Protein AF-A0A7W1M040-F1 (afdb_monomer_lite)

Foldseek 3Di:
DDFPDVPVVGRHHDPPDPQQLVDPVSHGPDDPVVVVVVPPDDDDDDDDDDDDDDDDDDDDDDDDDDDDPDPDPDDDDQPLLVLLVVLLVLLLVLLPDQWDALVSLVVSLVSLVVSLVSLVVCLVVLPPCSVLLNLLSVLLNLLSLQLNQVNVVPTHVLSSLSSLLSSQSSLLSSCSVPVPDDSPDDSPDVLSVLADPDAFAWAKQKAFQAARHLEAEALAKIKIFTDLVRFFLAPDKDAFDADPQLDADQADNQKHKQKQSHTWGWGIGGRTMTITTHHLPDDAPPNDQKHKIKIWMAGSNSTIYIDMGIYGNAAKAFHAPVSNNEEATPKAFPQVRDADADEQADPSDPDPVRGTKMKTKMFRAPSRADQPDQVLWDQDPVGTWGFRQVQKWKWKAFPVGDIDIWRWSGWGDDDSNGRIIITITTRDPVCAVSAKIWMWMAGPNHIYRTYIHGYD

Sequence (456 aa):
MQFVNSVGGDYRLAPSSAYKLAATDGKDLGCDFGALYAALPAGEPNPAPSASPTPTPSPSPSPSPSPSPSPSPSPSPLVSPQLLSNALNRATTLAAATSASVAQISPLLTEIEQCYSAFLNEADRFGPSSGEIERGLRASLYFARAAMALAEKQSNAGVQNRLQTVAYRLEQSKNLMTPNTTATASIQTAHASGLNPTLIIGNVDTRSGASFAPVLAPASIGVILGDPAQSPLAVQTSRAEPSANGTLPYMLAGVSVTFGGQAAPLLSVSASRITFLVPSAYVTAGQTDSGQAEVIVTLQEGYVSRGTASVMKVAPALFTVDGTGAGAALALNATSLTPGTFNVTTEQNLSTDKRTRLIVYTTGLSSGAANSQTTNDVSTKGGVIANFRESVAVEARTRDGRVYQLPVEFAGAMGSVAGLEQLNIILIPELSGAGTVDLTVIAGGQRSNSATISVR

Radius of gyration: 34.28 Å; chains: 1; bounding box: 55×81×120 Å

Structure (mmCIF, N/CA/C/O backbone):
data_AF-A0A7W1M040-F1
#
_entry.id   AF-A0A7W1M040-F1
#
loop_
_atom_site.group_PDB
_atom_site.id
_atom_site.type_symbol
_atom_site.label_atom_id
_atom_site.label_alt_id
_atom_site.label_comp_id
_atom_site.label_asym_id
_atom_site.label_entity_id
_atom_site.label_seq_id
_atom_site.pdbx_PDB_ins_code
_atom_site.Cartn_x
_atom_site.Cartn_y
_atom_site.Cartn_z
_atom_site.occupancy
_atom_site.B_iso_or_equiv
_atom_site.auth_seq_id
_atom_site.auth_comp_id
_atom_site.auth_asym_id
_atom_site.auth_atom_id
_atom_site.pdbx_PDB_model_num
ATOM 1 N N . MET A 1 1 ? 20.968 -47.593 -24.960 1.00 72.19 1 MET A N 1
ATOM 2 C CA . MET A 1 1 ? 19.805 -47.357 -25.843 1.00 72.19 1 MET A CA 1
ATOM 3 C C . MET A 1 1 ? 20.203 -47.834 -27.230 1.00 72.19 1 MET A C 1
ATOM 5 O O . MET A 1 1 ? 21.227 -47.377 -27.717 1.00 72.19 1 MET A O 1
ATOM 9 N N . GLN A 1 2 ? 19.508 -48.826 -27.793 1.00 82.69 2 GLN A N 1
ATOM 10 C CA . GLN A 1 2 ? 19.821 -49.365 -29.124 1.00 82.69 2 GLN A CA 1
ATOM 11 C C . GLN A 1 2 ? 18.750 -48.917 -30.116 1.00 82.69 2 GLN A C 1
ATOM 13 O O . GLN A 1 2 ? 17.556 -49.046 -29.837 1.00 82.69 2 GLN A O 1
ATOM 18 N N . PHE A 1 3 ? 19.187 -48.399 -31.258 1.00 86.69 3 PHE A N 1
ATOM 19 C CA . PHE A 1 3 ? 18.319 -47.962 -32.345 1.00 86.69 3 PHE A CA 1
ATOM 20 C C . PHE A 1 3 ? 18.392 -48.939 -33.514 1.00 86.69 3 PHE A C 1
ATOM 22 O O . PHE A 1 3 ? 19.379 -49.660 -33.652 1.00 86.69 3 PHE A O 1
ATOM 29 N N . VAL A 1 4 ? 17.358 -48.953 -34.352 1.00 84.38 4 VAL A N 1
ATOM 30 C CA . VAL A 1 4 ? 17.279 -49.819 -35.535 1.00 84.38 4 VAL A CA 1
ATOM 31 C C . VAL A 1 4 ? 18.420 -49.517 -36.513 1.00 84.38 4 VAL A C 1
ATOM 33 O O . VAL A 1 4 ? 19.073 -50.448 -36.975 1.00 84.38 4 VAL A O 1
ATOM 36 N N . ASN A 1 5 ? 18.709 -48.239 -36.791 1.00 80.75 5 ASN A N 1
ATOM 37 C CA . ASN A 1 5 ? 19.883 -47.829 -37.562 1.00 80.75 5 ASN A CA 1
ATOM 38 C C . ASN A 1 5 ? 20.224 -46.350 -37.303 1.00 80.75 5 ASN A C 1
ATOM 40 O O . ASN A 1 5 ? 19.871 -45.468 -38.085 1.00 80.75 5 ASN A O 1
ATOM 44 N N . SER A 1 6 ? 20.953 -46.064 -36.222 1.00 78.19 6 SER A N 1
ATOM 45 C CA . SER A 1 6 ? 21.311 -44.685 -35.854 1.00 78.19 6 SER A CA 1
ATOM 46 C C . SER A 1 6 ? 22.252 -43.989 -36.842 1.00 78.19 6 SER A C 1
ATOM 48 O O . SER A 1 6 ? 22.326 -42.764 -36.839 1.00 78.19 6 SER A O 1
ATOM 50 N N . VAL A 1 7 ? 22.983 -44.747 -37.667 1.00 75.69 7 VAL A N 1
ATOM 51 C CA . VAL A 1 7 ? 23.907 -44.202 -38.679 1.00 75.69 7 VAL A CA 1
ATOM 52 C C . VAL A 1 7 ? 23.153 -43.814 -39.954 1.00 75.69 7 VAL A C 1
ATOM 54 O O . VAL A 1 7 ? 23.488 -42.821 -40.588 1.00 75.69 7 VAL A O 1
ATOM 57 N N . GLY A 1 8 ? 22.097 -44.554 -40.299 1.00 74.25 8 GLY A N 1
ATOM 58 C CA . GLY A 1 8 ? 21.184 -44.245 -41.403 1.00 74.25 8 GLY A CA 1
ATOM 59 C C . GLY A 1 8 ? 20.018 -43.323 -41.031 1.00 74.25 8 GLY A C 1
ATOM 60 O O . GLY A 1 8 ? 19.107 -43.172 -41.837 1.00 74.25 8 GLY A O 1
ATOM 61 N N . GLY A 1 9 ? 20.016 -42.743 -39.823 1.00 74.06 9 GLY A N 1
ATOM 62 C CA . GLY A 1 9 ? 18.970 -41.829 -39.348 1.00 74.06 9 GLY A CA 1
ATOM 63 C C . GLY A 1 9 ? 17.680 -42.495 -38.842 1.00 74.06 9 GLY A C 1
ATOM 64 O O . GLY A 1 9 ? 16.724 -41.793 -38.518 1.00 74.06 9 GLY A O 1
ATOM 65 N N . ASP A 1 10 ? 17.628 -43.827 -38.733 1.00 80.81 10 ASP A N 1
ATOM 66 C CA . ASP A 1 10 ? 16.490 -44.544 -38.145 1.00 80.81 10 ASP A CA 1
ATOM 67 C C . ASP A 1 10 ? 16.680 -44.713 -36.632 1.00 80.81 10 ASP A C 1
ATOM 69 O O . ASP A 1 10 ? 17.272 -45.682 -36.138 1.00 80.81 10 ASP A O 1
ATOM 73 N N . TYR A 1 11 ? 16.155 -43.737 -35.896 1.00 84.00 11 TYR A N 1
ATOM 74 C CA . TYR A 1 11 ? 16.219 -43.663 -34.437 1.00 84.00 11 TYR A CA 1
ATOM 75 C C . TYR A 1 11 ? 15.069 -44.393 -33.724 1.00 84.00 11 TYR A C 1
ATOM 77 O O . TYR A 1 11 ? 14.851 -44.185 -32.530 1.00 84.00 11 TYR A O 1
ATOM 85 N N . ARG A 1 12 ? 14.337 -45.285 -34.406 1.00 85.06 12 ARG A N 1
ATOM 86 C CA . ARG A 1 12 ? 13.394 -46.188 -33.726 1.00 85.06 12 ARG A CA 1
ATOM 87 C C . ARG A 1 12 ? 14.142 -47.095 -32.759 1.00 85.06 12 ARG A C 1
ATOM 89 O O . ARG A 1 12 ? 15.221 -47.587 -33.083 1.00 85.06 12 ARG A O 1
ATOM 96 N N . LEU A 1 13 ? 13.570 -47.359 -31.584 1.00 85.81 13 LEU A N 1
ATOM 97 C CA . LEU A 1 13 ? 14.170 -48.296 -30.635 1.00 85.81 13 LEU A CA 1
ATOM 98 C C . LEU A 1 13 ? 14.119 -49.718 -31.202 1.00 85.81 13 LEU A C 1
ATOM 100 O O . LEU A 1 13 ? 13.053 -50.215 -31.586 1.00 85.81 13 LEU A O 1
ATOM 104 N N . ALA A 1 14 ? 15.284 -50.364 -31.246 1.00 85.06 14 ALA A N 1
ATOM 105 C CA . ALA A 1 14 ? 15.403 -51.756 -31.658 1.00 85.06 14 ALA A CA 1
ATOM 106 C C . ALA A 1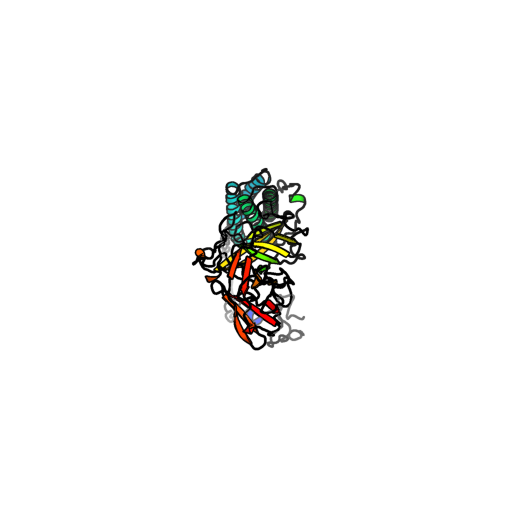 14 ? 14.655 -52.673 -30.666 1.00 85.06 14 ALA A C 1
ATOM 108 O O . ALA A 1 14 ? 14.577 -52.336 -29.482 1.00 85.06 14 ALA A O 1
ATOM 109 N N . PRO A 1 15 ? 14.147 -53.846 -31.094 1.00 83.62 15 PRO A N 1
ATOM 110 C CA . PRO A 1 15 ? 13.469 -54.792 -30.199 1.00 83.62 15 PRO A CA 1
ATOM 111 C C . PRO A 1 15 ? 14.323 -55.257 -29.010 1.00 83.62 15 PRO A C 1
ATOM 113 O O . PRO A 1 15 ? 13.790 -55.603 -27.965 1.00 83.62 15 PRO A O 1
ATOM 116 N N . SER A 1 16 ? 15.649 -55.234 -29.158 1.00 84.25 16 SER A N 1
ATOM 117 C CA . SER A 1 16 ? 16.623 -55.548 -28.108 1.00 84.25 16 SER A CA 1
ATOM 118 C C . SER A 1 16 ? 16.891 -54.391 -27.135 1.00 84.25 16 SER A C 1
ATOM 120 O O . SER A 1 16 ? 17.660 -54.545 -26.187 1.00 84.25 16 SER A O 1
ATOM 122 N N . SER A 1 17 ? 16.310 -53.2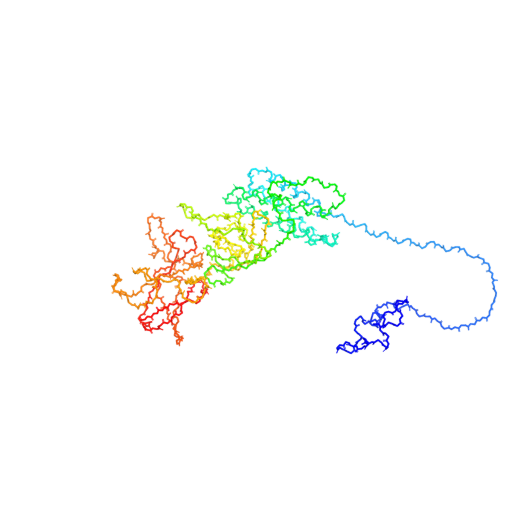10 -27.361 1.00 86.88 17 SER A N 1
ATOM 123 C CA . SER A 1 17 ? 16.517 -52.045 -26.506 1.00 86.88 17 SER A CA 1
ATOM 124 C C . SER A 1 17 ? 15.726 -52.180 -25.208 1.00 86.88 17 SER A C 1
ATOM 126 O O . SER A 1 17 ? 14.515 -52.365 -25.235 1.00 86.88 17 SER A O 1
ATOM 128 N N . ALA A 1 18 ? 16.386 -51.960 -24.067 1.00 85.81 18 ALA A N 1
ATOM 129 C CA . ALA A 1 18 ? 15.746 -51.948 -22.745 1.00 85.81 18 ALA A CA 1
ATOM 130 C C . ALA A 1 18 ? 14.634 -50.886 -22.584 1.00 85.81 18 ALA A C 1
ATOM 132 O O . ALA A 1 18 ? 13.900 -50.910 -21.604 1.00 85.81 18 ALA A O 1
ATOM 133 N N . TYR A 1 19 ? 14.521 -49.950 -23.532 1.00 84.50 19 TYR A N 1
ATOM 134 C CA . TYR A 1 19 ? 13.524 -48.874 -23.535 1.00 84.50 19 TYR A CA 1
ATOM 135 C C . TYR A 1 19 ? 12.342 -49.135 -24.486 1.00 84.50 19 TYR A C 1
ATOM 137 O O . TYR A 1 19 ? 11.463 -48.281 -24.627 1.00 84.50 19 TYR A O 1
ATOM 145 N N . LYS A 1 20 ? 12.330 -50.290 -25.164 1.00 84.81 20 LYS A N 1
ATOM 146 C CA . LYS A 1 20 ? 11.234 -50.719 -26.036 1.00 84.81 20 LYS A CA 1
ATOM 147 C C . LYS A 1 20 ? 9.997 -51.022 -25.182 1.00 84.81 20 LYS A C 1
ATOM 149 O O . LYS A 1 20 ? 10.103 -51.786 -24.229 1.00 84.81 20 LYS A O 1
ATOM 154 N N . LEU A 1 21 ? 8.851 -50.419 -25.510 1.00 85.75 21 LEU A N 1
ATOM 155 C CA . LEU A 1 21 ? 7.573 -50.545 -24.781 1.00 85.75 21 LEU A CA 1
ATOM 156 C C . LEU A 1 21 ? 7.653 -50.255 -23.267 1.00 85.75 21 LEU A C 1
ATOM 158 O O . LEU A 1 21 ? 6.843 -50.747 -22.486 1.00 85.75 21 LEU A O 1
ATOM 162 N N . ALA A 1 22 ? 8.655 -49.485 -22.840 1.00 84.19 22 ALA A N 1
ATOM 163 C CA . ALA A 1 22 ? 8.950 -49.261 -21.428 1.00 84.19 22 ALA A CA 1
ATOM 164 C C . ALA A 1 22 ? 8.235 -48.030 -20.834 1.00 84.19 22 ALA A C 1
ATOM 166 O O . ALA A 1 22 ? 8.442 -47.713 -19.662 1.00 84.19 22 ALA A O 1
ATOM 167 N N . ALA A 1 23 ? 7.416 -47.316 -21.616 1.00 80.00 23 ALA A N 1
ATOM 168 C CA . ALA A 1 23 ? 6.573 -46.244 -21.098 1.00 80.00 23 ALA A CA 1
ATOM 169 C C . ALA A 1 23 ? 5.346 -46.814 -20.364 1.00 80.00 23 ALA A C 1
ATOM 171 O O . ALA A 1 23 ? 4.908 -47.939 -20.608 1.00 80.00 23 ALA A O 1
ATOM 172 N N . THR A 1 24 ? 4.763 -46.026 -19.460 1.00 82.50 24 THR A N 1
ATOM 173 C CA . THR A 1 24 ? 3.603 -46.439 -18.649 1.00 82.50 24 THR A CA 1
ATOM 174 C C . THR A 1 24 ? 2.344 -46.721 -19.471 1.00 82.50 24 THR A C 1
ATOM 176 O O . THR A 1 24 ? 1.454 -47.418 -18.993 1.00 82.50 24 THR A O 1
ATOM 179 N N . ASP A 1 25 ? 2.269 -46.221 -20.703 1.00 78.19 25 ASP A N 1
ATOM 180 C CA . ASP A 1 25 ? 1.195 -46.483 -21.663 1.00 78.19 25 ASP A CA 1
ATOM 181 C C . ASP A 1 25 ? 1.496 -47.671 -22.601 1.00 78.19 25 ASP A C 1
ATOM 183 O O . ASP A 1 25 ? 0.774 -47.892 -23.575 1.00 78.19 25 ASP A O 1
ATOM 187 N N . GLY A 1 26 ? 2.566 -48.426 -22.321 1.00 79.31 26 GLY A N 1
ATOM 188 C CA . GLY A 1 26 ? 3.004 -49.576 -23.106 1.00 79.31 26 GLY A CA 1
ATOM 189 C C . GLY A 1 26 ? 3.664 -49.213 -24.436 1.00 79.31 26 GLY A C 1
ATOM 190 O O . GLY A 1 26 ? 3.884 -50.111 -25.245 1.00 79.31 26 GLY A O 1
ATOM 191 N N . LYS A 1 27 ? 3.973 -47.933 -24.692 1.00 83.12 27 LYS A N 1
ATOM 192 C CA . LYS A 1 27 ? 4.721 -47.496 -25.879 1.00 83.12 27 LYS A CA 1
ATOM 193 C C . LYS A 1 27 ? 6.215 -47.350 -25.602 1.00 83.12 27 LYS A C 1
ATOM 195 O O . LYS A 1 27 ? 6.701 -47.477 -24.478 1.00 83.12 27 LYS A O 1
ATOM 200 N N . ASP A 1 28 ? 6.967 -47.132 -26.671 1.00 83.94 28 ASP A N 1
ATOM 201 C CA . ASP A 1 28 ? 8.391 -46.827 -26.599 1.00 83.94 28 ASP A CA 1
ATOM 202 C C . ASP A 1 28 ? 8.625 -45.510 -25.842 1.00 83.94 28 ASP A C 1
ATOM 204 O O . ASP A 1 28 ? 7.933 -44.519 -26.070 1.00 83.94 28 ASP A O 1
ATOM 208 N N . LEU A 1 29 ? 9.621 -45.482 -24.951 1.00 79.50 29 LEU A N 1
ATOM 209 C CA . LEU A 1 29 ? 10.026 -44.247 -24.275 1.00 79.50 29 LEU A CA 1
ATOM 210 C C . LEU A 1 29 ? 10.626 -43.266 -25.295 1.00 79.50 29 LEU A C 1
ATOM 212 O O . LEU A 1 29 ? 11.688 -43.532 -25.861 1.00 79.50 29 LEU A O 1
ATOM 216 N N . GLY A 1 30 ? 9.971 -42.120 -25.492 1.00 79.88 30 GLY A N 1
ATOM 217 C CA . GLY A 1 30 ? 10.410 -41.061 -26.404 1.00 79.88 30 GLY A CA 1
ATOM 218 C C . GLY A 1 30 ? 9.365 -40.720 -27.469 1.00 79.88 30 GLY A C 1
ATOM 219 O O . GLY A 1 30 ? 8.166 -40.773 -27.216 1.00 79.88 30 GLY A O 1
ATOM 220 N N . CYS A 1 31 ? 9.825 -40.313 -28.655 1.00 76.75 31 CYS A N 1
ATOM 221 C CA . CYS A 1 31 ? 8.952 -39.998 -29.787 1.00 76.75 31 CYS A CA 1
ATOM 222 C C . CYS A 1 31 ? 8.377 -41.284 -30.409 1.00 76.75 31 CYS A C 1
ATOM 224 O O . CYS A 1 31 ? 9.127 -42.219 -30.699 1.00 76.75 31 CYS A O 1
ATOM 226 N N . ASP A 1 32 ? 7.065 -41.313 -30.671 1.00 76.81 32 ASP A N 1
ATOM 227 C CA . ASP A 1 32 ? 6.438 -42.351 -31.493 1.00 76.81 32 ASP A CA 1
ATOM 228 C C . ASP A 1 32 ? 6.783 -42.103 -32.966 1.00 76.81 32 ASP A C 1
ATOM 230 O O . ASP A 1 32 ? 6.083 -41.416 -33.713 1.00 76.81 32 ASP A O 1
ATOM 234 N N . PHE A 1 33 ? 7.915 -42.662 -33.382 1.00 72.00 33 PHE A N 1
ATOM 235 C CA . PHE A 1 33 ? 8.377 -42.573 -34.761 1.00 72.00 33 PHE A CA 1
ATOM 236 C C . PHE A 1 33 ? 7.397 -43.217 -35.754 1.00 72.00 33 PHE A C 1
ATOM 238 O O . PHE A 1 33 ? 7.411 -42.841 -36.920 1.00 72.00 33 PHE A O 1
ATOM 245 N N . GLY A 1 34 ? 6.537 -44.153 -35.329 1.00 70.31 34 GLY A N 1
ATOM 246 C CA . GLY A 1 34 ? 5.485 -44.706 -36.185 1.00 70.31 34 GLY A CA 1
ATOM 247 C C . GLY A 1 34 ? 4.439 -43.649 -36.536 1.00 70.31 34 GLY A C 1
ATOM 248 O O . GLY A 1 34 ? 4.117 -43.467 -37.710 1.00 70.31 34 GLY A O 1
ATOM 249 N N . ALA A 1 35 ? 3.985 -42.892 -35.536 1.00 71.06 35 ALA A N 1
ATOM 250 C CA . ALA A 1 35 ? 3.090 -41.754 -35.733 1.00 71.06 35 ALA A CA 1
ATOM 251 C C . ALA A 1 35 ? 3.758 -40.617 -36.529 1.00 71.06 35 ALA A C 1
ATOM 253 O O . ALA A 1 35 ? 3.124 -40.018 -37.396 1.00 71.06 35 ALA A O 1
ATOM 254 N N . LEU A 1 36 ? 5.047 -40.354 -36.289 1.00 72.69 36 LEU A N 1
ATOM 255 C CA . LEU A 1 36 ? 5.810 -39.348 -37.033 1.00 72.69 36 LEU A CA 1
ATOM 256 C C . LEU A 1 36 ? 5.945 -39.709 -38.521 1.00 72.69 36 LEU A C 1
ATOM 258 O O . LEU A 1 36 ? 5.708 -38.860 -39.374 1.00 72.69 36 LEU A O 1
ATOM 262 N N . TYR A 1 37 ? 6.279 -40.964 -38.846 1.00 68.69 37 TYR A N 1
ATOM 263 C CA . TYR A 1 37 ? 6.361 -41.421 -40.237 1.00 68.69 37 TYR A CA 1
ATOM 264 C C . TYR A 1 37 ? 4.995 -41.439 -40.930 1.00 68.69 37 TYR A C 1
ATOM 266 O O . TYR A 1 37 ? 4.927 -41.140 -42.117 1.00 68.69 37 TYR A O 1
ATOM 274 N N . ALA A 1 38 ? 3.912 -41.734 -40.205 1.00 68.31 38 ALA A N 1
ATOM 275 C CA . ALA A 1 38 ? 2.555 -41.649 -40.743 1.00 68.31 38 ALA A CA 1
ATOM 276 C C . ALA A 1 38 ? 2.108 -40.201 -41.031 1.00 68.31 38 ALA A C 1
ATOM 278 O O . ALA A 1 38 ? 1.248 -39.987 -41.882 1.00 68.31 38 ALA A O 1
ATOM 279 N N . ALA A 1 39 ? 2.684 -39.214 -40.338 1.00 66.69 39 ALA A N 1
ATOM 280 C CA . ALA A 1 39 ? 2.391 -37.794 -40.531 1.00 66.69 39 ALA A CA 1
ATOM 281 C C . ALA A 1 39 ? 3.221 -37.135 -41.651 1.00 66.69 39 ALA A C 1
ATOM 283 O O . ALA A 1 39 ? 2.915 -36.013 -42.058 1.00 66.69 39 ALA A O 1
ATOM 284 N N . LEU A 1 40 ? 4.261 -37.806 -42.160 1.00 69.94 40 LEU A N 1
ATOM 285 C CA . LEU A 1 40 ? 5.028 -37.333 -43.312 1.00 69.94 40 LEU A CA 1
ATOM 286 C C . LEU A 1 40 ? 4.280 -37.705 -44.609 1.00 69.94 40 LEU A C 1
ATOM 288 O O . LEU A 1 40 ? 3.883 -38.860 -44.761 1.00 69.94 40 LEU A O 1
ATOM 292 N N . PRO A 1 41 ? 4.066 -36.768 -45.555 1.00 52.22 41 PRO A N 1
ATOM 293 C CA . PRO A 1 41 ? 3.338 -37.056 -46.788 1.00 52.22 41 PRO A CA 1
ATOM 294 C C . PRO A 1 41 ? 4.063 -38.142 -47.597 1.00 52.22 41 PRO A C 1
ATOM 296 O O . PRO A 1 41 ? 5.201 -37.960 -48.031 1.00 52.22 41 PRO A O 1
ATOM 299 N N . ALA A 1 42 ? 3.404 -39.290 -47.765 1.00 50.53 42 ALA A N 1
ATOM 300 C CA . ALA A 1 42 ? 3.916 -40.432 -48.509 1.00 50.53 42 ALA A CA 1
ATOM 301 C C . ALA A 1 42 ? 4.016 -40.095 -50.005 1.00 50.53 42 ALA A C 1
ATOM 303 O O . ALA A 1 42 ? 3.041 -39.658 -50.615 1.00 50.53 42 ALA A O 1
ATOM 304 N N . GLY A 1 43 ? 5.197 -40.310 -50.590 1.00 47.97 43 GLY A N 1
ATOM 305 C CA . GLY A 1 43 ? 5.396 -40.244 -52.037 1.00 47.97 43 GLY A CA 1
ATOM 306 C C . GLY A 1 43 ? 4.457 -41.203 -52.776 1.00 47.97 43 GLY A C 1
ATOM 307 O O . GLY A 1 43 ? 4.197 -42.314 -52.312 1.00 47.97 43 GLY A O 1
ATOM 308 N N . GLU A 1 44 ? 3.935 -40.733 -53.906 1.00 44.12 44 GLU A N 1
ATOM 309 C CA . GLU A 1 44 ? 2.984 -41.421 -54.785 1.00 44.12 44 GLU A CA 1
ATOM 310 C C . GLU A 1 44 ? 3.446 -42.826 -55.240 1.00 44.12 44 GLU A C 1
ATOM 312 O O . GLU A 1 44 ? 4.647 -43.115 -55.276 1.00 44.12 44 GLU A O 1
ATOM 317 N N . PRO A 1 45 ? 2.505 -43.728 -55.590 1.00 42.25 45 PRO A N 1
ATOM 318 C CA . PRO A 1 45 ? 2.794 -45.144 -55.785 1.00 42.25 45 PRO A CA 1
ATOM 319 C C . PRO A 1 45 ? 3.513 -45.455 -57.106 1.00 42.25 45 PRO A C 1
ATOM 321 O O . PRO A 1 45 ? 3.185 -44.955 -58.179 1.00 42.25 45 PRO A O 1
ATOM 324 N N . ASN A 1 46 ? 4.460 -46.383 -57.000 1.00 40.00 46 ASN A N 1
ATOM 325 C CA . ASN A 1 46 ? 5.217 -47.016 -58.077 1.00 40.00 46 ASN A CA 1
ATOM 326 C C . ASN A 1 46 ? 4.353 -48.036 -58.872 1.00 40.00 46 ASN A C 1
ATOM 328 O O . ASN A 1 46 ? 3.741 -48.899 -58.234 1.00 40.00 46 ASN A O 1
ATOM 332 N N . PRO A 1 47 ? 4.318 -48.028 -60.223 1.00 39.28 47 PRO A N 1
ATOM 333 C CA . PRO A 1 47 ? 3.691 -49.092 -61.015 1.00 39.28 47 PRO A CA 1
ATOM 334 C C . PRO A 1 47 ? 4.595 -50.333 -61.201 1.00 39.28 47 PRO A C 1
ATOM 336 O O . PRO A 1 47 ? 5.822 -50.249 -61.214 1.00 39.28 47 PRO A O 1
ATOM 339 N N . ALA A 1 48 ? 3.955 -51.498 -61.357 1.00 34.94 48 ALA A N 1
ATOM 340 C CA . ALA A 1 48 ? 4.534 -52.845 -61.495 1.00 34.94 48 ALA A CA 1
ATOM 341 C C . ALA A 1 48 ? 5.127 -53.152 -62.909 1.00 34.94 48 ALA A C 1
ATOM 343 O O . ALA A 1 48 ? 4.880 -52.388 -63.842 1.00 34.94 48 ALA A O 1
ATOM 344 N N . PRO A 1 49 ? 5.916 -54.243 -63.102 1.00 44.75 49 PRO A N 1
ATOM 345 C CA . PRO A 1 49 ? 7.026 -54.262 -64.066 1.00 44.75 49 PRO A CA 1
ATOM 346 C C . PRO A 1 49 ? 6.830 -55.023 -65.403 1.00 44.75 49 PRO A C 1
ATOM 348 O O . PRO A 1 49 ? 6.168 -56.052 -65.471 1.00 44.75 49 PRO A O 1
ATOM 351 N N . SER A 1 50 ? 7.619 -54.551 -66.384 1.00 44.72 50 SER A N 1
ATOM 352 C CA . SER A 1 50 ? 8.419 -55.237 -67.430 1.00 44.72 50 SER A CA 1
ATOM 353 C C . SER A 1 50 ? 7.793 -55.873 -68.688 1.00 44.72 50 SER A C 1
ATOM 355 O O . SER A 1 50 ? 7.142 -56.911 -68.635 1.00 44.72 50 SER A O 1
ATOM 357 N N . ALA A 1 51 ? 8.233 -55.356 -69.846 1.00 30.73 51 ALA A N 1
ATOM 358 C CA . ALA A 1 51 ? 8.779 -56.151 -70.954 1.00 30.73 51 ALA A CA 1
ATOM 359 C C . ALA A 1 51 ? 9.918 -55.366 -71.662 1.00 30.73 51 ALA A C 1
ATOM 361 O O . ALA A 1 51 ? 9.884 -54.142 -71.744 1.00 30.73 51 ALA A O 1
ATOM 362 N N . SER A 1 52 ? 10.930 -56.086 -72.148 1.00 37.69 52 SER A N 1
ATOM 363 C CA . SER A 1 52 ? 12.168 -55.654 -72.845 1.00 37.69 52 SER A CA 1
ATOM 364 C C . SER A 1 52 ? 12.191 -56.302 -74.254 1.00 37.69 52 SER A C 1
ATOM 366 O O . SER A 1 52 ? 11.443 -57.277 -74.388 1.00 37.69 52 SER A O 1
ATOM 368 N N . PRO A 1 53 ? 13.013 -55.941 -75.286 1.00 56.31 53 PRO A N 1
ATOM 369 C CA . PRO A 1 53 ? 14.014 -54.857 -75.469 1.00 56.31 53 PRO A CA 1
ATOM 370 C C . PRO A 1 53 ? 13.953 -54.070 -76.829 1.00 56.31 53 PRO A C 1
ATOM 372 O O . PRO A 1 53 ? 13.260 -54.459 -77.766 1.00 56.31 53 PRO A O 1
ATOM 375 N N . THR A 1 54 ? 14.882 -53.092 -76.979 1.00 34.34 54 THR A N 1
ATOM 376 C CA . THR A 1 54 ? 15.568 -52.557 -78.214 1.00 34.34 54 THR A CA 1
ATOM 377 C C . THR A 1 54 ? 14.832 -51.626 -79.210 1.00 34.34 54 THR A C 1
ATOM 379 O O . THR A 1 54 ? 13.635 -51.798 -79.401 1.00 34.34 54 THR A O 1
ATOM 382 N N . PRO A 1 55 ? 15.529 -50.749 -79.995 1.00 42.34 55 PRO A N 1
ATOM 383 C CA . PRO A 1 55 ? 16.831 -50.063 -79.841 1.00 42.34 55 PRO A CA 1
ATOM 384 C C . PRO A 1 55 ? 16.755 -48.505 -79.933 1.00 42.34 55 PRO A C 1
ATOM 386 O O . PRO A 1 55 ? 15.736 -47.915 -80.277 1.00 42.34 55 PRO A O 1
ATOM 389 N N . THR A 1 56 ? 17.880 -47.848 -79.631 1.00 52.28 56 THR A N 1
ATOM 390 C CA . THR A 1 56 ? 18.177 -46.395 -79.649 1.00 52.28 56 THR A CA 1
ATOM 391 C C . THR A 1 56 ? 17.911 -45.700 -80.999 1.00 52.28 56 THR A C 1
ATOM 393 O O . THR A 1 56 ? 18.233 -46.276 -82.040 1.00 52.28 56 THR A O 1
ATOM 396 N N . PRO A 1 57 ? 17.449 -44.426 -81.004 1.00 39.88 57 PRO A N 1
ATOM 397 C CA . PRO A 1 57 ? 18.315 -43.359 -81.538 1.00 39.88 57 PRO A CA 1
ATOM 398 C C . PRO A 1 57 ? 18.182 -41.951 -80.893 1.00 39.88 57 PRO A C 1
ATOM 400 O O . PRO A 1 57 ? 17.111 -41.522 -80.485 1.00 39.88 57 PRO A O 1
ATOM 403 N N . SER A 1 58 ? 19.305 -41.222 -80.981 1.00 40.97 58 SER A N 1
ATOM 404 C CA . SER A 1 58 ? 19.501 -39.760 -81.121 1.00 40.97 58 SER A CA 1
ATOM 405 C C . SER A 1 58 ? 19.247 -38.795 -79.936 1.00 40.97 58 SER A C 1
ATOM 407 O O . SER A 1 58 ? 18.211 -38.872 -79.281 1.00 40.97 58 SER A O 1
ATOM 409 N N . PRO A 1 59 ? 20.171 -37.840 -79.665 1.00 49.66 59 PRO A N 1
ATOM 410 C CA . PRO A 1 59 ? 20.094 -36.931 -78.522 1.00 49.66 59 PRO A CA 1
ATOM 411 C C . PRO A 1 59 ? 19.041 -35.831 -78.727 1.00 49.66 59 PRO A C 1
ATOM 413 O O . PRO A 1 59 ? 18.975 -35.206 -79.784 1.00 49.66 59 PRO A O 1
ATOM 416 N N . SER A 1 60 ? 18.253 -35.566 -77.683 1.00 40.81 60 SER A N 1
ATOM 417 C CA . SER A 1 60 ? 17.284 -34.463 -77.592 1.00 40.81 60 SER A CA 1
ATOM 418 C C . SER A 1 60 ? 17.664 -33.553 -76.407 1.00 40.81 60 SER A C 1
ATOM 420 O O . SER A 1 60 ? 18.299 -34.036 -75.466 1.00 40.81 60 SER A O 1
ATOM 422 N N . PRO A 1 61 ? 17.397 -32.235 -76.475 1.00 48.09 61 PRO A N 1
ATOM 423 C CA . PRO A 1 61 ? 18.226 -31.204 -75.861 1.00 48.09 61 PRO A CA 1
ATOM 424 C C . PRO A 1 61 ? 18.026 -31.042 -74.349 1.00 48.09 61 PRO A C 1
ATOM 426 O O . PRO A 1 61 ? 17.021 -31.442 -73.769 1.00 48.09 61 PRO A O 1
ATOM 429 N N . SER A 1 62 ? 19.041 -30.416 -73.750 1.00 46.34 62 SER A N 1
ATOM 430 C CA . SER A 1 62 ? 19.198 -30.026 -72.344 1.00 46.34 62 SER A CA 1
ATOM 431 C C . SER A 1 62 ? 17.896 -29.604 -71.639 1.00 46.34 62 SER A C 1
ATOM 433 O O . SER A 1 62 ? 17.162 -28.777 -72.187 1.00 46.34 62 SER A O 1
ATOM 435 N N . PRO A 1 63 ? 17.636 -30.067 -70.397 1.00 45.72 63 PRO A N 1
ATOM 436 C CA . PRO A 1 63 ? 16.521 -29.570 -69.603 1.00 45.72 63 PRO A CA 1
ATOM 437 C C . PRO A 1 63 ? 16.679 -28.068 -69.336 1.00 45.72 63 PRO A C 1
ATOM 439 O O . PRO A 1 63 ? 17.755 -27.580 -68.980 1.00 45.72 63 PRO A O 1
ATOM 442 N N . SER A 1 64 ? 15.575 -27.352 -69.537 1.00 51.72 64 SER A N 1
ATOM 443 C CA . SER A 1 64 ? 15.390 -25.951 -69.166 1.00 51.72 64 SER A CA 1
ATOM 444 C C . SER A 1 64 ? 15.614 -25.772 -67.656 1.00 51.72 64 SER A C 1
ATOM 446 O O . SER A 1 64 ? 15.156 -26.619 -66.884 1.00 51.72 64 SER A O 1
ATOM 448 N N . PRO A 1 65 ? 16.282 -24.695 -67.203 1.00 51.78 65 PRO A N 1
ATOM 449 C CA . PRO A 1 65 ? 16.480 -24.439 -65.782 1.00 51.78 65 PRO A CA 1
ATOM 450 C C . PRO A 1 65 ? 15.130 -24.315 -65.066 1.00 51.78 65 PRO A C 1
ATOM 452 O O . PRO A 1 65 ? 14.241 -23.584 -65.505 1.00 51.78 65 PRO A O 1
ATOM 455 N N . SER A 1 66 ? 14.994 -25.047 -63.958 1.00 47.16 66 SER A N 1
ATOM 456 C CA . SER A 1 66 ? 13.897 -24.893 -63.001 1.00 47.16 66 SER A CA 1
ATOM 457 C C . SER A 1 66 ? 13.851 -23.438 -62.518 1.00 47.16 66 SER A C 1
ATOM 459 O O . SER A 1 66 ? 14.915 -22.884 -62.222 1.00 47.16 66 SER A O 1
ATOM 461 N N . PRO A 1 67 ? 12.668 -22.798 -62.423 1.00 50.41 67 PRO A N 1
ATOM 462 C CA . PRO A 1 67 ? 12.568 -21.443 -61.904 1.00 50.41 67 PRO A CA 1
ATOM 463 C C . PRO A 1 67 ? 13.173 -21.393 -60.499 1.00 50.41 67 PRO A C 1
ATOM 465 O O . PRO A 1 67 ? 12.863 -22.219 -59.638 1.00 50.41 67 PRO A O 1
ATOM 468 N N . SER A 1 68 ? 14.080 -20.434 -60.307 1.00 52.56 68 SER A N 1
ATOM 469 C CA . SER A 1 68 ? 14.668 -20.107 -59.011 1.00 52.56 68 SER A CA 1
ATOM 470 C C . SER A 1 68 ? 13.550 -19.904 -57.981 1.00 52.56 68 SER A C 1
ATOM 472 O O . SER A 1 68 ? 12.546 -19.272 -58.326 1.00 52.56 68 SER A O 1
ATOM 474 N N . PRO A 1 69 ? 13.693 -20.390 -56.732 1.00 52.78 69 PRO A N 1
ATOM 475 C CA . PRO A 1 69 ? 12.734 -20.088 -55.679 1.00 52.78 69 PRO A CA 1
ATOM 476 C C . PRO A 1 69 ? 12.548 -18.573 -55.599 1.00 52.78 69 PRO A C 1
ATOM 478 O O . PRO A 1 69 ? 13.523 -17.814 -55.598 1.00 52.78 69 PRO A O 1
ATOM 481 N N . SER A 1 70 ? 11.283 -18.148 -55.595 1.00 51.38 70 SER A N 1
ATOM 482 C CA . SER A 1 70 ? 10.904 -16.754 -55.382 1.00 51.38 70 SER A CA 1
ATOM 483 C C . SER A 1 70 ? 11.632 -16.240 -54.136 1.00 51.38 70 SER A C 1
ATOM 485 O O . SER A 1 70 ? 11.635 -16.953 -53.126 1.00 51.38 70 SER A O 1
ATOM 487 N N . PRO A 1 71 ? 12.267 -15.053 -54.177 1.00 48.91 71 PRO A N 1
ATOM 488 C CA . PRO A 1 71 ? 12.956 -14.517 -53.016 1.00 48.91 71 PRO A CA 1
ATOM 489 C C . PRO A 1 71 ? 11.976 -14.476 -51.845 1.00 48.91 71 PRO A C 1
ATOM 491 O O . PRO A 1 71 ? 10.881 -13.919 -51.956 1.00 48.91 71 PRO A O 1
ATOM 494 N N . SER A 1 72 ? 12.367 -15.117 -50.742 1.00 51.22 72 SER A N 1
ATOM 495 C CA . SER A 1 72 ? 11.673 -14.993 -49.464 1.00 51.22 72 SER A CA 1
ATOM 496 C C . SER A 1 72 ? 11.470 -13.501 -49.176 1.00 51.22 72 SER A C 1
ATOM 498 O O . SER A 1 72 ? 12.417 -12.734 -49.389 1.00 51.22 72 SER A O 1
ATOM 500 N N . PRO A 1 73 ? 10.275 -13.058 -48.736 1.00 50.72 73 PRO A N 1
ATOM 501 C CA . PRO A 1 73 ? 10.037 -11.654 -48.433 1.00 50.72 73 PRO A CA 1
ATOM 502 C C . PRO A 1 73 ? 11.129 -11.149 -47.489 1.00 50.72 73 PRO A C 1
ATOM 504 O O . PRO A 1 73 ? 11.440 -11.792 -46.483 1.00 50.72 73 PRO A O 1
ATOM 507 N N . SER A 1 74 ? 11.747 -10.026 -47.859 1.00 54.81 74 SER A N 1
ATOM 508 C CA . SER A 1 74 ? 12.764 -9.378 -47.035 1.00 54.81 74 SER A CA 1
ATOM 509 C C . SER A 1 74 ? 12.166 -9.099 -45.652 1.00 54.81 74 SER A C 1
ATOM 511 O O . SER A 1 74 ? 11.052 -8.567 -45.586 1.00 54.81 74 SER A O 1
ATOM 513 N N . PRO A 1 75 ? 12.843 -9.467 -44.550 1.00 65.56 75 PRO A N 1
ATOM 514 C CA . PRO A 1 75 ? 12.308 -9.247 -43.216 1.00 65.56 75 PRO A CA 1
ATOM 515 C C . PRO A 1 75 ? 12.054 -7.752 -42.998 1.00 65.56 75 PRO A C 1
ATOM 517 O O . PRO A 1 75 ? 12.933 -6.924 -43.242 1.00 65.56 75 PRO A O 1
ATOM 520 N N . SER A 1 76 ? 10.856 -7.402 -42.523 1.00 75.81 76 SER A N 1
ATOM 521 C CA . SER A 1 76 ? 10.505 -6.020 -42.183 1.00 75.81 76 SER A CA 1
ATOM 522 C C . SER A 1 76 ? 11.542 -5.405 -41.225 1.00 75.81 76 SER A C 1
ATOM 524 O O . SER A 1 76 ? 12.083 -6.114 -40.364 1.00 75.81 76 SER A O 1
ATOM 526 N N . PRO A 1 77 ? 11.849 -4.100 -41.347 1.00 83.94 77 PRO A N 1
ATOM 527 C CA . PRO A 1 77 ? 12.802 -3.436 -40.458 1.00 83.94 77 PRO A CA 1
ATOM 528 C C . PRO A 1 77 ? 12.314 -3.485 -39.002 1.00 83.94 77 PRO A C 1
ATOM 530 O O . PRO A 1 77 ? 11.112 -3.410 -38.759 1.00 83.94 77 PRO A O 1
ATOM 533 N N . LEU A 1 78 ? 13.234 -3.640 -38.040 1.00 87.56 78 LEU A N 1
ATOM 534 C CA . LEU A 1 78 ? 12.896 -3.523 -36.615 1.00 87.56 78 LEU A CA 1
ATOM 535 C C . LEU A 1 78 ? 12.636 -2.055 -36.270 1.00 87.56 78 LEU A C 1
ATOM 537 O O . LEU A 1 78 ? 13.440 -1.186 -36.611 1.00 87.56 78 LEU A O 1
ATOM 541 N N . VAL A 1 79 ? 11.551 -1.791 -35.553 1.00 93.06 79 VAL A N 1
ATOM 542 C CA . VAL A 1 79 ? 11.147 -0.456 -35.105 1.00 93.06 79 VAL A CA 1
ATOM 543 C C . VAL A 1 79 ? 11.576 -0.216 -33.655 1.00 93.06 79 VAL A C 1
ATOM 545 O O . VAL A 1 79 ? 11.913 0.917 -33.293 1.00 93.06 79 VAL A O 1
ATOM 548 N N . SER A 1 80 ? 11.636 -1.262 -32.818 1.00 92.88 80 SER A N 1
ATOM 549 C CA . SER A 1 80 ? 11.979 -1.115 -31.396 1.00 92.88 80 SER A CA 1
ATOM 550 C C . SER A 1 80 ? 13.353 -0.472 -31.123 1.00 92.88 80 SER A C 1
ATOM 552 O O . SER A 1 80 ? 13.406 0.386 -30.239 1.00 92.88 80 SER A O 1
ATOM 554 N N . PRO A 1 81 ? 14.442 -0.717 -31.891 1.00 92.62 81 PRO A N 1
ATOM 555 C CA . PRO A 1 81 ? 15.736 -0.068 -31.636 1.00 92.62 81 PRO A CA 1
ATOM 556 C C . PRO A 1 81 ? 15.724 1.448 -31.896 1.00 92.62 81 PRO A C 1
ATOM 558 O O . PRO A 1 81 ? 16.427 2.215 -31.225 1.00 92.62 81 PRO A O 1
ATOM 561 N N . GLN A 1 82 ? 14.912 1.901 -32.858 1.00 92.38 82 GLN A N 1
ATOM 562 C CA . GLN A 1 82 ? 14.741 3.323 -33.149 1.00 92.38 82 GLN A CA 1
ATOM 563 C C . GLN A 1 82 ? 13.941 4.015 -32.039 1.00 92.38 82 GLN A C 1
ATOM 565 O O . GLN A 1 82 ? 14.366 5.056 -31.537 1.00 92.38 82 GLN A O 1
ATOM 570 N N . LEU A 1 83 ? 12.820 3.422 -31.615 1.00 95.75 83 LEU A N 1
ATOM 571 C CA . LEU A 1 83 ? 12.016 3.941 -30.502 1.00 95.75 83 LEU A CA 1
ATOM 572 C C . LEU A 1 83 ? 12.821 3.985 -29.199 1.00 95.75 83 LEU A C 1
ATOM 574 O O . LEU A 1 83 ? 12.778 4.985 -28.483 1.00 95.75 83 LEU A O 1
ATOM 578 N N . LEU A 1 84 ? 13.629 2.954 -28.941 1.00 95.06 84 LEU A N 1
ATOM 579 C CA . LEU A 1 84 ? 14.528 2.913 -27.794 1.00 95.06 84 LEU A CA 1
ATOM 580 C C . LEU A 1 84 ? 15.560 4.042 -27.831 1.00 95.06 84 LEU A C 1
ATOM 582 O O . LEU A 1 84 ? 15.837 4.656 -26.805 1.00 95.06 84 LEU A O 1
ATOM 586 N N . SER A 1 85 ? 16.113 4.351 -29.006 1.00 93.75 85 SER A N 1
ATOM 587 C CA . SER A 1 85 ? 17.072 5.452 -29.156 1.00 93.75 85 SER A CA 1
ATOM 588 C C . SER A 1 85 ? 16.441 6.816 -28.857 1.00 93.75 85 SER A C 1
ATOM 590 O O . SER A 1 85 ? 17.084 7.648 -28.219 1.00 93.75 85 SER A O 1
ATOM 592 N N . ASN A 1 86 ? 15.181 7.032 -29.247 1.00 94.25 86 ASN A N 1
ATOM 593 C CA . ASN A 1 86 ? 14.443 8.253 -28.909 1.00 94.25 86 ASN A CA 1
ATOM 594 C C . ASN A 1 86 ? 14.228 8.375 -27.391 1.00 94.25 86 ASN A C 1
ATOM 596 O O . ASN A 1 86 ? 14.595 9.395 -26.804 1.00 94.25 86 ASN A O 1
ATOM 600 N N . ALA A 1 87 ? 13.724 7.307 -26.760 1.00 96.38 87 ALA A N 1
ATOM 601 C CA . ALA A 1 87 ? 13.503 7.256 -25.316 1.00 96.38 87 ALA A CA 1
ATOM 602 C C . ALA A 1 87 ? 14.810 7.451 -24.527 1.00 96.38 87 ALA A C 1
ATOM 604 O O . ALA A 1 87 ? 14.849 8.208 -23.557 1.00 96.38 87 ALA A O 1
ATOM 605 N N . LEU A 1 88 ? 15.903 6.814 -24.965 1.00 94.69 88 LEU A N 1
ATOM 606 C CA . LEU A 1 88 ? 17.224 6.951 -24.351 1.00 94.69 88 LEU A CA 1
ATOM 607 C C . LEU A 1 88 ? 17.735 8.392 -24.438 1.00 94.69 88 LEU A C 1
ATOM 609 O O . LEU A 1 88 ? 18.177 8.929 -23.429 1.00 94.69 88 LEU A O 1
ATOM 613 N N . ASN A 1 89 ? 17.635 9.048 -25.598 1.00 93.69 89 ASN A N 1
ATOM 614 C CA . ASN A 1 89 ? 18.064 10.443 -25.744 1.00 93.69 89 ASN A CA 1
ATOM 615 C C . ASN A 1 89 ? 17.338 11.365 -24.754 1.00 93.69 89 ASN A C 1
ATOM 617 O O . ASN A 1 89 ? 17.979 12.172 -24.072 1.00 93.69 89 ASN A O 1
ATOM 621 N N . ARG A 1 90 ? 16.013 11.209 -24.617 1.00 95.19 90 ARG A N 1
ATOM 622 C CA . ARG A 1 90 ? 15.225 11.971 -23.643 1.00 95.19 90 ARG A CA 1
ATOM 623 C C . ARG A 1 90 ? 15.611 11.632 -22.206 1.00 95.19 90 ARG A C 1
ATOM 625 O O . ARG A 1 90 ? 15.798 12.547 -21.406 1.00 95.19 90 ARG A O 1
ATOM 632 N N . ALA A 1 91 ? 15.758 10.348 -21.881 1.00 94.94 91 ALA A N 1
ATOM 633 C CA . ALA A 1 91 ? 16.176 9.904 -20.555 1.00 94.94 91 ALA A CA 1
ATOM 634 C C . ALA A 1 91 ? 17.535 10.500 -20.168 1.00 94.94 91 ALA A C 1
ATOM 636 O O . ALA A 1 91 ? 17.669 11.014 -19.063 1.00 94.94 91 ALA A O 1
ATOM 637 N N . THR A 1 92 ? 18.505 10.523 -21.084 1.00 92.50 92 THR A N 1
ATOM 638 C CA . THR A 1 92 ? 19.833 11.114 -20.868 1.00 92.50 92 THR A CA 1
ATOM 639 C C . THR A 1 92 ? 19.762 12.621 -20.628 1.00 92.50 92 THR A C 1
ATOM 641 O O . THR A 1 92 ? 20.409 13.123 -19.712 1.00 92.50 92 THR A O 1
ATOM 644 N N . THR A 1 93 ? 18.946 13.355 -21.397 1.00 92.88 93 THR A N 1
ATOM 645 C CA . THR A 1 93 ? 18.733 14.795 -21.154 1.00 92.88 93 THR A CA 1
ATOM 646 C C . THR A 1 93 ? 18.127 15.045 -19.773 1.00 92.88 93 THR A C 1
ATOM 648 O O . THR A 1 93 ? 18.582 15.931 -19.054 1.00 92.88 93 THR A O 1
ATOM 651 N N . LEU A 1 94 ? 17.124 14.255 -19.383 1.00 92.94 94 LEU A N 1
ATOM 652 C CA . LEU A 1 94 ? 16.474 14.391 -18.081 1.00 92.94 94 LEU A CA 1
ATOM 653 C C . LEU A 1 94 ? 17.402 13.994 -16.928 1.00 92.94 94 LEU A C 1
ATOM 655 O O . LEU A 1 94 ? 17.429 14.690 -15.924 1.00 92.94 94 LEU A O 1
ATOM 659 N N . ALA A 1 95 ? 18.192 12.933 -17.090 1.00 90.50 95 ALA A N 1
ATOM 660 C CA . ALA A 1 95 ? 19.148 12.435 -16.102 1.00 90.50 95 ALA A CA 1
ATOM 661 C C . ALA A 1 95 ? 20.305 13.409 -15.809 1.00 90.50 95 ALA A C 1
ATOM 663 O O . ALA A 1 95 ? 20.913 13.340 -14.737 1.00 90.50 95 ALA A O 1
ATOM 664 N N . ALA A 1 96 ? 20.624 14.288 -16.764 1.00 88.81 96 ALA A N 1
ATOM 665 C CA . ALA A 1 96 ? 21.621 15.346 -16.619 1.00 88.81 96 ALA A CA 1
ATOM 666 C C . ALA A 1 96 ? 21.047 16.645 -16.020 1.00 88.81 96 ALA A C 1
ATOM 668 O O . ALA A 1 96 ? 21.808 17.556 -15.691 1.00 88.81 96 ALA A O 1
ATOM 669 N N . ALA A 1 97 ? 19.722 16.759 -15.889 1.00 88.50 97 ALA A N 1
ATOM 670 C CA . ALA A 1 97 ? 19.079 17.945 -15.343 1.00 88.50 97 ALA A CA 1
ATOM 671 C C . ALA A 1 97 ? 19.145 17.971 -13.806 1.00 88.50 97 ALA A C 1
ATOM 673 O O . ALA A 1 97 ? 19.093 16.944 -13.135 1.00 88.50 97 ALA A O 1
ATOM 674 N N . THR A 1 98 ? 19.189 19.166 -13.214 1.00 86.38 98 THR A N 1
ATOM 675 C CA . THR A 1 98 ? 19.138 19.331 -11.747 1.00 86.38 98 THR A CA 1
ATOM 676 C C . THR A 1 98 ? 17.757 18.985 -11.175 1.00 86.38 98 THR A C 1
ATOM 678 O O . THR A 1 98 ? 17.626 18.539 -10.035 1.00 86.38 98 THR A O 1
ATOM 681 N N . SER A 1 99 ? 16.705 19.201 -11.962 1.00 87.62 99 SER A N 1
ATOM 682 C CA . SER A 1 99 ? 15.310 18.940 -11.612 1.00 87.62 99 SER A CA 1
ATOM 683 C C . SER A 1 99 ? 14.519 18.556 -12.863 1.00 87.62 99 SER A C 1
ATOM 685 O O . SER A 1 99 ? 14.888 18.913 -13.981 1.00 87.62 99 SER A O 1
ATOM 687 N N . ALA A 1 100 ? 13.443 17.793 -12.678 1.00 93.00 100 ALA A N 1
ATOM 688 C CA . ALA A 1 100 ? 12.574 17.355 -13.762 1.00 93.00 100 ALA A CA 1
ATOM 689 C C . ALA A 1 100 ? 11.123 17.398 -13.284 1.00 93.00 100 ALA A C 1
ATOM 691 O O . ALA A 1 100 ? 10.777 16.843 -12.241 1.00 93.00 100 ALA A O 1
ATOM 692 N N . SER A 1 101 ? 10.281 18.090 -14.044 1.00 93.50 101 SER A N 1
ATOM 693 C CA . SER A 1 101 ? 8.848 18.210 -13.777 1.00 93.50 101 SER A CA 1
ATOM 694 C C . SER A 1 101 ? 8.053 17.070 -14.416 1.00 93.50 101 SER A C 1
ATOM 696 O O . SER A 1 101 ? 8.498 16.435 -15.372 1.00 93.50 101 SER A O 1
ATOM 698 N N . VAL A 1 102 ? 6.823 16.861 -13.945 1.00 95.00 102 VAL A N 1
ATOM 699 C CA . VAL A 1 102 ? 5.883 15.875 -14.509 1.00 95.00 102 VAL A CA 1
ATOM 700 C C . VAL A 1 102 ? 5.685 16.077 -16.017 1.00 95.00 102 VAL A C 1
ATOM 702 O O . VAL A 1 102 ? 5.730 15.112 -16.775 1.00 95.00 102 VAL A O 1
ATOM 705 N N . ALA A 1 103 ? 5.563 17.329 -16.475 1.00 95.00 103 ALA A N 1
ATOM 706 C CA . ALA A 1 103 ? 5.407 17.659 -17.895 1.00 95.00 103 ALA A CA 1
ATOM 707 C C . ALA A 1 103 ? 6.624 17.257 -18.750 1.00 95.00 103 ALA A C 1
ATOM 709 O O . ALA A 1 103 ? 6.479 16.956 -19.932 1.00 95.00 103 ALA A O 1
ATOM 710 N N . GLN A 1 104 ? 7.822 17.228 -18.160 1.00 95.00 104 GLN A N 1
ATOM 711 C CA . GLN A 1 104 ? 9.044 16.787 -18.835 1.00 95.00 104 GLN A CA 1
ATOM 712 C C . GLN A 1 104 ? 9.203 15.258 -18.814 1.00 95.00 104 GLN A C 1
ATOM 714 O O . GLN A 1 104 ? 9.739 14.695 -19.768 1.00 95.00 104 GLN A O 1
ATOM 719 N N . ILE A 1 105 ? 8.728 14.589 -17.754 1.00 96.56 105 ILE A N 1
ATOM 720 C CA . ILE A 1 105 ? 8.830 13.129 -17.573 1.00 96.56 105 ILE A CA 1
ATOM 721 C C . ILE A 1 105 ? 7.727 12.377 -18.343 1.00 96.56 105 ILE A C 1
ATOM 723 O O . ILE A 1 105 ? 7.975 11.293 -18.862 1.00 96.56 105 ILE A O 1
ATOM 727 N N . SER A 1 106 ? 6.524 12.939 -18.475 1.00 97.06 106 SER A N 1
ATOM 728 C CA . SER A 1 106 ? 5.384 12.280 -19.136 1.00 97.06 106 SER A CA 1
ATOM 729 C C . SER A 1 106 ? 5.664 11.821 -20.588 1.00 97.06 106 SER A C 1
ATOM 731 O O . SER A 1 106 ? 5.347 10.671 -20.911 1.00 97.06 106 SER A O 1
ATOM 733 N N . PRO A 1 107 ? 6.332 12.616 -21.453 1.00 97.88 107 PRO A N 1
ATOM 734 C CA . PRO A 1 107 ? 6.727 12.154 -22.785 1.00 97.88 107 PRO A CA 1
ATOM 735 C C . PRO A 1 107 ? 7.696 10.966 -22.759 1.00 97.88 107 PRO A C 1
ATOM 737 O O . PRO A 1 107 ? 7.566 10.065 -23.581 1.00 97.88 107 PRO A O 1
ATOM 740 N N . LEU A 1 108 ? 8.625 10.922 -21.792 1.00 97.75 108 LEU A N 1
ATOM 741 C CA . LEU A 1 108 ? 9.546 9.790 -21.635 1.00 97.75 108 LEU A CA 1
ATOM 742 C C . LEU A 1 108 ? 8.780 8.499 -21.335 1.00 97.75 108 LEU A C 1
ATOM 744 O O . LEU A 1 108 ? 9.096 7.457 -21.901 1.00 97.75 108 LEU A O 1
ATOM 748 N N . LEU A 1 109 ? 7.761 8.564 -20.473 1.00 97.06 109 LEU A N 1
ATOM 749 C CA . LEU A 1 109 ? 6.932 7.402 -20.161 1.00 97.06 109 LEU A CA 1
ATOM 750 C C . LEU A 1 109 ? 6.253 6.852 -21.423 1.00 97.06 109 LEU A C 1
ATOM 752 O O . LEU A 1 109 ? 6.336 5.659 -21.694 1.00 97.06 109 LEU A O 1
ATOM 756 N N . THR A 1 110 ? 5.666 7.743 -22.224 1.00 97.44 110 THR A N 1
ATOM 757 C CA . THR A 1 110 ? 4.997 7.381 -23.483 1.00 97.44 110 THR A CA 1
ATOM 758 C C . THR A 1 110 ? 5.976 6.750 -24.477 1.00 97.44 110 THR A C 1
ATOM 760 O O . THR A 1 110 ? 5.669 5.728 -25.087 1.00 97.44 110 THR A O 1
ATOM 763 N N . GLU A 1 111 ? 7.175 7.321 -24.624 1.00 97.94 111 GLU A N 1
ATOM 764 C CA . GLU A 1 111 ? 8.222 6.798 -25.512 1.00 97.94 111 GLU A CA 1
ATOM 765 C C . GLU A 1 111 ? 8.693 5.394 -25.073 1.00 97.94 111 GLU A C 1
ATOM 767 O O . GLU A 1 111 ? 8.849 4.505 -25.915 1.00 97.94 111 GLU A O 1
ATOM 772 N N . ILE A 1 112 ? 8.857 5.152 -23.764 1.00 98.00 112 ILE A N 1
ATOM 773 C CA . ILE A 1 112 ? 9.200 3.824 -23.223 1.00 98.00 112 ILE A CA 1
ATOM 774 C C . ILE A 1 112 ? 8.058 2.824 -23.458 1.00 98.00 112 ILE A C 1
ATOM 776 O O . ILE A 1 112 ? 8.322 1.689 -23.850 1.00 98.00 112 ILE A O 1
ATOM 780 N N . GLU A 1 113 ? 6.797 3.216 -23.257 1.00 97.12 113 GLU A N 1
ATOM 781 C CA . GLU A 1 113 ? 5.628 2.345 -23.470 1.00 97.12 113 GLU A CA 1
ATOM 782 C C . GLU A 1 113 ? 5.459 1.951 -24.944 1.00 97.12 113 GLU A C 1
ATOM 784 O O . GLU A 1 113 ? 5.207 0.781 -25.251 1.00 97.12 113 GLU A O 1
ATOM 789 N N . GLN A 1 114 ? 5.664 2.894 -25.866 1.00 97.06 114 GLN A N 1
ATOM 790 C CA . GLN A 1 114 ? 5.680 2.624 -27.305 1.00 97.06 114 GLN A CA 1
ATOM 791 C C . GLN A 1 114 ? 6.825 1.679 -27.682 1.00 97.06 114 GLN A C 1
ATOM 793 O O . GLN A 1 114 ? 6.606 0.705 -28.404 1.00 97.06 114 GLN A O 1
ATOM 798 N N . CYS A 1 115 ? 8.031 1.924 -27.159 1.00 97.38 115 CYS A N 1
ATOM 799 C CA . CYS A 1 115 ? 9.183 1.052 -27.371 1.00 97.38 115 CYS A CA 1
ATOM 800 C C . CYS A 1 115 ? 8.929 -0.366 -26.846 1.00 97.38 115 CYS A C 1
ATOM 802 O O . CYS A 1 115 ? 9.225 -1.334 -27.544 1.00 97.38 115 CYS A O 1
ATOM 804 N N . TYR A 1 116 ? 8.383 -0.496 -25.635 1.00 97.50 116 TYR A N 1
ATOM 805 C CA . TYR A 1 116 ? 8.084 -1.788 -25.023 1.00 97.50 116 TYR A CA 1
ATOM 806 C C . TYR A 1 116 ? 7.032 -2.550 -25.832 1.00 97.50 116 TYR A C 1
ATOM 808 O O . TYR A 1 116 ? 7.227 -3.720 -26.143 1.00 97.50 116 TYR A O 1
ATOM 816 N N . SER A 1 117 ? 5.971 -1.868 -26.266 1.00 96.62 117 SER A N 1
ATOM 817 C CA . SER A 1 117 ? 4.924 -2.468 -27.102 1.00 96.62 117 SER A CA 1
ATOM 818 C C . SER A 1 117 ? 5.463 -2.936 -28.458 1.00 96.62 117 SER A C 1
ATOM 820 O O . SER A 1 117 ? 5.130 -4.028 -28.909 1.00 96.62 117 SER A O 1
ATOM 822 N N . ALA A 1 118 ? 6.327 -2.147 -29.106 1.00 95.88 118 ALA A N 1
ATOM 823 C CA . ALA A 1 118 ? 6.989 -2.556 -30.345 1.00 95.88 118 ALA A CA 1
ATOM 824 C C . ALA A 1 118 ? 7.925 -3.754 -30.119 1.00 95.88 118 ALA A C 1
ATOM 826 O O . ALA A 1 118 ? 7.883 -4.715 -30.882 1.00 95.88 118 ALA A O 1
ATOM 827 N N . PHE A 1 119 ? 8.713 -3.730 -29.040 1.00 96.88 119 PHE A N 1
ATOM 828 C CA . PHE A 1 119 ? 9.611 -4.823 -28.675 1.00 96.88 119 PHE A CA 1
ATOM 829 C C . PHE A 1 119 ? 8.861 -6.141 -28.458 1.00 96.88 119 PHE A C 1
ATOM 831 O O . PHE A 1 119 ? 9.317 -7.165 -28.950 1.00 96.88 119 PHE A O 1
ATOM 838 N N . LEU A 1 120 ? 7.699 -6.135 -27.795 1.00 95.25 120 LEU A N 1
ATOM 839 C CA . LEU A 1 120 ? 6.912 -7.358 -27.586 1.00 95.25 120 LEU A CA 1
ATOM 840 C C . LEU A 1 120 ? 6.504 -8.037 -28.907 1.00 95.25 120 LEU A C 1
ATOM 842 O O . LEU A 1 120 ? 6.429 -9.259 -28.956 1.00 95.25 120 LEU A O 1
ATOM 846 N N . ASN A 1 121 ? 6.303 -7.269 -29.983 1.00 94.88 121 ASN A N 1
ATOM 847 C CA . ASN A 1 121 ? 6.019 -7.809 -31.320 1.00 94.88 121 ASN A CA 1
ATOM 848 C C . ASN A 1 121 ? 7.279 -8.276 -32.072 1.00 94.88 121 ASN A C 1
ATOM 850 O O . ASN A 1 121 ? 7.183 -8.960 -33.087 1.00 94.88 121 ASN A O 1
ATOM 854 N N . GLU A 1 122 ? 8.463 -7.876 -31.608 1.00 94.69 122 GLU A N 1
ATOM 855 C CA . GLU A 1 122 ? 9.758 -8.145 -32.240 1.00 94.69 122 GLU A CA 1
ATOM 856 C C . GLU A 1 122 ? 10.642 -9.089 -31.406 1.00 94.69 122 GLU A C 1
ATOM 858 O O . GLU A 1 122 ? 11.735 -9.435 -31.851 1.00 94.69 122 GLU A O 1
ATOM 863 N N . ALA A 1 123 ? 10.188 -9.516 -30.222 1.00 93.94 123 ALA A N 1
ATOM 864 C CA . ALA A 1 123 ? 10.986 -10.196 -29.201 1.00 93.94 123 ALA A CA 1
ATOM 865 C C . ALA A 1 123 ? 11.721 -11.436 -29.735 1.00 93.94 123 ALA A C 1
ATOM 867 O O . ALA A 1 123 ? 12.915 -11.606 -29.474 1.00 93.94 123 ALA A O 1
ATOM 868 N N . ASP A 1 124 ? 11.050 -12.239 -30.564 1.00 92.81 124 ASP A N 1
ATOM 869 C CA . ASP A 1 124 ? 11.604 -13.458 -31.169 1.00 92.81 124 ASP A CA 1
ATOM 870 C C . ASP A 1 124 ? 12.836 -13.189 -32.048 1.00 92.81 124 ASP A C 1
ATOM 872 O O . ASP A 1 124 ? 13.692 -14.055 -32.231 1.00 92.81 124 ASP A O 1
ATOM 876 N N . ARG A 1 125 ? 12.976 -11.963 -32.567 1.00 91.12 125 ARG A N 1
ATOM 877 C CA . ARG A 1 125 ? 14.096 -11.555 -33.427 1.00 91.12 125 ARG A CA 1
ATOM 878 C C . ARG A 1 125 ? 15.375 -11.252 -32.648 1.00 91.12 125 ARG A C 1
ATOM 880 O O . ARG A 1 125 ? 16.428 -11.120 -33.265 1.00 91.12 125 ARG A O 1
ATOM 887 N N . PHE A 1 126 ? 15.295 -11.144 -31.321 1.00 90.56 126 PHE A N 1
ATOM 888 C CA . PHE A 1 126 ? 16.433 -10.844 -30.445 1.00 90.56 126 PHE A CA 1
ATOM 889 C C . PHE A 1 126 ? 17.034 -12.090 -29.776 1.00 90.56 126 PHE A C 1
ATOM 891 O O . PHE A 1 126 ? 17.985 -11.979 -29.000 1.00 90.56 126 PHE A O 1
ATOM 898 N N . GLY A 1 127 ? 16.505 -13.284 -30.072 1.00 90.06 127 GLY A N 1
ATOM 899 C CA . GLY A 1 127 ? 17.043 -14.558 -29.596 1.00 90.06 127 GLY A CA 1
ATOM 900 C C . GLY A 1 127 ? 17.221 -14.600 -28.066 1.00 90.06 127 GLY A C 1
ATOM 901 O O . GLY A 1 127 ? 16.289 -14.244 -27.338 1.00 90.06 127 GLY A O 1
ATOM 902 N N . PRO A 1 128 ? 18.392 -15.018 -27.545 1.00 90.00 128 PRO A N 1
ATOM 903 C CA . PRO A 1 128 ? 18.605 -15.208 -26.107 1.00 90.00 128 PRO A CA 1
ATOM 904 C C . PRO A 1 128 ? 18.584 -13.904 -25.292 1.00 90.00 128 PRO A C 1
ATOM 906 O O . PRO A 1 128 ? 18.316 -13.942 -24.094 1.00 90.00 128 PRO A O 1
ATOM 909 N N . SER A 1 129 ? 18.829 -12.748 -25.918 1.00 90.88 129 SER A N 1
ATOM 910 C CA . SER A 1 129 ? 18.845 -11.446 -25.235 1.00 90.88 129 SER A CA 1
ATOM 911 C C . SER A 1 129 ? 17.446 -10.869 -24.994 1.00 90.88 129 SER A C 1
ATOM 913 O O . SER A 1 129 ? 17.304 -9.919 -24.225 1.00 90.88 129 SER A O 1
ATOM 915 N N . SER A 1 130 ? 16.405 -11.443 -25.608 1.00 93.69 130 SER A N 1
ATOM 916 C CA . SER A 1 130 ? 15.012 -10.982 -25.495 1.00 93.69 130 SER A CA 1
ATOM 917 C C . SER A 1 130 ? 14.554 -10.814 -24.039 1.00 93.69 130 SER A C 1
ATOM 919 O O . SER A 1 130 ? 14.068 -9.748 -23.666 1.00 93.69 130 SER A O 1
ATOM 921 N N . GLY A 1 131 ? 14.790 -11.806 -23.176 1.00 93.81 131 GLY A N 1
ATOM 922 C CA . GLY A 1 131 ? 14.386 -11.743 -21.766 1.00 93.81 131 GLY A CA 1
ATOM 923 C C . GLY A 1 131 ? 15.151 -10.709 -20.927 1.00 93.81 131 GLY A C 1
ATOM 924 O O . GLY A 1 131 ? 14.653 -10.246 -19.899 1.00 93.81 131 GLY A O 1
ATOM 925 N N . GLU A 1 132 ? 16.367 -10.329 -21.321 1.00 92.12 132 GLU A N 1
ATOM 926 C CA . GLU A 1 132 ? 17.120 -9.243 -20.674 1.00 92.12 132 GLU A CA 1
ATOM 927 C C . GLU A 1 132 ? 16.633 -7.871 -21.134 1.00 92.12 132 GLU A C 1
ATOM 929 O O . GLU A 1 132 ? 16.419 -6.990 -20.299 1.00 92.12 132 GLU A O 1
ATOM 934 N N . ILE A 1 133 ? 16.377 -7.722 -22.435 1.00 94.38 133 ILE A N 1
ATOM 935 C CA . ILE A 1 133 ? 15.798 -6.511 -23.019 1.00 94.38 133 ILE A CA 1
ATOM 936 C C . ILE A 1 133 ? 14.424 -6.235 -22.405 1.00 94.38 133 ILE A C 1
ATOM 938 O O . ILE A 1 133 ? 14.169 -5.123 -21.945 1.00 94.38 133 ILE A O 1
ATOM 942 N N . GLU A 1 134 ? 13.554 -7.247 -22.330 1.00 96.06 134 GLU A N 1
ATOM 943 C CA . GLU A 1 134 ? 12.218 -7.098 -21.753 1.00 96.06 134 GLU A CA 1
ATOM 944 C C . GLU A 1 134 ? 12.289 -6.595 -20.307 1.00 96.06 134 GLU A C 1
ATOM 946 O O . GLU A 1 134 ? 11.627 -5.618 -19.943 1.00 96.06 134 GLU A O 1
ATOM 951 N N . ARG A 1 135 ? 13.129 -7.235 -19.481 1.00 94.94 135 ARG A N 1
ATOM 952 C CA . ARG A 1 135 ? 13.338 -6.830 -18.086 1.00 94.94 135 ARG A CA 1
ATOM 953 C C . ARG A 1 135 ? 13.865 -5.403 -18.001 1.00 94.94 135 ARG A C 1
ATOM 955 O O . ARG A 1 135 ? 13.346 -4.631 -17.198 1.00 94.94 135 ARG A O 1
ATOM 962 N N . GLY A 1 136 ? 14.847 -5.045 -18.830 1.00 95.06 136 GLY A N 1
ATOM 963 C CA . GLY A 1 136 ? 15.423 -3.703 -18.899 1.00 95.06 136 GLY A CA 1
ATOM 964 C C . GLY A 1 136 ? 14.377 -2.633 -19.210 1.00 95.06 136 GLY A C 1
ATOM 965 O O . GLY A 1 136 ? 14.221 -1.691 -18.433 1.00 95.06 136 GLY A O 1
ATOM 966 N N . LEU A 1 137 ? 13.598 -2.815 -20.281 1.00 97.06 137 LEU A N 1
ATOM 967 C CA . LEU A 1 137 ? 12.519 -1.900 -20.674 1.00 97.06 137 LEU A CA 1
ATOM 968 C C . LEU A 1 137 ? 11.441 -1.783 -19.589 1.00 97.06 137 LEU A C 1
ATOM 970 O O . LEU A 1 137 ? 10.991 -0.683 -19.262 1.00 97.06 137 LEU A O 1
ATOM 974 N N . ARG A 1 138 ? 11.060 -2.908 -18.980 1.00 96.88 138 ARG A N 1
ATOM 975 C CA . ARG A 1 138 ? 10.042 -2.945 -17.928 1.00 96.88 138 ARG A CA 1
ATOM 976 C C . ARG A 1 138 ? 10.503 -2.254 -16.643 1.00 96.88 138 ARG A C 1
ATOM 978 O O . ARG A 1 138 ? 9.736 -1.501 -16.048 1.00 96.88 138 ARG A O 1
ATOM 985 N N . ALA A 1 139 ? 11.752 -2.449 -16.222 1.00 96.38 139 ALA A N 1
ATOM 986 C CA . ALA A 1 139 ? 12.300 -1.715 -15.085 1.00 96.38 139 ALA A CA 1
ATOM 987 C C . ALA A 1 139 ? 12.440 -0.220 -15.385 1.00 96.38 139 ALA A C 1
ATOM 989 O O . ALA A 1 139 ? 12.083 0.590 -14.533 1.00 96.38 139 ALA A O 1
ATOM 990 N N . SER A 1 140 ? 12.883 0.158 -16.590 1.00 97.19 140 SER A N 1
ATOM 991 C CA . SER A 1 140 ? 12.899 1.559 -17.032 1.00 97.19 140 SER A CA 1
ATOM 992 C C . SER A 1 140 ? 11.520 2.201 -16.905 1.00 97.19 140 SER A C 1
ATOM 994 O O . SER A 1 140 ? 11.402 3.306 -16.379 1.00 97.19 140 SER A O 1
ATOM 996 N N . LEU A 1 141 ? 10.462 1.487 -17.296 1.00 97.69 141 LEU A N 1
ATOM 997 C CA . LEU A 1 141 ? 9.091 1.956 -17.125 1.00 97.69 141 LEU A CA 1
ATOM 998 C C . LEU A 1 141 ? 8.745 2.190 -15.645 1.00 97.69 141 LEU A C 1
ATOM 1000 O O . LEU A 1 141 ? 8.207 3.237 -15.292 1.00 97.69 141 LEU A O 1
ATOM 1004 N N . TYR A 1 142 ? 9.092 1.256 -14.758 1.00 98.06 142 TYR A N 1
ATOM 1005 C CA . TYR A 1 142 ? 8.823 1.378 -13.320 1.00 98.06 142 TYR A CA 1
ATOM 1006 C C . TYR A 1 142 ? 9.599 2.515 -12.651 1.00 98.06 142 TYR A C 1
ATOM 1008 O O . TYR A 1 142 ? 9.022 3.269 -11.866 1.00 98.06 142 TYR A O 1
ATOM 1016 N N . PHE A 1 143 ? 10.876 2.695 -12.991 1.00 97.56 143 PHE A N 1
ATOM 1017 C CA . PHE A 1 143 ? 11.669 3.823 -12.503 1.00 97.56 143 PHE A CA 1
ATOM 1018 C C . PHE A 1 143 ? 11.157 5.164 -13.042 1.00 97.56 143 PHE A C 1
ATOM 1020 O O . PHE A 1 143 ? 11.101 6.129 -12.280 1.00 97.56 143 PHE A O 1
ATOM 1027 N N . ALA A 1 144 ? 10.712 5.227 -14.303 1.00 97.94 144 ALA A N 1
ATOM 1028 C CA . ALA A 1 144 ? 10.102 6.426 -14.878 1.00 97.94 144 ALA A CA 1
ATOM 1029 C C . ALA A 1 144 ? 8.768 6.777 -14.195 1.00 97.94 144 ALA A C 1
ATOM 1031 O O . ALA A 1 144 ? 8.549 7.936 -13.840 1.00 97.94 144 ALA A O 1
ATOM 1032 N N . ARG A 1 145 ? 7.907 5.782 -13.928 1.00 97.69 145 ARG A N 1
ATOM 1033 C CA . ARG A 1 145 ? 6.659 5.968 -13.163 1.00 97.69 145 ARG A CA 1
ATOM 1034 C C . ARG A 1 145 ? 6.933 6.458 -11.745 1.00 97.69 145 ARG A C 1
ATOM 1036 O O . ARG A 1 145 ? 6.292 7.404 -11.299 1.00 97.69 145 ARG A O 1
ATOM 1043 N N . ALA A 1 146 ? 7.917 5.874 -11.063 1.00 97.50 146 ALA A N 1
ATOM 1044 C CA . ALA A 1 146 ? 8.316 6.320 -9.733 1.00 97.50 146 ALA A CA 1
ATOM 1045 C C . ALA A 1 146 ? 8.884 7.749 -9.741 1.00 97.50 146 ALA A C 1
ATOM 1047 O O . ALA A 1 146 ? 8.540 8.547 -8.871 1.00 97.50 146 ALA A O 1
ATOM 1048 N N . ALA A 1 147 ? 9.701 8.104 -10.739 1.00 97.25 147 ALA A N 1
ATOM 1049 C CA . ALA A 1 147 ? 10.212 9.463 -10.913 1.00 97.25 147 ALA A CA 1
ATOM 1050 C C . ALA A 1 147 ? 9.075 10.475 -11.127 1.00 97.25 147 ALA A C 1
ATOM 1052 O O . ALA A 1 147 ? 9.061 11.520 -10.482 1.00 97.25 147 ALA A O 1
ATOM 1053 N N . MET A 1 148 ? 8.100 10.146 -11.980 1.00 96.88 148 MET A N 1
ATOM 1054 C CA . MET A 1 148 ? 6.929 10.986 -12.241 1.00 96.88 148 MET A CA 1
ATOM 1055 C C . MET A 1 148 ? 6.069 11.172 -10.984 1.00 96.88 148 MET A C 1
ATOM 1057 O O . MET A 1 148 ? 5.775 12.304 -10.609 1.00 96.88 148 MET A O 1
ATOM 1061 N N . ALA A 1 149 ? 5.744 10.077 -10.290 1.00 96.12 149 ALA A N 1
ATOM 1062 C CA . ALA A 1 149 ? 4.949 10.093 -9.065 1.00 96.12 149 ALA A CA 1
ATOM 1063 C C . ALA A 1 149 ? 5.615 10.910 -7.943 1.00 96.12 149 ALA A C 1
ATOM 1065 O O . ALA A 1 149 ? 4.945 11.622 -7.196 1.00 96.12 149 ALA A O 1
ATOM 1066 N N . LEU A 1 150 ? 6.945 10.838 -7.820 1.00 95.50 150 LEU A N 1
ATOM 1067 C CA . LEU A 1 150 ? 7.700 11.671 -6.884 1.00 95.50 150 LEU A CA 1
ATOM 1068 C C . LEU A 1 150 ? 7.721 13.142 -7.317 1.00 95.50 150 LEU A C 1
ATOM 1070 O O . LEU A 1 150 ? 7.540 14.015 -6.471 1.00 95.50 150 LEU A O 1
ATOM 1074 N N . ALA A 1 151 ? 7.889 13.425 -8.612 1.00 95.69 151 ALA A N 1
ATOM 1075 C CA . ALA A 1 151 ? 7.899 14.786 -9.146 1.00 95.69 151 ALA A CA 1
ATOM 1076 C C . ALA A 1 151 ? 6.563 15.524 -8.937 1.00 95.69 151 ALA A C 1
ATOM 1078 O O . ALA A 1 151 ? 6.577 16.744 -8.784 1.00 95.69 151 ALA A O 1
ATOM 1079 N N . GLU A 1 152 ? 5.433 14.808 -8.864 1.00 93.88 152 GLU A N 1
ATOM 1080 C CA . GLU A 1 152 ? 4.129 15.373 -8.469 1.00 93.88 152 GLU A CA 1
ATOM 1081 C C . GLU A 1 152 ? 4.113 15.911 -7.034 1.00 93.88 152 GLU A C 1
ATOM 1083 O O . GLU A 1 152 ? 3.351 16.826 -6.724 1.00 93.88 152 GLU A O 1
ATOM 1088 N N . LYS A 1 153 ? 4.916 15.328 -6.136 1.00 91.75 153 LYS A N 1
ATOM 1089 C CA . LYS A 1 153 ? 4.993 15.749 -4.731 1.00 91.75 153 LYS A CA 1
ATOM 1090 C C . LYS A 1 153 ? 6.091 16.777 -4.530 1.00 91.75 153 LYS A C 1
ATOM 1092 O O . LYS A 1 153 ? 5.853 17.834 -3.955 1.00 91.75 153 LYS A O 1
ATOM 1097 N N . GLN A 1 154 ? 7.294 16.453 -4.992 1.00 85.44 154 GLN A N 1
ATOM 1098 C CA . GLN A 1 154 ? 8.452 17.328 -4.946 1.00 85.44 154 GLN A CA 1
ATOM 1099 C C . GLN A 1 154 ? 9.537 16.807 -5.893 1.00 85.44 154 GLN A C 1
ATOM 1101 O O . GLN A 1 154 ? 10.036 15.694 -5.732 1.00 85.44 154 GLN A O 1
ATOM 1106 N N . SER A 1 155 ? 9.984 17.640 -6.834 1.00 83.06 155 SER A N 1
ATOM 1107 C CA . SER A 1 155 ? 11.192 17.340 -7.607 1.00 83.06 155 SER A CA 1
ATOM 1108 C C . SER A 1 155 ? 12.433 17.483 -6.719 1.00 83.06 155 SER A C 1
ATOM 1110 O O . SER A 1 155 ? 12.740 18.578 -6.252 1.00 83.06 155 SER A O 1
ATOM 1112 N N . ASN A 1 156 ? 13.166 16.389 -6.508 1.00 86.12 156 ASN A N 1
ATOM 1113 C CA . ASN A 1 156 ? 14.388 16.342 -5.700 1.00 86.12 156 ASN A CA 1
ATOM 1114 C C . ASN A 1 156 ? 15.412 15.344 -6.283 1.00 86.12 156 ASN A C 1
ATOM 1116 O O . ASN A 1 156 ? 15.180 14.746 -7.336 1.00 86.12 156 ASN A O 1
ATOM 1120 N N . ALA A 1 157 ? 16.537 15.134 -5.591 1.00 89.19 157 ALA A N 1
ATOM 1121 C CA . ALA A 1 157 ? 17.578 14.187 -6.008 1.00 89.19 157 ALA A CA 1
ATOM 1122 C C . ALA A 1 157 ? 17.053 12.751 -6.215 1.00 89.19 157 ALA A C 1
ATOM 1124 O O . ALA A 1 157 ? 17.537 12.036 -7.084 1.00 89.19 157 ALA A O 1
ATOM 1125 N N . GLY A 1 158 ? 16.009 12.341 -5.487 1.00 90.56 158 GLY A N 1
ATOM 1126 C CA . GLY A 1 158 ? 15.366 11.037 -5.654 1.00 90.56 158 GLY A CA 1
ATOM 1127 C C . GLY A 1 158 ? 14.677 10.851 -7.007 1.00 90.56 158 GLY A C 1
ATOM 1128 O O . GLY A 1 158 ? 14.642 9.728 -7.515 1.00 90.56 158 GLY A O 1
ATOM 1129 N N . VAL A 1 159 ? 14.163 11.930 -7.608 1.00 94.69 159 VAL A N 1
ATOM 1130 C CA . VAL A 1 159 ? 13.648 11.926 -8.990 1.00 94.69 159 VAL A CA 1
ATOM 1131 C C . VAL A 1 159 ? 14.808 11.741 -9.968 1.00 94.69 159 VAL A C 1
ATOM 1133 O O . VAL A 1 159 ? 14.738 10.882 -10.844 1.00 94.69 159 VAL A O 1
ATOM 1136 N N . GLN A 1 160 ? 15.906 12.477 -9.772 1.00 92.38 160 GLN A N 1
ATOM 1137 C CA . GLN A 1 160 ? 17.074 12.411 -10.656 1.00 92.38 160 GLN A CA 1
ATOM 1138 C C . GLN A 1 160 ? 17.776 11.055 -10.628 1.00 92.38 160 GLN A C 1
ATOM 1140 O O . GLN A 1 160 ? 18.030 10.484 -11.685 1.00 92.38 160 GLN A O 1
ATOM 1145 N N . ASN A 1 161 ? 17.982 10.471 -9.447 1.00 92.06 161 ASN A N 1
ATOM 1146 C CA . ASN A 1 161 ? 18.569 9.135 -9.303 1.00 92.06 161 ASN A CA 1
ATOM 1147 C C . ASN A 1 161 ? 17.762 8.068 -10.072 1.00 92.06 161 ASN A C 1
ATOM 1149 O O . ASN A 1 161 ? 18.320 7.152 -10.682 1.00 92.06 161 ASN A O 1
ATOM 1153 N N . ARG A 1 162 ? 16.427 8.198 -10.102 1.00 94.31 162 ARG A N 1
ATOM 1154 C CA . ARG A 1 162 ? 15.548 7.296 -10.864 1.00 94.31 162 ARG A CA 1
ATOM 1155 C C . ARG A 1 162 ? 15.663 7.532 -12.365 1.00 94.31 162 ARG A C 1
ATOM 1157 O O . ARG A 1 162 ? 15.770 6.561 -13.101 1.00 94.31 162 ARG A O 1
ATOM 1164 N N . LEU A 1 163 ? 15.716 8.782 -12.824 1.00 95.12 163 LEU A N 1
ATOM 1165 C CA . LEU A 1 163 ? 15.916 9.105 -14.245 1.00 95.12 163 LEU A CA 1
ATOM 1166 C C . LEU A 1 163 ? 17.289 8.641 -14.757 1.00 95.12 163 LEU A C 1
ATOM 1168 O O . LEU A 1 163 ? 17.381 8.096 -15.854 1.00 95.12 163 LEU A O 1
ATOM 1172 N N . GLN A 1 164 ? 18.335 8.759 -13.938 1.00 93.12 164 GLN A N 1
ATOM 1173 C CA . GLN A 1 164 ? 19.659 8.193 -14.219 1.00 93.12 164 GLN A CA 1
ATOM 1174 C C . GLN A 1 164 ? 19.609 6.665 -14.325 1.00 93.12 164 GLN A C 1
ATOM 1176 O O . GLN A 1 164 ? 20.195 6.089 -15.240 1.00 93.12 164 GLN A O 1
ATOM 1181 N N . THR A 1 165 ? 18.845 6.011 -13.444 1.00 93.25 165 THR A N 1
ATOM 1182 C CA . THR A 1 165 ? 18.596 4.563 -13.522 1.00 93.25 165 THR A CA 1
ATOM 1183 C C . THR A 1 165 ? 17.854 4.189 -14.810 1.00 93.25 165 THR A C 1
ATOM 1185 O O . THR A 1 165 ? 18.241 3.226 -15.467 1.00 93.25 165 THR A O 1
ATOM 1188 N N . VAL A 1 166 ? 16.836 4.958 -15.221 1.00 95.38 166 VAL A N 1
ATOM 1189 C CA . VAL A 1 166 ? 16.127 4.751 -16.499 1.00 95.38 166 VAL A CA 1
ATOM 1190 C C . VAL A 1 166 ? 17.097 4.827 -17.671 1.00 95.38 166 VAL A C 1
ATOM 1192 O O . VAL A 1 166 ? 17.149 3.905 -18.479 1.00 95.38 166 VAL A O 1
ATOM 1195 N N . ALA A 1 167 ? 17.890 5.895 -17.750 1.00 93.88 167 ALA A N 1
ATOM 1196 C CA . ALA A 1 167 ? 18.816 6.097 -18.856 1.00 93.88 167 ALA A CA 1
ATOM 1197 C C . ALA A 1 167 ? 19.844 4.951 -18.942 1.00 93.88 167 ALA A C 1
ATOM 1199 O O . ALA A 1 167 ? 20.028 4.372 -20.011 1.00 93.88 167 ALA A O 1
ATOM 1200 N N . TYR A 1 168 ? 20.407 4.532 -17.801 1.00 91.44 168 TYR A N 1
ATOM 1201 C CA . TYR A 1 168 ? 21.306 3.376 -17.717 1.00 91.44 168 TYR A CA 1
ATOM 1202 C C . TYR A 1 168 ? 20.652 2.074 -18.217 1.00 91.44 168 TYR A C 1
ATOM 1204 O O . TYR A 1 168 ? 21.236 1.345 -19.016 1.00 91.44 168 TYR A O 1
ATOM 1212 N N . ARG A 1 169 ? 19.419 1.765 -17.791 1.00 92.06 169 ARG A N 1
ATOM 1213 C CA . ARG A 1 169 ? 18.728 0.522 -18.188 1.00 92.06 169 ARG A CA 1
ATOM 1214 C C . ARG A 1 169 ? 18.299 0.520 -19.659 1.00 92.06 169 ARG A C 1
ATOM 1216 O O . ARG A 1 169 ? 18.370 -0.527 -20.309 1.00 92.06 169 ARG A O 1
ATOM 1223 N N . LEU A 1 170 ? 17.890 1.669 -20.202 1.00 93.75 170 LEU A N 1
ATOM 1224 C CA . LEU A 1 170 ? 17.612 1.816 -21.635 1.00 93.75 170 LEU A CA 1
ATOM 1225 C C . LEU A 1 170 ? 18.887 1.649 -22.472 1.00 93.75 170 LEU A C 1
ATOM 1227 O O . LEU A 1 170 ? 18.842 1.005 -23.516 1.00 93.75 170 LEU A O 1
ATOM 1231 N N . GLU A 1 171 ? 20.025 2.155 -21.995 1.00 90.81 171 GLU A N 1
ATOM 1232 C CA . GLU A 1 171 ? 21.320 1.965 -22.652 1.00 90.81 171 GLU A CA 1
ATOM 1233 C C . GLU A 1 171 ? 21.725 0.483 -22.701 1.00 90.81 171 GLU A C 1
ATOM 1235 O O . GLU A 1 171 ? 22.062 -0.026 -23.770 1.00 90.81 171 GLU A O 1
ATOM 1240 N N . GLN A 1 172 ? 21.614 -0.243 -21.581 1.00 88.81 172 GLN A N 1
ATOM 1241 C CA . GLN A 1 172 ? 21.868 -1.691 -21.555 1.00 88.81 172 GLN A CA 1
ATOM 1242 C C . GLN A 1 172 ? 20.962 -2.438 -22.543 1.00 88.81 172 GLN A C 1
ATOM 1244 O O . GLN A 1 172 ? 21.435 -3.258 -23.329 1.00 88.81 172 GLN A O 1
ATOM 1249 N N . SER A 1 173 ? 19.670 -2.098 -22.563 1.00 92.25 173 SER A N 1
ATOM 1250 C CA . SER A 1 173 ? 18.704 -2.691 -23.496 1.00 92.25 173 SER A CA 1
ATOM 1251 C C . SER A 1 173 ? 19.075 -2.399 -24.955 1.00 92.25 173 SER A C 1
ATOM 1253 O O . SER A 1 173 ? 18.949 -3.270 -25.811 1.00 92.25 173 SER A O 1
ATOM 1255 N N . LYS A 1 174 ? 19.589 -1.198 -25.248 1.00 91.31 174 LYS A N 1
ATOM 1256 C CA . LYS A 1 174 ? 20.008 -0.802 -26.597 1.00 91.31 174 LYS A CA 1
ATOM 1257 C C . LYS A 1 174 ? 21.224 -1.594 -27.057 1.00 91.31 174 LYS A C 1
ATOM 1259 O O . LYS A 1 174 ? 21.221 -2.098 -28.174 1.00 91.31 174 LYS A O 1
ATOM 1264 N N . ASN A 1 175 ? 22.223 -1.754 -26.193 1.00 88.44 175 ASN A N 1
ATOM 1265 C CA . ASN A 1 175 ? 23.422 -2.531 -26.508 1.00 88.44 175 ASN A CA 1
ATOM 1266 C C . ASN A 1 175 ? 23.082 -3.995 -26.838 1.00 88.44 175 ASN A C 1
ATOM 1268 O O . ASN A 1 175 ? 23.672 -4.570 -27.750 1.00 88.44 175 ASN A O 1
ATOM 1272 N N . LEU A 1 176 ? 22.082 -4.567 -26.160 1.00 89.69 176 LEU A N 1
ATOM 1273 C CA . LEU A 1 176 ? 21.556 -5.901 -26.465 1.00 89.69 176 LEU A CA 1
ATOM 1274 C C . LEU A 1 176 ? 20.776 -5.9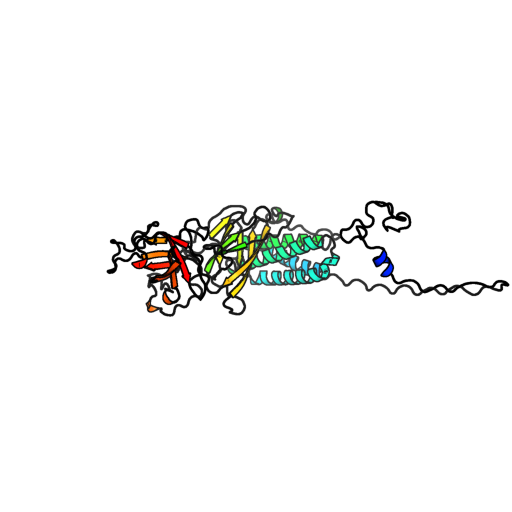50 -27.793 1.00 89.69 176 LEU A C 1
ATOM 1276 O O . LEU A 1 176 ? 20.840 -6.953 -28.499 1.00 89.69 176 LEU A O 1
ATOM 1280 N N . MET A 1 177 ? 20.061 -4.879 -28.159 1.00 89.62 177 MET A N 1
ATOM 1281 C CA . MET A 1 177 ? 19.347 -4.782 -29.441 1.00 89.62 177 MET A CA 1
ATOM 1282 C C . MET A 1 177 ? 20.277 -4.548 -30.644 1.00 89.62 177 MET A C 1
ATOM 1284 O O . MET A 1 177 ? 19.940 -4.952 -31.757 1.00 89.62 177 MET A O 1
ATOM 1288 N N . THR A 1 178 ? 21.430 -3.894 -30.453 1.00 83.88 178 THR A N 1
ATOM 1289 C CA . THR A 1 178 ? 22.384 -3.561 -31.529 1.00 83.88 178 THR A CA 1
ATOM 1290 C C . THR A 1 178 ? 23.833 -3.941 -31.172 1.00 83.88 178 THR A C 1
ATOM 1292 O O . THR A 1 178 ? 24.667 -3.056 -30.967 1.00 83.88 178 THR A O 1
ATOM 1295 N N . PRO A 1 179 ? 24.187 -5.242 -31.153 1.00 65.56 179 PRO A N 1
ATOM 1296 C CA . PRO A 1 179 ? 25.492 -5.706 -30.659 1.00 65.56 179 PRO A CA 1
ATOM 1297 C C . PRO A 1 179 ? 26.709 -5.234 -31.478 1.00 65.56 179 PRO A C 1
ATOM 1299 O O . PRO A 1 179 ? 27.825 -5.219 -30.968 1.00 65.56 179 PRO A O 1
ATOM 1302 N N . ASN A 1 180 ? 26.509 -4.848 -32.746 1.00 55.91 180 ASN A N 1
ATOM 1303 C CA . ASN A 1 180 ? 27.586 -4.563 -33.709 1.00 55.91 180 ASN A CA 1
ATOM 1304 C C . ASN A 1 180 ? 27.860 -3.068 -33.945 1.00 55.91 180 ASN A C 1
ATOM 1306 O O . ASN A 1 180 ? 28.695 -2.720 -34.778 1.00 55.91 180 ASN A O 1
ATOM 1310 N N . THR A 1 181 ? 27.159 -2.170 -33.254 1.00 55.72 181 THR A N 1
ATOM 1311 C CA . THR A 1 181 ? 27.442 -0.729 -33.309 1.00 55.72 181 THR A CA 1
ATOM 1312 C C . THR A 1 181 ? 28.353 -0.351 -32.154 1.00 55.72 181 THR A C 1
ATOM 1314 O O . THR A 1 181 ? 28.057 -0.703 -31.016 1.00 55.72 181 THR A O 1
ATOM 1317 N N . THR A 1 182 ? 29.445 0.368 -32.433 1.00 45.69 182 THR A N 1
ATOM 1318 C CA . THR A 1 182 ? 30.394 0.872 -31.431 1.00 45.69 182 THR A CA 1
ATOM 1319 C C . THR A 1 182 ? 29.635 1.506 -30.264 1.00 45.69 182 THR A C 1
ATOM 1321 O O . THR A 1 182 ? 28.989 2.543 -30.441 1.00 45.69 182 THR A O 1
ATOM 1324 N N . ALA A 1 183 ? 29.676 0.852 -29.097 1.00 51.53 183 ALA A N 1
ATOM 1325 C CA . ALA A 1 183 ? 29.011 1.298 -27.877 1.00 51.53 183 ALA A CA 1
ATOM 1326 C C . ALA A 1 183 ? 29.347 2.775 -27.635 1.00 51.53 183 ALA A C 1
ATOM 1328 O O . ALA A 1 183 ? 30.504 3.134 -27.410 1.00 51.53 183 ALA A O 1
ATOM 1329 N N . THR A 1 184 ? 28.357 3.651 -27.785 1.00 44.03 184 THR A N 1
ATOM 1330 C CA . THR A 1 184 ? 28.560 5.096 -27.689 1.00 44.03 184 THR A CA 1
ATOM 1331 C C . THR A 1 184 ? 28.112 5.557 -26.309 1.00 44.03 184 THR A C 1
ATOM 1333 O O . THR A 1 184 ? 26.926 5.516 -26.013 1.00 44.03 184 THR A O 1
ATOM 1336 N N . ALA A 1 185 ? 29.098 5.982 -25.512 1.00 45.91 185 ALA A N 1
ATOM 1337 C CA . ALA A 1 185 ? 29.016 6.636 -24.205 1.00 45.91 185 ALA A CA 1
ATOM 1338 C C . ALA A 1 185 ? 28.095 5.979 -23.161 1.00 45.91 185 ALA A C 1
ATOM 1340 O O . ALA A 1 185 ? 26.949 6.386 -22.989 1.00 45.91 185 ALA A O 1
ATOM 1341 N N . SER A 1 186 ? 28.710 5.092 -22.367 1.00 59.09 186 SER A N 1
ATOM 1342 C CA . SER A 1 186 ? 28.260 4.720 -21.025 1.00 59.09 186 SER A CA 1
ATOM 1343 C C . SER A 1 186 ? 27.758 5.951 -20.283 1.00 59.09 186 SER A C 1
ATOM 1345 O O . SER A 1 186 ? 28.538 6.886 -20.067 1.00 59.09 186 SER A O 1
ATOM 1347 N N . ILE A 1 187 ? 26.505 5.953 -19.839 1.00 53.97 187 ILE A N 1
ATOM 1348 C CA . ILE A 1 187 ? 26.043 6.917 -18.842 1.00 53.97 187 ILE A CA 1
ATOM 1349 C C . ILE A 1 187 ? 26.753 6.568 -17.529 1.00 53.97 187 ILE A C 1
ATOM 1351 O O . ILE A 1 187 ? 26.206 5.920 -16.643 1.00 53.97 187 ILE A O 1
ATOM 1355 N N . GLN A 1 188 ? 28.012 6.984 -17.403 1.00 55.56 188 GLN A N 1
ATOM 1356 C CA . GLN A 1 188 ? 28.793 6.937 -16.173 1.00 55.56 188 GLN A CA 1
ATOM 1357 C C . GLN A 1 188 ? 28.440 8.166 -15.341 1.00 55.56 188 GLN A C 1
ATOM 1359 O O . GLN A 1 188 ? 29.247 9.064 -15.116 1.00 55.56 188 GLN A O 1
ATOM 1364 N N . THR A 1 189 ? 27.191 8.224 -14.886 1.00 60.41 189 THR A N 1
ATOM 1365 C CA . THR A 1 189 ? 26.909 9.023 -13.693 1.00 60.41 189 THR A CA 1
ATOM 1366 C C . THR A 1 189 ? 27.453 8.259 -12.489 1.00 60.41 189 THR A C 1
ATOM 1368 O O . THR A 1 189 ? 27.436 7.028 -12.479 1.00 60.41 189 THR A O 1
ATOM 1371 N N . ALA A 1 190 ? 27.927 8.963 -11.456 1.00 57.97 190 ALA A N 1
ATOM 1372 C CA . ALA A 1 190 ? 28.379 8.313 -10.220 1.00 57.97 190 ALA A CA 1
ATOM 1373 C C . ALA A 1 190 ? 27.307 7.364 -9.645 1.00 57.97 190 ALA A C 1
ATOM 1375 O O . ALA A 1 190 ? 27.637 6.315 -9.100 1.00 57.97 190 ALA A O 1
ATOM 1376 N N . HIS A 1 191 ? 26.029 7.713 -9.842 1.00 70.19 191 HIS A N 1
ATOM 1377 C CA . HIS A 1 191 ? 24.874 6.897 -9.482 1.00 70.19 191 HIS A CA 1
ATOM 1378 C C . HIS A 1 191 ? 24.773 5.604 -10.301 1.00 70.19 191 HIS A C 1
ATOM 1380 O O . HIS A 1 191 ? 24.662 4.522 -9.731 1.00 70.19 191 HIS A O 1
ATOM 1386 N N . ALA A 1 192 ? 24.865 5.692 -11.633 1.00 65.69 192 ALA A N 1
ATOM 1387 C CA . ALA A 1 192 ? 24.774 4.534 -12.525 1.00 65.69 192 ALA A CA 1
ATOM 1388 C C . ALA A 1 192 ? 25.896 3.504 -12.294 1.00 65.69 192 ALA A C 1
ATOM 1390 O O . ALA A 1 192 ? 25.657 2.304 -12.409 1.00 65.69 192 ALA A O 1
ATOM 1391 N N . SER A 1 193 ? 27.092 3.954 -11.900 1.00 63.34 193 SER A N 1
ATOM 1392 C CA . SER A 1 193 ? 28.230 3.080 -11.578 1.00 63.34 193 SER A CA 1
ATOM 1393 C C . SER A 1 193 ? 28.026 2.223 -10.320 1.00 63.34 193 SER A C 1
ATOM 1395 O O . SER A 1 193 ? 28.753 1.252 -10.127 1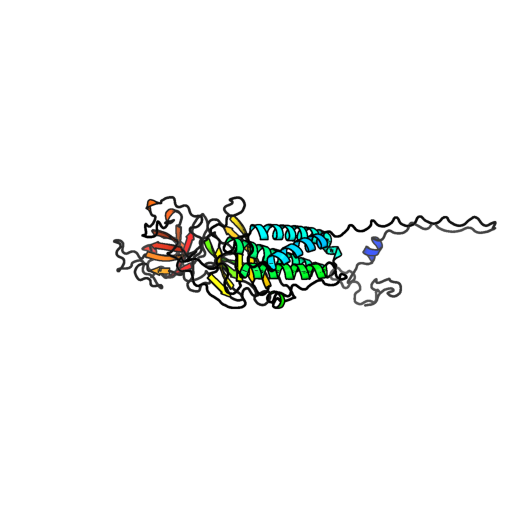.00 63.34 193 SER A O 1
ATOM 1397 N N . GLY A 1 194 ? 27.062 2.574 -9.460 1.00 71.31 194 GLY A N 1
ATOM 1398 C CA . GLY A 1 194 ? 26.712 1.813 -8.256 1.00 71.31 194 GLY A CA 1
ATOM 1399 C C . GLY A 1 194 ? 25.584 0.795 -8.453 1.00 71.31 194 GLY A C 1
ATOM 1400 O O . GLY A 1 194 ? 25.259 0.066 -7.516 1.00 71.31 194 GLY A O 1
ATOM 1401 N N . LEU A 1 195 ? 24.967 0.744 -9.638 1.00 80.44 195 LEU A N 1
ATOM 1402 C CA . LEU A 1 195 ? 23.828 -0.134 -9.912 1.00 80.44 195 LEU A CA 1
ATOM 1403 C C . LEU A 1 195 ? 24.290 -1.556 -10.249 1.00 80.44 195 LEU A C 1
ATOM 1405 O O . LEU A 1 195 ? 25.279 -1.758 -10.951 1.00 80.44 195 LEU A O 1
ATOM 1409 N N . ASN A 1 196 ? 23.527 -2.561 -9.813 1.00 72.31 196 ASN A N 1
ATOM 1410 C CA . ASN A 1 196 ? 23.787 -3.948 -10.201 1.00 72.31 196 ASN A CA 1
ATOM 1411 C C . ASN A 1 196 ? 23.495 -4.142 -11.706 1.00 72.31 196 ASN A C 1
ATOM 1413 O O . ASN A 1 196 ? 22.367 -3.853 -12.137 1.00 72.31 196 ASN A O 1
ATOM 1417 N N . PRO A 1 197 ? 24.452 -4.635 -12.517 1.00 67.56 197 PRO A N 1
ATOM 1418 C CA . PRO A 1 197 ? 24.220 -4.877 -13.939 1.00 67.56 197 PRO A CA 1
ATOM 1419 C C . PRO A 1 197 ? 23.126 -5.928 -14.167 1.00 67.56 197 PRO A C 1
ATOM 1421 O O . PRO A 1 197 ? 22.293 -5.757 -15.057 1.00 67.56 197 PRO A O 1
ATOM 1424 N N . THR A 1 198 ? 23.042 -6.948 -13.308 1.00 76.94 198 THR A N 1
ATOM 1425 C CA . THR A 1 198 ? 21.994 -7.970 -13.371 1.00 76.94 198 THR A CA 1
ATOM 1426 C C . THR A 1 198 ? 20.707 -7.443 -12.748 1.00 76.94 198 THR A C 1
ATOM 1428 O O . THR A 1 198 ? 20.639 -7.153 -11.554 1.00 76.94 198 THR A O 1
ATOM 1431 N N . LEU A 1 199 ? 19.661 -7.333 -13.564 1.00 87.56 199 LEU A N 1
ATOM 1432 C CA . LEU A 1 199 ? 18.365 -6.810 -13.153 1.00 87.56 199 LEU A CA 1
ATOM 1433 C C . LEU A 1 199 ? 17.382 -7.935 -12.804 1.00 87.56 199 LEU A C 1
ATOM 1435 O O . LEU A 1 199 ? 17.034 -8.766 -13.650 1.00 87.56 199 LEU A O 1
ATOM 1439 N N . ILE A 1 200 ? 16.874 -7.896 -11.575 1.00 92.06 200 ILE A N 1
ATOM 1440 C CA . ILE A 1 200 ? 15.754 -8.713 -11.104 1.00 92.06 200 ILE A CA 1
ATOM 1441 C C . ILE A 1 200 ? 14.615 -7.763 -10.738 1.00 92.06 200 ILE A C 1
ATOM 1443 O O . ILE A 1 200 ? 14.825 -6.768 -10.046 1.00 92.06 200 ILE A O 1
ATOM 1447 N N . ILE A 1 201 ? 13.410 -8.064 -11.220 1.00 95.25 201 ILE A N 1
ATOM 1448 C CA . ILE A 1 201 ? 12.189 -7.387 -10.784 1.00 95.25 201 ILE A CA 1
ATOM 1449 C C . ILE A 1 201 ? 11.563 -8.285 -9.723 1.00 95.25 201 ILE A C 1
ATOM 1451 O O . ILE A 1 201 ? 11.053 -9.355 -10.049 1.00 95.25 201 ILE A O 1
ATOM 1455 N N . GLY A 1 202 ? 11.654 -7.872 -8.461 1.00 95.88 202 GLY A N 1
ATOM 1456 C CA . GLY A 1 202 ? 11.101 -8.629 -7.343 1.00 95.88 202 GLY A CA 1
ATOM 1457 C C . GLY A 1 202 ? 9.576 -8.634 -7.344 1.00 95.88 202 GLY A C 1
ATOM 1458 O O . GLY A 1 202 ? 8.937 -7.716 -7.862 1.00 95.88 202 GLY A O 1
ATOM 1459 N N . ASN A 1 203 ? 8.993 -9.646 -6.711 1.00 96.38 203 ASN A N 1
ATOM 1460 C CA . ASN A 1 203 ? 7.565 -9.671 -6.417 1.00 96.38 203 ASN A CA 1
ATOM 1461 C C . ASN A 1 203 ? 7.326 -9.142 -5.003 1.00 96.38 203 ASN A C 1
ATOM 1463 O O . ASN A 1 203 ? 8.087 -9.458 -4.087 1.00 96.38 203 ASN A O 1
ATOM 1467 N N . VAL A 1 204 ? 6.256 -8.371 -4.823 1.00 97.50 204 VAL A N 1
ATOM 1468 C CA . VAL A 1 204 ? 5.807 -7.933 -3.498 1.00 97.50 204 VAL A CA 1
ATOM 1469 C C . VAL A 1 204 ? 4.355 -8.285 -3.232 1.00 97.50 204 VAL A C 1
ATOM 1471 O O . VAL A 1 204 ? 3.508 -8.233 -4.123 1.00 97.50 204 VAL A O 1
ATOM 1474 N N . ASP A 1 205 ? 4.078 -8.588 -1.970 1.00 97.56 205 ASP A N 1
ATOM 1475 C CA . ASP A 1 205 ? 2.745 -8.822 -1.432 1.00 97.56 205 ASP A CA 1
ATOM 1476 C C . ASP A 1 205 ? 2.314 -7.600 -0.614 1.00 97.56 205 ASP A C 1
ATOM 1478 O O . ASP A 1 205 ? 3.019 -7.171 0.301 1.00 97.56 205 ASP A O 1
ATOM 1482 N N . THR A 1 206 ? 1.182 -6.999 -0.978 1.00 97.94 206 THR A N 1
ATOM 1483 C CA . THR A 1 206 ? 0.687 -5.766 -0.358 1.00 97.94 206 THR A CA 1
ATOM 1484 C C . THR A 1 206 ? -0.589 -6.047 0.417 1.00 97.94 206 THR A C 1
ATOM 1486 O O . THR A 1 206 ? -1.570 -6.541 -0.138 1.00 97.94 206 THR A O 1
ATOM 1489 N N . ARG A 1 207 ? -0.587 -5.706 1.707 1.00 97.06 207 ARG A N 1
ATOM 1490 C CA . ARG A 1 207 ? -1.650 -6.060 2.652 1.00 97.06 207 ARG A CA 1
ATOM 1491 C C . ARG A 1 207 ? -1.998 -4.905 3.584 1.00 97.06 207 ARG A C 1
ATOM 1493 O O . ARG A 1 207 ? -1.251 -3.933 3.682 1.00 97.06 207 ARG A O 1
ATOM 1500 N N . SER A 1 208 ? -3.108 -5.029 4.306 1.00 97.25 208 SER A N 1
ATOM 1501 C CA . SER A 1 208 ? -3.436 -4.144 5.427 1.00 97.25 208 SER A CA 1
ATOM 1502 C C . SER A 1 208 ? -2.337 -4.178 6.487 1.00 97.25 208 SER A C 1
ATOM 1504 O O . SER A 1 208 ? -1.900 -5.252 6.902 1.00 97.25 208 SER A O 1
ATOM 1506 N N . GLY A 1 209 ? -1.911 -3.002 6.950 1.00 95.94 209 GLY A N 1
ATOM 1507 C CA . GLY A 1 209 ? -0.902 -2.875 8.001 1.00 95.94 209 GLY A CA 1
ATOM 1508 C C . GLY A 1 209 ? -1.398 -3.276 9.392 1.00 95.94 209 GLY A C 1
ATOM 1509 O O . GLY A 1 209 ? -0.574 -3.460 10.285 1.00 95.94 209 GLY A O 1
ATOM 1510 N N . ALA A 1 210 ? -2.715 -3.415 9.569 1.00 96.62 210 ALA A N 1
ATOM 1511 C CA . ALA A 1 210 ? -3.330 -3.862 10.813 1.00 96.62 210 ALA A CA 1
ATOM 1512 C C . ALA A 1 210 ? -3.685 -5.355 10.772 1.00 96.62 210 ALA A C 1
ATOM 1514 O O . ALA A 1 210 ? -3.270 -6.103 11.650 1.00 96.62 210 ALA A O 1
ATOM 1515 N N . SER A 1 211 ? -4.417 -5.799 9.744 1.00 96.25 211 SER A N 1
ATOM 1516 C CA . SER A 1 211 ? -4.982 -7.157 9.688 1.00 96.25 211 SER A CA 1
ATOM 1517 C C . SER A 1 211 ? -4.203 -8.155 8.835 1.00 96.25 211 SER A C 1
ATOM 1519 O O . SER A 1 211 ? -4.529 -9.338 8.856 1.00 96.25 211 SER A O 1
ATOM 1521 N N . PHE A 1 212 ? -3.246 -7.701 8.017 1.00 95.50 212 PHE A N 1
ATOM 1522 C CA . PHE A 1 212 ? -2.628 -8.500 6.947 1.00 95.50 212 PHE A CA 1
ATOM 1523 C C . PHE A 1 212 ? -3.645 -9.138 5.983 1.00 95.50 212 PHE A C 1
ATOM 1525 O O . PHE A 1 212 ? -3.337 -10.114 5.295 1.00 95.50 212 PHE A O 1
ATOM 1532 N N . ALA A 1 213 ? -4.855 -8.582 5.888 1.00 93.75 213 ALA A N 1
ATOM 1533 C CA . ALA A 1 213 ? -5.787 -8.933 4.829 1.00 93.75 213 ALA A CA 1
ATOM 1534 C C . ALA A 1 213 ? -5.296 -8.343 3.491 1.00 93.75 213 ALA A C 1
ATOM 1536 O O . ALA A 1 213 ? -4.734 -7.242 3.483 1.00 93.75 213 ALA A O 1
ATOM 1537 N N . PRO A 1 214 ? -5.518 -9.021 2.352 1.00 91.88 214 PRO A N 1
ATOM 1538 C CA . PRO A 1 214 ? -5.089 -8.560 1.029 1.00 91.88 214 PRO A CA 1
ATOM 1539 C C . PRO A 1 214 ? -6.037 -7.489 0.458 1.00 91.88 214 PRO A C 1
ATOM 1541 O O . PRO A 1 214 ? -6.401 -7.522 -0.717 1.00 91.88 214 PRO A O 1
ATOM 1544 N N . VAL A 1 215 ? -6.491 -6.563 1.305 1.00 93.25 215 VAL A N 1
ATOM 1545 C CA . VAL A 1 215 ? -7.375 -5.461 0.934 1.00 93.25 215 VAL A CA 1
ATOM 1546 C C . VAL A 1 215 ? -7.029 -4.205 1.724 1.00 93.25 215 VAL A C 1
ATOM 1548 O O . VAL A 1 215 ? -6.702 -4.266 2.909 1.00 93.25 215 VAL A O 1
ATOM 1551 N N . LEU A 1 216 ? -7.070 -3.071 1.036 1.00 94.94 216 LEU A N 1
ATOM 1552 C CA . LEU A 1 216 ? -6.721 -1.751 1.546 1.00 94.94 216 LEU A CA 1
ATOM 1553 C C . LEU A 1 216 ? -7.836 -0.747 1.252 1.00 94.94 216 LEU A C 1
ATOM 1555 O O . LEU A 1 216 ? -8.684 -0.992 0.396 1.00 94.94 216 LEU A O 1
ATOM 1559 N N . ALA A 1 217 ? -7.801 0.402 1.922 1.00 94.06 217 ALA A N 1
ATOM 1560 C CA . ALA A 1 217 ? -8.651 1.543 1.605 1.00 94.06 217 ALA A CA 1
ATOM 1561 C C . ALA A 1 217 ? -7.800 2.805 1.400 1.00 94.06 217 ALA A C 1
ATOM 1563 O O . ALA A 1 217 ? -6.676 2.880 1.905 1.00 94.06 217 ALA A O 1
ATOM 1564 N N . PRO A 1 218 ? -8.293 3.824 0.676 1.00 93.06 218 PRO A N 1
ATOM 1565 C CA . PRO A 1 218 ? -7.628 5.123 0.628 1.00 93.06 218 PRO A CA 1
ATOM 1566 C C . PRO A 1 218 ? -7.347 5.641 2.043 1.00 93.06 218 PRO A C 1
ATOM 1568 O O . PRO A 1 218 ? -8.141 5.414 2.954 1.00 93.06 218 PRO A O 1
ATOM 1571 N N . ALA A 1 219 ? -6.206 6.301 2.243 1.00 92.31 219 ALA A N 1
ATOM 1572 C CA . ALA A 1 219 ? -5.742 6.774 3.551 1.00 92.31 219 ALA A CA 1
ATOM 1573 C C . ALA A 1 219 ? -5.559 5.693 4.643 1.00 92.31 219 ALA A C 1
ATOM 1575 O O . ALA A 1 219 ? -5.274 6.052 5.782 1.00 92.31 219 ALA A O 1
ATOM 1576 N N . SER A 1 220 ? -5.667 4.392 4.340 1.00 95.38 220 SER A N 1
ATOM 1577 C CA . SER A 1 220 ? -5.359 3.333 5.309 1.00 95.38 220 SER A CA 1
ATOM 1578 C C . SER A 1 220 ? -3.856 3.062 5.396 1.00 95.38 220 SER A C 1
ATOM 1580 O O . SER A 1 220 ? -3.098 3.325 4.459 1.00 95.38 220 SER A O 1
ATOM 1582 N N . ILE A 1 221 ? -3.415 2.462 6.499 1.00 96.12 221 ILE A N 1
ATOM 1583 C CA . ILE A 1 221 ? -2.041 1.983 6.662 1.00 96.12 221 ILE A CA 1
ATOM 1584 C C . ILE A 1 221 ? -1.907 0.628 5.964 1.00 96.12 221 ILE A C 1
ATOM 1586 O O . ILE A 1 221 ? -2.648 -0.315 6.248 1.00 96.12 221 ILE A O 1
ATOM 1590 N N . GLY A 1 222 ? -0.941 0.530 5.055 1.00 97.31 222 GLY A N 1
ATOM 1591 C CA . GLY A 1 222 ? -0.588 -0.688 4.340 1.00 97.31 222 GLY A CA 1
ATOM 1592 C C . GLY A 1 222 ? 0.808 -1.190 4.691 1.00 97.31 222 GLY A C 1
ATOM 1593 O O . GLY A 1 222 ? 1.668 -0.450 5.176 1.00 97.31 222 GLY A O 1
ATOM 1594 N N . VAL A 1 223 ? 1.037 -2.469 4.412 1.00 97.75 223 VAL A N 1
ATOM 1595 C CA . VAL A 1 223 ? 2.343 -3.116 4.484 1.00 97.75 223 VAL A CA 1
ATOM 1596 C C . VAL A 1 223 ? 2.673 -3.769 3.146 1.00 97.75 223 VAL A C 1
ATOM 1598 O O . VAL A 1 223 ? 1.815 -4.389 2.523 1.00 97.75 223 VAL A O 1
ATOM 1601 N N . ILE A 1 224 ? 3.916 -3.621 2.704 1.00 98.50 224 ILE A N 1
ATOM 1602 C CA . ILE A 1 224 ? 4.484 -4.323 1.554 1.00 98.50 224 ILE A CA 1
ATOM 1603 C C . ILE A 1 224 ? 5.514 -5.305 2.092 1.00 98.50 224 ILE A C 1
ATOM 1605 O O . ILE A 1 224 ? 6.409 -4.909 2.840 1.00 98.50 224 ILE A O 1
ATOM 1609 N N . LEU A 1 225 ? 5.376 -6.569 1.714 1.00 97.94 225 LEU A N 1
ATOM 1610 C CA . LEU A 1 225 ? 6.268 -7.663 2.070 1.00 97.94 225 LEU A CA 1
ATOM 1611 C C . LEU A 1 225 ? 7.005 -8.127 0.814 1.00 97.94 225 LEU A C 1
ATOM 1613 O O . LEU A 1 225 ? 6.403 -8.249 -0.252 1.00 97.94 225 LEU A O 1
ATOM 1617 N N . GLY A 1 226 ? 8.304 -8.378 0.936 1.00 96.50 226 GLY A N 1
ATOM 1618 C CA . GLY A 1 226 ? 9.147 -8.825 -0.171 1.00 96.50 226 GLY A CA 1
ATOM 1619 C C . GLY A 1 226 ? 10.244 -9.768 0.302 1.00 96.50 226 GLY A C 1
ATOM 1620 O O . GLY A 1 226 ? 10.576 -9.802 1.489 1.00 96.50 226 GLY A O 1
ATOM 1621 N N . ASP A 1 227 ? 10.801 -10.529 -0.638 1.00 95.19 227 ASP A N 1
ATOM 1622 C CA . ASP A 1 227 ? 11.930 -11.419 -0.379 1.00 95.19 227 ASP A CA 1
ATOM 1623 C C . ASP A 1 227 ? 13.264 -10.671 -0.584 1.00 95.19 227 ASP A C 1
ATOM 1625 O O . ASP A 1 227 ? 13.637 -10.386 -1.732 1.00 95.19 227 ASP A O 1
ATOM 1629 N N . PRO A 1 228 ? 14.012 -10.370 0.497 1.00 93.69 228 PRO A N 1
ATOM 1630 C CA . PRO A 1 228 ? 15.279 -9.658 0.395 1.00 93.69 228 PRO A CA 1
ATOM 1631 C C . PRO A 1 228 ? 16.369 -10.446 -0.340 1.00 93.69 228 PRO A C 1
ATOM 1633 O O . PRO A 1 228 ? 17.341 -9.835 -0.776 1.00 93.69 228 PRO A O 1
ATOM 1636 N N . ALA A 1 229 ? 16.228 -11.767 -0.499 1.00 91.31 229 ALA A N 1
ATOM 1637 C CA . ALA A 1 229 ? 17.172 -12.575 -1.267 1.00 91.31 229 ALA A CA 1
ATOM 1638 C C . ALA A 1 229 ? 17.012 -12.393 -2.787 1.00 91.31 229 ALA A C 1
ATOM 1640 O O . ALA A 1 229 ? 17.960 -12.640 -3.529 1.00 91.31 229 ALA A O 1
ATOM 1641 N N . GLN A 1 230 ? 15.834 -11.962 -3.252 1.00 89.50 230 GLN A N 1
ATOM 1642 C CA . GLN A 1 230 ? 15.557 -11.708 -4.671 1.00 89.50 230 GLN A CA 1
ATOM 1643 C C . GLN A 1 230 ? 15.698 -10.226 -5.023 1.00 89.50 230 GLN A C 1
ATOM 1645 O O . GLN A 1 230 ? 16.410 -9.867 -5.958 1.00 89.50 230 GLN A O 1
ATOM 1650 N N . SER A 1 231 ? 15.003 -9.361 -4.282 1.00 93.06 231 SER A N 1
ATOM 1651 C CA . SER A 1 231 ? 15.028 -7.911 -4.479 1.00 93.06 231 SER A CA 1
ATOM 1652 C C . SER A 1 231 ? 14.744 -7.224 -3.139 1.00 93.06 231 SER A C 1
ATOM 1654 O O . SER A 1 231 ? 13.579 -7.132 -2.736 1.00 93.06 231 SER A O 1
ATOM 1656 N N . PRO A 1 232 ? 15.779 -6.776 -2.402 1.00 95.06 232 PRO A N 1
ATOM 1657 C CA . PRO A 1 232 ? 15.592 -6.092 -1.128 1.00 95.06 232 PRO A CA 1
ATOM 1658 C C . PRO A 1 232 ? 14.762 -4.818 -1.296 1.00 95.06 232 PRO A C 1
ATOM 1660 O O . PRO A 1 232 ? 15.001 -4.005 -2.187 1.00 95.06 232 PRO A O 1
ATOM 1663 N N . LEU A 1 233 ? 13.798 -4.626 -0.394 1.00 96.69 233 LEU A N 1
ATOM 1664 C CA . LEU A 1 233 ? 12.920 -3.453 -0.377 1.00 96.69 233 LEU A CA 1
ATOM 1665 C C . LEU A 1 233 ? 13.590 -2.202 0.209 1.00 96.69 233 LEU A C 1
ATOM 1667 O O . LEU A 1 233 ? 13.124 -1.090 -0.029 1.00 96.69 233 LEU A O 1
ATOM 1671 N N . ALA A 1 234 ? 14.679 -2.377 0.957 1.00 96.38 234 ALA A N 1
ATOM 1672 C CA . ALA A 1 234 ? 15.552 -1.314 1.442 1.00 96.38 234 ALA A CA 1
ATOM 1673 C C . ALA A 1 234 ? 16.944 -1.883 1.745 1.00 96.38 234 ALA A C 1
ATOM 1675 O O . ALA A 1 234 ? 17.065 -3.026 2.187 1.00 96.38 234 ALA A O 1
ATOM 1676 N N . VAL A 1 235 ? 17.991 -1.073 1.581 1.00 93.31 235 VAL A N 1
ATOM 1677 C CA . VAL A 1 235 ? 19.355 -1.423 2.030 1.00 93.31 235 VAL A CA 1
ATOM 1678 C C . VAL A 1 235 ? 19.596 -1.099 3.506 1.00 93.31 235 VAL A C 1
ATOM 1680 O O . VAL A 1 235 ? 20.507 -1.640 4.126 1.00 93.31 235 VAL A O 1
ATOM 1683 N N . GLN A 1 236 ? 18.772 -0.225 4.085 1.00 93.62 236 GLN A N 1
ATOM 1684 C CA . GLN 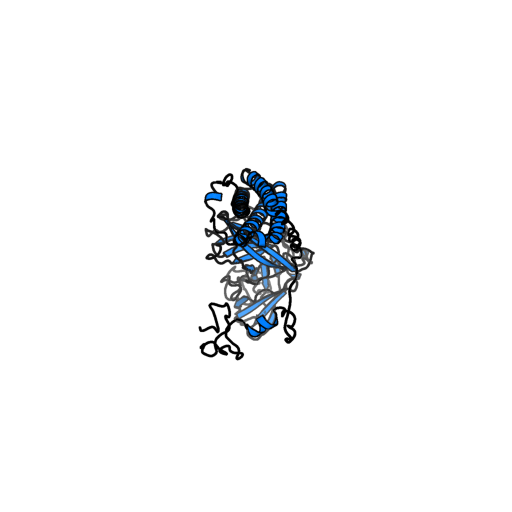A 1 236 ? 18.850 0.194 5.481 1.00 93.62 236 GLN A CA 1
ATOM 1685 C C . GLN A 1 236 ? 17.456 0.205 6.098 1.00 93.62 236 GLN A C 1
ATOM 1687 O O . GLN A 1 236 ? 16.476 0.570 5.446 1.00 93.62 236 GLN A O 1
ATOM 1692 N N . THR A 1 237 ? 17.373 -0.165 7.375 1.00 96.88 237 THR A N 1
ATOM 1693 C CA . THR A 1 237 ? 16.138 -0.008 8.141 1.00 96.88 237 THR A CA 1
ATOM 1694 C C . THR A 1 237 ? 16.022 1.435 8.606 1.00 96.88 237 THR A C 1
ATOM 1696 O O . THR A 1 237 ? 16.925 1.955 9.256 1.00 96.88 237 THR A O 1
ATOM 1699 N N . SER A 1 238 ? 14.901 2.078 8.298 1.00 96.94 238 SER A N 1
ATOM 1700 C CA . SER A 1 238 ? 14.638 3.459 8.692 1.00 96.94 238 SER A CA 1
ATOM 1701 C C . SER A 1 238 ? 13.162 3.654 9.027 1.00 96.94 238 SER A C 1
ATOM 1703 O O . SER A 1 238 ? 12.289 2.949 8.513 1.00 96.94 238 SER A O 1
ATOM 1705 N N . ARG A 1 239 ? 12.879 4.607 9.914 1.00 95.50 239 ARG A N 1
ATOM 1706 C CA . ARG A 1 239 ? 11.528 5.041 10.275 1.00 95.50 239 ARG A CA 1
ATOM 1707 C C . ARG A 1 239 ? 11.394 6.514 9.930 1.00 95.50 239 ARG A C 1
ATOM 1709 O O . ARG A 1 239 ? 12.353 7.268 10.062 1.00 95.50 239 ARG A O 1
ATOM 1716 N N . ALA A 1 240 ? 10.226 6.892 9.435 1.00 92.75 240 ALA A N 1
ATOM 1717 C CA . ALA A 1 240 ? 9.939 8.274 9.121 1.00 92.75 240 ALA A CA 1
ATOM 1718 C C . ALA A 1 240 ? 9.792 9.083 10.409 1.00 92.75 240 ALA A C 1
ATOM 1720 O O . ALA A 1 240 ? 9.067 8.679 11.316 1.00 92.75 240 ALA A O 1
ATOM 1721 N N . GLU A 1 241 ? 10.420 10.251 10.427 1.00 85.81 241 GLU A N 1
ATOM 1722 C CA . GLU A 1 241 ? 10.115 11.313 11.376 1.00 85.81 241 GLU A CA 1
ATOM 1723 C C . GLU A 1 241 ? 9.095 12.240 10.699 1.00 85.81 241 GLU A C 1
ATOM 1725 O O . GLU A 1 241 ? 9.423 12.849 9.672 1.00 85.81 241 GLU A O 1
ATOM 1730 N N . PRO A 1 242 ? 7.840 12.310 11.181 1.00 75.56 242 PRO A N 1
ATOM 1731 C CA . PRO A 1 242 ? 6.846 13.211 10.611 1.00 75.56 242 PRO A CA 1
ATOM 1732 C C . PRO A 1 242 ? 7.342 14.658 10.656 1.00 75.56 242 PRO A C 1
ATOM 1734 O O . PRO A 1 242 ? 7.973 15.082 11.625 1.00 75.56 242 PRO A O 1
ATOM 1737 N N . SER A 1 243 ? 7.028 15.446 9.625 1.00 75.69 243 SER A N 1
ATOM 1738 C CA . SER A 1 243 ? 7.288 16.888 9.678 1.00 75.69 243 SER A CA 1
ATOM 1739 C C . SER A 1 243 ? 6.503 17.543 10.824 1.00 75.69 243 SER A C 1
ATOM 1741 O O . SER A 1 243 ? 5.544 16.969 11.342 1.00 75.69 243 SER A O 1
ATOM 1743 N N . ALA A 1 244 ? 6.833 18.791 11.177 1.00 68.50 244 ALA A N 1
ATOM 1744 C CA . ALA A 1 244 ? 6.073 19.561 12.172 1.00 68.50 244 ALA A CA 1
ATOM 1745 C C . ALA A 1 244 ? 4.562 19.658 11.853 1.00 68.50 244 ALA A C 1
ATOM 1747 O O . ALA A 1 244 ? 3.752 19.846 12.756 1.00 68.50 244 ALA A O 1
ATOM 1748 N N . ASN A 1 245 ? 4.184 19.469 10.582 1.00 68.12 245 ASN A N 1
ATOM 1749 C CA . ASN A 1 245 ? 2.801 19.473 10.100 1.00 68.12 245 ASN A CA 1
ATOM 1750 C C . ASN A 1 245 ? 2.201 18.055 9.969 1.00 68.12 245 ASN A C 1
ATOM 1752 O O . ASN A 1 245 ? 1.166 17.885 9.329 1.00 68.12 245 ASN A O 1
ATOM 1756 N N . GLY A 1 246 ? 2.867 17.020 10.493 1.00 72.50 246 GLY A N 1
ATOM 1757 C CA . GLY A 1 246 ? 2.430 15.621 10.408 1.00 72.50 246 GLY A CA 1
ATOM 1758 C C . GLY A 1 246 ? 2.574 14.991 9.018 1.00 72.50 246 GLY A C 1
ATOM 1759 O O . GLY A 1 246 ? 2.024 13.922 8.764 1.00 72.50 246 GLY A O 1
ATOM 1760 N N . THR A 1 247 ? 3.294 15.633 8.092 1.00 83.69 247 THR A N 1
ATOM 1761 C CA . THR A 1 247 ? 3.480 15.100 6.735 1.00 83.69 247 THR A CA 1
ATOM 1762 C C . THR A 1 247 ? 4.550 14.016 6.735 1.00 83.69 247 THR A C 1
ATOM 1764 O O . THR A 1 247 ? 5.673 14.243 7.188 1.00 83.69 247 THR A O 1
ATOM 1767 N N . LEU A 1 248 ? 4.203 12.850 6.194 1.00 90.62 248 LEU A N 1
ATOM 1768 C CA . LEU A 1 248 ? 5.122 11.733 5.999 1.00 90.62 248 LEU A CA 1
ATOM 1769 C C . LEU A 1 248 ? 5.952 11.913 4.712 1.00 90.62 248 LEU A C 1
ATOM 1771 O O . LEU A 1 248 ? 5.448 12.462 3.727 1.00 90.62 248 LEU A O 1
ATOM 1775 N N . PRO A 1 249 ? 7.208 11.437 4.684 1.00 93.75 249 PRO A N 1
ATOM 1776 C CA . PRO A 1 249 ? 8.054 11.523 3.504 1.00 93.75 249 PRO A CA 1
ATOM 1777 C C . PRO A 1 249 ? 7.602 10.544 2.411 1.00 93.75 249 PRO A C 1
ATOM 1779 O O . PRO A 1 249 ? 7.232 9.406 2.687 1.00 93.75 249 PRO A O 1
ATOM 1782 N N . TYR A 1 250 ? 7.703 10.959 1.148 1.00 94.56 250 TYR A N 1
ATOM 1783 C CA . TYR A 1 250 ? 7.481 10.085 -0.021 1.00 94.56 250 TYR A CA 1
ATOM 1784 C C . TYR A 1 250 ? 8.732 9.290 -0.425 1.00 94.56 250 TYR A C 1
ATOM 1786 O O . TYR A 1 250 ? 8.680 8.433 -1.307 1.00 94.56 250 TYR A O 1
ATOM 1794 N N . MET A 1 251 ? 9.865 9.587 0.214 1.00 93.75 251 MET A N 1
ATOM 1795 C CA . MET A 1 251 ? 11.117 8.867 0.049 1.00 93.75 251 MET A CA 1
ATOM 1796 C C . MET A 1 251 ? 11.794 8.696 1.407 1.00 93.75 251 MET A C 1
ATOM 1798 O O . MET A 1 251 ? 11.979 9.673 2.129 1.00 93.75 251 MET A O 1
ATOM 1802 N N . LEU A 1 252 ? 12.182 7.468 1.743 1.00 94.69 252 LEU A N 1
ATOM 1803 C CA . LEU A 1 252 ? 12.818 7.133 3.018 1.00 94.69 252 LEU A CA 1
ATOM 1804 C C . LEU A 1 252 ? 13.978 6.172 2.758 1.00 94.69 252 LEU A C 1
ATOM 1806 O O . LEU A 1 252 ? 13.775 5.129 2.147 1.00 94.69 252 LEU A O 1
ATOM 1810 N N . ALA A 1 253 ? 15.193 6.542 3.175 1.00 93.69 253 ALA A N 1
ATOM 1811 C CA . ALA A 1 253 ? 16.418 5.772 2.913 1.00 93.69 253 ALA A CA 1
ATOM 1812 C C . ALA A 1 253 ? 16.575 5.333 1.433 1.00 93.69 253 ALA A C 1
ATOM 1814 O O . ALA A 1 253 ? 16.910 4.189 1.146 1.00 93.69 253 ALA A O 1
ATOM 1815 N N . GLY A 1 254 ? 16.263 6.230 0.484 1.00 93.06 254 GLY A N 1
ATOM 1816 C CA . GLY A 1 254 ? 16.343 5.968 -0.964 1.00 93.06 254 GLY A CA 1
ATOM 1817 C C . GLY A 1 254 ? 15.153 5.201 -1.567 1.00 93.06 254 GLY A C 1
ATOM 1818 O O . GLY A 1 254 ? 14.987 5.182 -2.791 1.00 93.06 254 GLY A O 1
ATOM 1819 N N . VAL A 1 255 ? 14.287 4.628 -0.730 1.00 96.81 255 VAL A N 1
ATOM 1820 C CA . VAL A 1 255 ? 13.093 3.871 -1.132 1.00 96.81 255 VAL A CA 1
ATOM 1821 C C . VAL A 1 255 ? 11.950 4.818 -1.482 1.00 96.81 255 VAL A C 1
ATOM 1823 O O . VAL A 1 255 ? 11.706 5.784 -0.761 1.00 96.81 255 VAL A O 1
ATOM 1826 N N . SER A 1 256 ? 11.200 4.511 -2.540 1.00 97.38 256 SER A N 1
ATOM 1827 C CA . SER A 1 256 ? 9.890 5.113 -2.814 1.00 97.38 256 SER A CA 1
ATOM 1828 C C . SER A 1 256 ? 8.875 4.050 -3.212 1.00 97.38 256 SER A C 1
ATOM 1830 O O . SER A 1 256 ? 9.221 3.098 -3.918 1.00 97.38 256 SER A O 1
ATOM 1832 N N . VAL A 1 257 ? 7.613 4.275 -2.853 1.00 98.25 257 VAL A N 1
ATOM 1833 C CA . VAL A 1 257 ? 6.481 3.440 -3.265 1.00 98.25 257 VAL A CA 1
ATOM 1834 C C . VAL A 1 257 ? 5.571 4.245 -4.186 1.00 98.25 257 VAL A C 1
ATOM 1836 O O . VAL A 1 257 ? 5.147 5.349 -3.846 1.00 98.25 257 VAL A O 1
ATOM 1839 N N . THR A 1 258 ? 5.245 3.676 -5.341 1.00 97.94 258 THR A N 1
ATOM 1840 C CA . THR A 1 258 ? 4.196 4.166 -6.236 1.00 97.94 258 THR A CA 1
ATOM 1841 C C . THR A 1 258 ? 3.002 3.229 -6.124 1.00 97.94 258 THR A C 1
ATOM 1843 O O . THR A 1 258 ? 3.120 2.038 -6.402 1.00 97.94 258 THR A O 1
ATOM 1846 N N . PHE A 1 259 ? 1.862 3.764 -5.700 1.00 97.12 259 PHE A N 1
ATOM 1847 C CA . PHE A 1 259 ? 0.616 3.041 -5.491 1.00 97.12 259 PHE A CA 1
ATOM 1848 C C . PHE A 1 259 ? -0.442 3.591 -6.445 1.00 97.12 259 PHE A C 1
ATOM 1850 O O . PHE A 1 259 ? -0.840 4.751 -6.343 1.00 97.12 259 PHE A O 1
ATOM 1857 N N . GLY A 1 260 ? -0.866 2.779 -7.413 1.00 94.25 260 GLY A N 1
ATOM 1858 C CA . GLY A 1 260 ? -1.871 3.179 -8.394 1.00 94.25 260 GLY A CA 1
ATOM 1859 C C . GLY A 1 260 ? -1.476 4.414 -9.210 1.00 94.25 260 GLY A C 1
ATOM 1860 O O . GLY A 1 260 ? -2.327 5.239 -9.520 1.00 94.25 260 GLY A O 1
ATOM 1861 N N . GLY A 1 261 ? -0.179 4.573 -9.495 1.00 93.50 261 GLY A N 1
ATOM 1862 C CA . GLY A 1 261 ? 0.380 5.733 -10.199 1.00 93.50 261 GLY A CA 1
ATOM 1863 C C . GLY A 1 261 ? 0.740 6.928 -9.308 1.00 93.50 261 GLY A C 1
ATOM 1864 O O . GLY A 1 261 ? 1.473 7.799 -9.760 1.00 93.50 261 GLY A O 1
ATOM 1865 N N . GLN A 1 262 ? 0.314 6.956 -8.042 1.00 95.12 262 GLN A N 1
ATOM 1866 C CA . GLN A 1 262 ? 0.596 8.054 -7.109 1.00 95.12 262 GLN A CA 1
ATOM 1867 C C . GLN A 1 262 ? 1.730 7.695 -6.140 1.00 95.12 262 GLN A C 1
ATOM 1869 O O . GLN A 1 262 ? 1.865 6.544 -5.729 1.00 95.12 262 GLN A O 1
ATOM 1874 N N . ALA A 1 263 ? 2.542 8.671 -5.723 1.00 96.50 263 ALA A N 1
ATOM 1875 C CA . ALA A 1 263 ? 3.549 8.436 -4.686 1.00 96.50 263 ALA A CA 1
ATOM 1876 C C . ALA A 1 263 ? 2.877 8.232 -3.321 1.00 96.50 263 ALA A C 1
ATOM 1878 O O . ALA A 1 263 ? 2.054 9.048 -2.898 1.00 96.50 263 ALA A O 1
ATOM 1879 N N . ALA A 1 264 ? 3.255 7.159 -2.629 1.00 96.88 264 ALA A N 1
ATOM 1880 C CA . ALA A 1 264 ? 2.731 6.815 -1.317 1.00 96.88 264 ALA A CA 1
ATOM 1881 C C . ALA A 1 264 ? 3.653 7.322 -0.192 1.00 96.88 264 ALA A C 1
ATOM 1883 O O . ALA A 1 264 ? 4.868 7.107 -0.263 1.00 96.88 264 ALA A O 1
ATOM 1884 N N . PRO A 1 265 ? 3.115 7.980 0.852 1.00 95.69 265 PRO A N 1
ATOM 1885 C CA . PRO A 1 265 ? 3.901 8.353 2.022 1.00 95.69 265 PRO A CA 1
ATOM 1886 C C . PRO A 1 265 ? 4.380 7.124 2.805 1.00 95.69 265 PRO A C 1
ATOM 1888 O O . PRO A 1 265 ? 3.647 6.147 2.958 1.00 95.69 265 PRO A O 1
ATOM 1891 N N . LEU A 1 266 ? 5.600 7.179 3.334 1.00 96.12 266 LEU A N 1
ATOM 1892 C CA . LEU A 1 266 ? 6.259 6.060 4.007 1.00 96.12 266 LEU A CA 1
ATOM 1893 C C . LEU A 1 266 ? 6.331 6.291 5.518 1.00 96.12 266 LEU A C 1
ATOM 1895 O O . LEU A 1 266 ? 6.685 7.378 5.965 1.00 96.12 266 LEU A O 1
ATOM 1899 N N . LEU A 1 267 ? 6.038 5.247 6.298 1.00 94.94 267 LEU A N 1
ATOM 1900 C CA . LEU A 1 267 ? 6.197 5.236 7.757 1.00 94.94 267 LEU A CA 1
ATOM 1901 C C . LEU A 1 267 ? 7.492 4.533 8.172 1.00 94.94 267 LEU A C 1
ATOM 1903 O O . LEU A 1 267 ? 8.168 4.955 9.107 1.00 94.94 267 LEU A O 1
ATOM 1907 N N . SER A 1 268 ? 7.843 3.438 7.499 1.00 96.50 268 SER A N 1
ATOM 1908 C CA . SER A 1 268 ? 9.062 2.683 7.790 1.00 96.50 268 SER A CA 1
ATOM 1909 C C . SER A 1 268 ? 9.483 1.829 6.608 1.00 96.50 268 SER A C 1
ATOM 1911 O O . SER A 1 268 ? 8.627 1.310 5.893 1.00 96.50 268 SER A O 1
ATOM 1913 N N . VAL A 1 269 ? 10.782 1.600 6.469 1.00 98.19 269 VAL A N 1
ATOM 1914 C CA . VAL A 1 269 ? 11.369 0.722 5.452 1.00 98.19 269 VAL A CA 1
ATOM 1915 C C . VAL A 1 269 ? 12.374 -0.232 6.097 1.00 98.19 269 VAL A C 1
ATOM 1917 O O . VAL A 1 269 ? 13.065 0.137 7.046 1.00 98.19 269 VAL A O 1
ATOM 1920 N N . SER A 1 270 ? 12.441 -1.460 5.596 1.00 98.06 270 SER A N 1
ATOM 1921 C CA . SER A 1 270 ? 13.467 -2.466 5.875 1.00 98.06 270 SER A CA 1
ATOM 1922 C C . SER A 1 270 ? 13.636 -3.362 4.644 1.00 98.06 270 SER A C 1
ATOM 1924 O O . SER A 1 270 ? 12.867 -3.260 3.687 1.00 98.06 270 SER A O 1
ATOM 1926 N N . ALA A 1 271 ? 14.621 -4.262 4.658 1.00 97.06 271 ALA A N 1
ATOM 1927 C CA . ALA A 1 271 ? 14.912 -5.127 3.514 1.00 97.06 271 ALA A CA 1
ATOM 1928 C C . ALA A 1 271 ? 13.736 -6.027 3.082 1.00 97.06 271 ALA A C 1
ATOM 1930 O O . ALA A 1 271 ? 13.628 -6.344 1.901 1.00 97.06 271 ALA A O 1
ATOM 1931 N N . SER A 1 272 ? 12.848 -6.413 4.005 1.00 97.06 272 SER A N 1
ATOM 1932 C CA . SER A 1 272 ? 11.723 -7.326 3.741 1.00 97.06 272 SER A CA 1
ATOM 1933 C C . SER A 1 272 ? 10.341 -6.713 3.970 1.00 97.06 272 SER A C 1
ATOM 1935 O O . SER A 1 272 ? 9.334 -7.349 3.654 1.00 97.06 272 SER A O 1
ATOM 1937 N N . ARG A 1 273 ? 10.260 -5.498 4.532 1.00 97.19 273 ARG A N 1
ATOM 1938 C CA . ARG A 1 273 ? 8.988 -4.877 4.914 1.00 97.19 273 ARG A CA 1
ATOM 1939 C C . ARG A 1 273 ? 9.005 -3.361 4.743 1.00 97.19 273 ARG A C 1
ATOM 1941 O O . ARG A 1 273 ? 9.870 -2.675 5.281 1.00 97.19 273 ARG A O 1
ATOM 1948 N N . ILE A 1 274 ? 7.973 -2.825 4.100 1.00 98.44 274 ILE A N 1
ATOM 1949 C CA . ILE A 1 274 ? 7.678 -1.387 4.067 1.00 98.44 274 ILE A CA 1
ATOM 1950 C C . ILE A 1 274 ? 6.307 -1.156 4.694 1.00 98.44 274 ILE A C 1
ATOM 1952 O O . ILE A 1 274 ? 5.353 -1.842 4.345 1.00 98.44 274 ILE A O 1
ATOM 1956 N N . THR A 1 275 ? 6.194 -0.178 5.589 1.00 97.31 275 THR A N 1
ATOM 1957 C CA . THR A 1 275 ? 4.905 0.320 6.091 1.00 97.31 275 THR A CA 1
ATOM 1958 C C . THR A 1 275 ? 4.652 1.677 5.452 1.00 97.31 275 THR A C 1
ATOM 1960 O O . THR A 1 275 ? 5.516 2.557 5.511 1.00 97.31 275 THR A O 1
ATOM 1963 N N . PHE A 1 276 ? 3.491 1.850 4.832 1.00 97.38 276 PHE A N 1
ATOM 1964 C CA . PHE A 1 276 ? 3.156 3.033 4.044 1.00 97.38 276 PHE A CA 1
ATOM 1965 C C . PHE A 1 276 ? 1.705 3.457 4.274 1.00 97.38 276 PHE A C 1
ATOM 1967 O O . PHE A 1 276 ? 0.896 2.698 4.808 1.00 97.38 276 PHE A O 1
ATOM 1974 N N . LEU A 1 277 ? 1.382 4.676 3.862 1.00 95.75 277 LEU A N 1
ATOM 1975 C CA . LEU A 1 277 ? 0.022 5.186 3.818 1.00 95.75 277 LEU A CA 1
ATOM 1976 C C . LEU A 1 277 ? -0.505 5.069 2.388 1.00 95.75 277 LEU A C 1
ATOM 1978 O O . LEU A 1 277 ? 0.129 5.559 1.452 1.00 95.75 277 LEU A O 1
ATOM 1982 N N . VAL A 1 278 ? -1.668 4.450 2.203 1.00 95.94 278 VAL A N 1
ATOM 1983 C CA . VAL A 1 278 ? -2.336 4.451 0.897 1.00 95.94 278 VAL A CA 1
ATOM 1984 C C . VAL A 1 278 ? -2.689 5.899 0.541 1.00 95.94 278 VAL A C 1
ATOM 1986 O O . VAL A 1 278 ? -3.309 6.576 1.367 1.00 95.94 278 VAL A O 1
ATOM 1989 N N . PRO A 1 279 ? -2.320 6.409 -0.652 1.00 94.19 279 PRO A N 1
ATOM 1990 C CA . PRO A 1 279 ? -2.636 7.780 -1.036 1.00 94.19 279 PRO A CA 1
ATOM 1991 C C . PRO A 1 279 ? -4.128 8.085 -0.856 1.00 94.19 279 PRO A C 1
ATOM 1993 O O . PRO A 1 279 ? -4.985 7.365 -1.362 1.00 94.19 279 PRO A O 1
ATOM 1996 N N . SER A 1 280 ? -4.453 9.160 -0.134 1.00 88.88 280 SER A N 1
ATOM 1997 C CA . SER A 1 280 ? -5.847 9.548 0.136 1.00 88.88 280 SER A CA 1
ATOM 1998 C C . SER A 1 280 ? -6.607 9.957 -1.127 1.00 88.88 280 SER A C 1
ATOM 2000 O O . SER A 1 280 ? -7.821 9.812 -1.189 1.00 88.88 280 SER A O 1
ATOM 2002 N N . ALA A 1 281 ? -5.885 10.446 -2.138 1.00 85.88 281 ALA A N 1
ATOM 2003 C CA . ALA A 1 281 ? -6.422 10.804 -3.446 1.00 85.88 281 ALA A CA 1
ATOM 2004 C C . ALA A 1 281 ? -6.541 9.606 -4.401 1.00 85.88 281 ALA A C 1
ATOM 2006 O O . ALA A 1 281 ? -6.936 9.793 -5.554 1.00 85.88 281 ALA A O 1
ATOM 2007 N N . TYR A 1 282 ? -6.160 8.396 -3.975 1.00 87.00 282 TYR A N 1
ATOM 2008 C CA . TYR A 1 282 ? -6.331 7.221 -4.812 1.00 87.00 282 TYR A CA 1
ATOM 2009 C C . TYR A 1 282 ? -7.820 6.900 -4.927 1.00 87.00 282 TYR A C 1
ATOM 2011 O O . TYR A 1 282 ? -8.496 6.621 -3.937 1.00 87.00 282 TYR A O 1
ATOM 2019 N N . VAL A 1 283 ? -8.313 6.930 -6.160 1.00 75.31 283 VAL A N 1
ATOM 2020 C CA . VAL A 1 283 ? -9.673 6.545 -6.525 1.00 75.31 283 VAL A CA 1
ATOM 2021 C C . VAL A 1 283 ? -9.599 5.390 -7.511 1.00 75.31 283 VAL A C 1
ATOM 2023 O O . VAL A 1 283 ? -8.741 5.358 -8.395 1.00 75.31 283 VAL A O 1
ATOM 2026 N N . THR A 1 284 ? -10.488 4.418 -7.356 1.00 66.69 284 THR A N 1
ATOM 2027 C CA . THR A 1 284 ? -10.594 3.282 -8.270 1.00 66.69 284 THR A CA 1
ATOM 2028 C C . THR A 1 284 ? -11.069 3.775 -9.638 1.00 66.69 284 THR A C 1
ATOM 2030 O O . THR A 1 284 ? -12.001 4.580 -9.752 1.00 66.69 284 THR A O 1
ATOM 2033 N N . ALA A 1 285 ? -10.402 3.324 -10.703 1.00 53.75 285 ALA A N 1
ATOM 2034 C CA . ALA A 1 285 ? -10.792 3.664 -12.066 1.00 53.75 285 ALA A CA 1
ATOM 2035 C C . ALA A 1 285 ? -12.223 3.158 -12.326 1.00 53.75 285 ALA A C 1
ATOM 2037 O O . ALA A 1 285 ? -12.471 1.958 -12.253 1.00 53.75 285 ALA A O 1
ATOM 2038 N N . GLY A 1 286 ? -13.160 4.072 -12.603 1.00 52.34 286 GLY A N 1
ATOM 2039 C CA . GLY A 1 286 ? -14.563 3.739 -12.883 1.00 52.34 286 GLY A CA 1
ATOM 2040 C C . GLY A 1 286 ? -15.558 3.929 -11.731 1.00 52.34 286 GLY A C 1
ATOM 2041 O O . GLY A 1 286 ? -16.700 3.514 -11.885 1.00 52.34 286 GLY A O 1
ATOM 2042 N N . GLN A 1 287 ? -15.173 4.562 -10.610 1.00 53.28 287 GLN A N 1
ATOM 2043 C CA . GLN A 1 287 ? -16.066 4.821 -9.458 1.00 53.28 287 GLN A CA 1
ATOM 2044 C C . GLN A 1 287 ? -16.775 3.567 -8.903 1.00 53.28 287 GLN A C 1
ATOM 2046 O O . GLN A 1 287 ? -17.864 3.652 -8.341 1.00 53.28 287 GLN A O 1
ATOM 2051 N N . THR A 1 288 ? -16.171 2.389 -9.041 1.00 59.75 288 THR A N 1
ATOM 2052 C CA . THR A 1 288 ? -16.647 1.166 -8.389 1.00 59.75 288 THR A CA 1
ATOM 2053 C C . THR A 1 288 ? -16.134 1.107 -6.950 1.00 59.75 288 THR A C 1
ATOM 2055 O O . THR A 1 288 ? -14.991 1.482 -6.688 1.00 59.75 288 THR A O 1
ATOM 2058 N N . ASP A 1 289 ? -16.935 0.583 -6.014 1.00 70.12 289 ASP A N 1
ATOM 2059 C CA . ASP A 1 289 ? -16.574 0.450 -4.585 1.00 70.12 289 ASP A CA 1
ATOM 2060 C C . ASP A 1 289 ? -15.334 -0.437 -4.326 1.00 70.12 289 ASP A C 1
ATOM 2062 O O . ASP A 1 289 ? -14.826 -0.490 -3.203 1.00 70.12 289 ASP A O 1
ATOM 2066 N N . SER A 1 290 ? -14.821 -1.103 -5.367 1.00 82.50 290 SER A N 1
ATOM 2067 C CA . SER A 1 290 ? -13.595 -1.900 -5.375 1.00 82.50 290 SER A CA 1
ATOM 2068 C C . SER A 1 290 ? -12.762 -1.677 -6.645 1.00 82.50 290 SER A C 1
ATOM 2070 O O . SER A 1 290 ? -13.317 -1.402 -7.710 1.00 82.50 290 SER A O 1
ATOM 2072 N N . GLY A 1 291 ? -11.447 -1.879 -6.562 1.00 86.62 291 GLY A N 1
ATOM 2073 C CA . GLY A 1 291 ? -10.520 -1.865 -7.695 1.00 86.62 291 GLY A CA 1
ATOM 2074 C C . GLY A 1 291 ? -9.166 -2.491 -7.358 1.00 86.62 291 GLY A C 1
ATOM 2075 O O . GLY A 1 291 ? -8.934 -2.933 -6.234 1.00 86.62 291 GLY A O 1
ATOM 2076 N N . GLN A 1 292 ? -8.265 -2.540 -8.340 1.00 91.31 292 GLN A N 1
ATOM 2077 C CA . GLN A 1 292 ? -6.905 -3.051 -8.169 1.00 91.31 292 GLN A CA 1
ATOM 2078 C C . GLN A 1 292 ? -5.888 -1.940 -8.446 1.00 91.31 292 GLN A C 1
ATOM 2080 O O . GLN A 1 292 ? -5.959 -1.261 -9.470 1.00 91.31 292 GLN A O 1
ATOM 2085 N N . ALA A 1 293 ? -4.929 -1.771 -7.539 1.00 93.19 293 ALA A N 1
ATOM 2086 C CA . ALA A 1 293 ? -3.826 -0.833 -7.679 1.00 93.19 293 ALA A CA 1
ATOM 2087 C C . ALA A 1 293 ? -2.533 -1.580 -8.014 1.00 93.19 293 ALA A C 1
ATOM 2089 O O . ALA A 1 293 ? -2.195 -2.568 -7.362 1.00 93.19 293 ALA A O 1
ATOM 2090 N N . GLU A 1 294 ? -1.781 -1.090 -8.998 1.00 95.50 294 GLU A N 1
ATOM 2091 C CA . GLU A 1 294 ? -0.390 -1.502 -9.188 1.00 95.50 294 GLU A CA 1
ATOM 2092 C C . GLU A 1 294 ? 0.476 -0.901 -8.075 1.00 95.50 294 GLU A C 1
ATOM 2094 O O . GLU A 1 294 ? 0.349 0.281 -7.751 1.00 95.50 294 GLU A O 1
ATOM 2099 N N . VAL A 1 295 ? 1.362 -1.712 -7.502 1.00 98.06 295 VAL A N 1
ATOM 2100 C CA . VAL A 1 295 ? 2.305 -1.291 -6.465 1.00 98.06 295 VAL A CA 1
ATOM 2101 C C . VAL A 1 295 ? 3.715 -1.492 -6.991 1.00 98.06 295 VAL A C 1
ATOM 2103 O O . VAL A 1 295 ? 4.100 -2.608 -7.337 1.00 98.06 295 VAL A O 1
ATOM 2106 N N . ILE A 1 296 ? 4.484 -0.410 -7.051 1.00 98.38 296 ILE A N 1
ATOM 2107 C CA . ILE A 1 296 ? 5.877 -0.413 -7.495 1.00 98.38 296 ILE A CA 1
ATOM 2108 C C . ILE A 1 296 ? 6.737 0.113 -6.352 1.00 98.38 296 ILE A C 1
ATOM 2110 O O . ILE A 1 296 ? 6.523 1.220 -5.862 1.00 98.38 296 ILE A O 1
ATOM 2114 N N . VAL A 1 297 ? 7.743 -0.659 -5.962 1.00 98.31 297 VAL A N 1
ATOM 2115 C CA . VAL A 1 297 ? 8.787 -0.238 -5.026 1.00 98.31 297 VAL A CA 1
ATOM 2116 C C . VAL A 1 297 ? 10.066 -0.022 -5.819 1.00 98.31 297 VAL A C 1
ATOM 2118 O O . VAL A 1 297 ? 10.491 -0.915 -6.549 1.00 98.31 297 VAL A O 1
ATOM 2121 N N . THR A 1 298 ? 10.683 1.149 -5.684 1.00 97.12 298 THR A N 1
ATOM 2122 C CA . THR A 1 298 ? 11.986 1.446 -6.300 1.00 97.12 298 THR A CA 1
ATOM 2123 C C . THR A 1 298 ? 12.964 1.966 -5.265 1.00 97.12 298 THR A C 1
ATOM 2125 O O . THR A 1 298 ? 12.604 2.784 -4.414 1.00 97.12 298 THR A O 1
ATOM 2128 N N . LEU A 1 299 ? 14.208 1.513 -5.371 1.00 93.81 299 LEU A N 1
ATOM 2129 C CA . LEU A 1 299 ? 15.335 1.964 -4.565 1.00 93.81 299 LEU A CA 1
ATOM 2130 C C . LEU A 1 299 ? 16.282 2.784 -5.432 1.00 93.81 299 LEU A C 1
ATOM 2132 O O . LEU A 1 299 ? 16.412 2.536 -6.631 1.00 93.81 299 LEU A O 1
ATOM 2136 N N . GLN A 1 300 ? 16.991 3.728 -4.822 1.00 90.81 300 GLN A N 1
ATOM 2137 C CA . GLN A 1 300 ? 18.032 4.471 -5.528 1.00 90.81 300 GLN A CA 1
ATOM 2138 C C . GLN A 1 300 ? 19.146 3.533 -6.028 1.00 90.81 300 GLN A C 1
ATOM 2140 O O . GLN A 1 300 ? 19.656 3.739 -7.117 1.00 90.81 300 GLN A O 1
ATOM 2145 N N . GLU A 1 301 ? 19.448 2.443 -5.320 1.00 89.38 301 GLU A N 1
ATOM 2146 C CA . GLU A 1 301 ? 20.462 1.446 -5.697 1.00 89.38 301 GLU A CA 1
ATOM 2147 C C . GLU A 1 301 ? 20.069 0.596 -6.928 1.00 89.38 301 GLU A C 1
ATOM 2149 O O . GLU A 1 301 ? 20.809 -0.295 -7.344 1.00 89.38 301 GLU A O 1
ATOM 2154 N N . GLY A 1 302 ? 18.904 0.855 -7.534 1.00 89.94 302 GLY A N 1
ATOM 2155 C CA . GLY A 1 302 ? 18.470 0.213 -8.775 1.00 89.94 302 GLY A CA 1
ATOM 2156 C C . GLY A 1 302 ? 17.655 -1.061 -8.592 1.00 89.94 302 GLY A C 1
ATOM 2157 O O . GLY A 1 302 ? 17.305 -1.686 -9.596 1.00 89.94 302 GLY A O 1
ATOM 2158 N N . TYR A 1 303 ? 17.318 -1.429 -7.352 1.00 93.88 303 TYR A N 1
ATOM 2159 C CA . TYR A 1 303 ? 16.347 -2.487 -7.079 1.00 93.88 303 TYR A CA 1
ATOM 2160 C C . TYR A 1 303 ? 14.931 -2.010 -7.379 1.00 93.88 303 TYR A C 1
ATOM 2162 O O . TYR A 1 303 ? 14.549 -0.871 -7.087 1.00 93.88 303 TYR A O 1
ATOM 2170 N N . VAL A 1 304 ? 14.143 -2.917 -7.942 1.00 96.25 304 VAL A N 1
ATOM 2171 C CA . VAL A 1 304 ? 12.734 -2.697 -8.226 1.00 96.25 304 VAL A CA 1
ATOM 2172 C C . VAL A 1 304 ? 11.944 -3.936 -7.843 1.00 96.25 304 VAL A C 1
ATOM 2174 O O . VAL A 1 304 ? 12.382 -5.068 -8.065 1.00 96.25 304 VAL A O 1
ATOM 2177 N N . SER A 1 305 ? 10.773 -3.712 -7.266 1.00 97.75 305 SER A N 1
ATOM 2178 C CA . SER A 1 305 ? 9.799 -4.759 -7.001 1.00 97.75 305 SER A CA 1
ATOM 2179 C C . SER A 1 305 ? 8.402 -4.309 -7.392 1.00 97.75 305 SER A C 1
ATOM 2181 O O . SER A 1 305 ? 8.084 -3.120 -7.343 1.00 97.75 305 SER A O 1
ATOM 2183 N N . ARG A 1 306 ? 7.565 -5.264 -7.787 1.00 97.38 306 ARG A N 1
ATOM 2184 C CA . ARG A 1 306 ? 6.204 -5.024 -8.253 1.00 97.38 306 ARG A CA 1
ATOM 2185 C C . ARG A 1 306 ? 5.213 -5.985 -7.615 1.00 97.38 306 ARG A C 1
ATOM 2187 O O . ARG A 1 306 ? 5.499 -7.162 -7.427 1.00 97.38 306 ARG A O 1
ATOM 2194 N N . GLY A 1 307 ? 4.019 -5.479 -7.356 1.00 96.69 307 GLY A N 1
ATOM 2195 C CA . GLY A 1 307 ? 2.860 -6.268 -6.978 1.00 96.69 307 GLY A CA 1
ATOM 2196 C C . GLY A 1 307 ? 1.570 -5.548 -7.336 1.00 96.69 307 GLY A C 1
ATOM 2197 O O . GLY A 1 307 ? 1.560 -4.537 -8.043 1.00 96.69 307 GLY A O 1
ATOM 2198 N N . THR A 1 308 ? 0.472 -6.079 -6.826 1.00 95.62 308 THR A N 1
ATOM 2199 C CA . THR A 1 308 ? -0.853 -5.472 -6.933 1.00 95.62 308 THR A CA 1
ATOM 2200 C C . THR A 1 308 ? -1.542 -5.527 -5.582 1.00 95.62 308 THR A C 1
ATOM 2202 O O . THR A 1 308 ? -1.313 -6.464 -4.821 1.00 95.62 308 THR A O 1
ATOM 2205 N N . ALA A 1 309 ? -2.418 -4.567 -5.310 1.00 94.62 309 ALA A N 1
ATOM 2206 C CA . ALA A 1 309 ? -3.240 -4.544 -4.108 1.00 94.62 309 ALA A CA 1
ATOM 2207 C C . ALA A 1 309 ? -4.716 -4.378 -4.468 1.00 94.62 309 ALA A C 1
ATOM 2209 O O . ALA A 1 309 ? -5.057 -3.555 -5.320 1.00 94.62 309 ALA A O 1
ATOM 2210 N N . SER A 1 310 ? -5.592 -5.126 -3.799 1.00 94.12 310 SER A N 1
ATOM 2211 C CA . SER A 1 310 ? -7.033 -4.873 -3.862 1.00 94.12 310 SER A CA 1
ATOM 2212 C C . SER A 1 310 ? -7.361 -3.660 -3.001 1.00 94.12 310 SER A C 1
ATOM 2214 O O . SER A 1 310 ? -6.913 -3.560 -1.858 1.00 94.12 310 SER A O 1
ATOM 2216 N N . VAL A 1 311 ? -8.157 -2.748 -3.540 1.00 93.31 311 VAL A N 1
ATOM 2217 C CA . VAL A 1 311 ? -8.584 -1.533 -2.852 1.00 93.31 311 VAL A CA 1
ATOM 2218 C C . VAL A 1 311 ? -10.096 -1.493 -2.821 1.00 93.31 311 VAL A C 1
ATOM 2220 O O . VAL A 1 311 ? -10.739 -1.686 -3.850 1.00 93.31 311 VAL A O 1
ATOM 2223 N N . MET A 1 312 ? -10.657 -1.227 -1.650 1.00 91.62 312 MET A N 1
ATOM 2224 C CA . MET A 1 312 ? -12.071 -0.927 -1.469 1.00 91.62 312 MET A CA 1
ATOM 2225 C C . MET A 1 312 ? -12.243 0.482 -0.923 1.00 91.62 312 MET A C 1
ATOM 2227 O O . MET A 1 312 ? -11.330 1.054 -0.330 1.00 91.62 312 MET A O 1
ATOM 2231 N N . LYS A 1 313 ? -13.442 1.035 -1.096 1.00 88.88 313 LYS A N 1
ATOM 2232 C CA . LYS A 1 313 ? -13.806 2.340 -0.542 1.00 88.88 313 LYS A CA 1
ATOM 2233 C C . LYS A 1 313 ? -13.721 2.376 0.994 1.00 88.88 313 LYS A C 1
ATOM 2235 O O . LYS A 1 313 ? -13.317 3.388 1.554 1.00 88.88 313 LYS A O 1
ATOM 2240 N N . VAL A 1 314 ? -14.072 1.274 1.659 1.00 92.12 314 VAL A N 1
ATOM 2241 C CA . VAL A 1 314 ? -13.933 1.072 3.111 1.00 92.12 314 VAL A CA 1
ATOM 2242 C C . VAL A 1 314 ? -13.349 -0.321 3.333 1.00 92.12 314 VAL A C 1
ATOM 2244 O O . VAL A 1 314 ? -13.797 -1.276 2.707 1.00 92.12 314 VAL A O 1
ATOM 2247 N N . ALA A 1 315 ? -12.342 -0.450 4.191 1.00 94.38 315 ALA A N 1
ATOM 2248 C CA . ALA A 1 315 ? -11.699 -1.721 4.521 1.00 94.38 315 ALA A CA 1
ATOM 2249 C C . ALA A 1 315 ? -11.217 -1.668 5.981 1.00 94.38 315 ALA A C 1
ATOM 2251 O O . ALA A 1 315 ? -10.027 -1.450 6.225 1.00 94.38 315 ALA A O 1
ATOM 2252 N N . PRO A 1 316 ? -12.132 -1.806 6.961 1.00 96.00 316 PRO A N 1
ATOM 2253 C CA . PRO A 1 316 ? -11.794 -1.603 8.359 1.00 96.00 316 PRO A CA 1
ATOM 2254 C C . PRO A 1 316 ? -10.866 -2.722 8.830 1.00 96.00 316 PRO A C 1
ATOM 2256 O O . PRO A 1 316 ? -11.079 -3.893 8.526 1.00 96.00 316 PRO A O 1
ATOM 2259 N N . ALA A 1 317 ? -9.848 -2.379 9.607 1.00 97.25 317 ALA A N 1
ATOM 2260 C CA . ALA A 1 317 ? -8.939 -3.349 10.201 1.00 97.25 317 ALA A CA 1
ATOM 2261 C C . ALA A 1 317 ? -8.564 -2.936 11.627 1.00 97.25 317 ALA A C 1
ATOM 2263 O O . ALA A 1 317 ? -8.306 -1.763 11.889 1.00 97.25 317 ALA A O 1
ATOM 2264 N N . LEU A 1 318 ? -8.540 -3.910 12.538 1.00 97.75 318 LEU A N 1
ATOM 2265 C CA . LEU A 1 318 ? -8.170 -3.752 13.942 1.00 97.75 318 LEU A CA 1
ATOM 2266 C C . LEU A 1 318 ? -6.674 -4.011 14.113 1.00 97.75 318 LEU A C 1
ATOM 2268 O O . LEU A 1 318 ? -6.175 -5.059 13.692 1.00 97.75 318 LEU A O 1
ATOM 2272 N N . PHE A 1 319 ? -5.969 -3.089 14.768 1.00 97.50 319 PHE A N 1
ATOM 2273 C CA . PHE A 1 319 ? -4.595 -3.341 15.194 1.00 97.50 319 PHE A CA 1
ATOM 2274 C C . PHE A 1 319 ? -4.572 -4.311 16.373 1.00 97.50 319 PHE A C 1
ATOM 2276 O O . PHE A 1 319 ? -5.408 -4.232 17.274 1.00 97.50 319 PHE A O 1
ATOM 2283 N N . THR A 1 320 ? -3.578 -5.195 16.389 1.00 97.31 320 THR A N 1
ATOM 2284 C CA . THR A 1 320 ? -3.312 -6.108 17.504 1.00 97.31 320 THR A CA 1
ATOM 2285 C C . THR A 1 320 ? -2.009 -5.736 18.199 1.00 97.31 320 THR A C 1
ATOM 2287 O O . THR A 1 320 ? -1.130 -5.112 17.604 1.00 97.31 320 THR A O 1
ATOM 2290 N N . VAL A 1 321 ? -1.886 -6.092 19.478 1.00 95.38 321 VAL A N 1
ATOM 2291 C CA . VAL A 1 321 ? -0.733 -5.736 20.325 1.00 95.38 321 VAL A CA 1
ATOM 2292 C C . VAL A 1 321 ? 0.579 -6.290 19.765 1.00 95.38 321 VAL A C 1
ATOM 2294 O O . VAL A 1 321 ? 1.608 -5.621 19.813 1.00 95.38 321 VAL A O 1
ATOM 2297 N N . ASP A 1 322 ? 0.540 -7.499 19.211 1.00 92.56 322 ASP A N 1
ATOM 2298 C CA . ASP A 1 322 ? 1.684 -8.165 18.584 1.00 92.56 322 ASP A CA 1
ATOM 2299 C C . ASP A 1 322 ? 1.923 -7.727 17.126 1.00 92.56 322 ASP A C 1
ATOM 2301 O O . ASP A 1 322 ? 2.928 -8.099 16.520 1.00 92.56 322 ASP A O 1
ATOM 2305 N N . GLY A 1 323 ? 1.004 -6.939 16.558 1.00 91.25 323 GLY A N 1
ATOM 2306 C CA . GLY A 1 323 ? 1.047 -6.491 15.175 1.00 91.25 323 GLY A CA 1
ATOM 2307 C C . GLY A 1 323 ? 0.960 -7.624 14.152 1.00 91.25 323 GLY A C 1
ATOM 2308 O O . GLY A 1 323 ? 1.536 -7.470 13.078 1.00 91.25 323 GLY A O 1
ATOM 2309 N N . THR A 1 324 ? 0.301 -8.745 14.471 1.00 90.88 324 THR A N 1
ATOM 2310 C CA . THR A 1 324 ? 0.069 -9.869 13.539 1.00 90.88 324 THR A CA 1
ATOM 2311 C C . THR A 1 324 ? -1.295 -9.815 12.849 1.00 90.88 324 THR A C 1
ATOM 2313 O O . THR A 1 324 ? -1.514 -10.523 11.867 1.00 90.88 324 THR A O 1
ATOM 2316 N N . GLY A 1 325 ? -2.217 -8.986 13.346 1.00 93.44 325 GLY A N 1
ATOM 2317 C CA . GLY A 1 325 ? -3.605 -8.940 12.887 1.00 93.44 325 GLY A CA 1
ATOM 2318 C C . GLY A 1 325 ? -4.506 -10.003 13.520 1.00 93.44 325 GLY A C 1
ATOM 2319 O O . GLY A 1 325 ? -5.694 -10.051 13.199 1.00 93.44 325 GLY A O 1
ATOM 2320 N N . ALA A 1 326 ? -3.978 -10.816 14.437 1.00 93.88 326 ALA A N 1
ATOM 2321 C CA . ALA A 1 326 ? -4.728 -11.773 15.242 1.00 93.88 326 ALA A CA 1
ATOM 2322 C C . ALA A 1 326 ? -4.402 -11.618 16.738 1.00 93.88 326 ALA A C 1
ATOM 2324 O O . ALA A 1 326 ? -3.413 -11.000 17.123 1.00 93.88 326 ALA A O 1
ATOM 2325 N N . GLY A 1 327 ? -5.245 -12.183 17.603 1.00 95.25 327 GLY A N 1
ATOM 2326 C CA . GLY A 1 327 ? -5.049 -12.103 19.050 1.00 95.25 327 GLY A CA 1
ATOM 2327 C C . GLY A 1 327 ? -5.472 -10.754 19.631 1.00 95.25 327 GLY A C 1
ATOM 2328 O O . GLY A 1 327 ? -6.426 -10.146 19.149 1.00 95.25 327 GLY A O 1
ATOM 2329 N N . ALA A 1 328 ? -4.804 -10.318 20.702 1.00 97.25 328 ALA A N 1
ATOM 2330 C CA . ALA A 1 328 ? -5.256 -9.191 21.516 1.00 97.25 328 ALA A CA 1
ATOM 2331 C C . ALA A 1 328 ? -5.312 -7.886 20.711 1.00 97.25 328 ALA A C 1
ATOM 2333 O O . ALA A 1 328 ? -4.299 -7.441 20.169 1.00 97.25 328 ALA A O 1
ATOM 2334 N N . ALA A 1 329 ? -6.481 -7.251 20.677 1.00 97.50 329 ALA A N 1
ATOM 2335 C CA . ALA A 1 329 ? -6.677 -5.934 20.098 1.00 97.50 329 ALA A CA 1
ATOM 2336 C C . ALA A 1 329 ? -5.808 -4.901 20.823 1.00 97.50 329 ALA A C 1
ATOM 2338 O O . ALA A 1 329 ? -5.666 -4.927 22.050 1.00 97.50 329 ALA A O 1
ATOM 2339 N N . LEU A 1 330 ? -5.266 -3.948 20.069 1.00 96.81 330 LEU A N 1
ATOM 2340 C CA . LEU A 1 330 ? -4.679 -2.751 20.644 1.00 96.81 330 LEU A CA 1
ATOM 2341 C C . LEU A 1 330 ? -5.829 -1.883 21.168 1.00 96.81 330 LEU A C 1
ATOM 2343 O O . LEU A 1 330 ? -6.437 -1.105 20.430 1.00 96.81 330 LEU A O 1
ATOM 2347 N N . ALA A 1 331 ? -6.159 -2.089 22.440 1.00 97.38 331 ALA A N 1
ATOM 2348 C CA . ALA A 1 331 ? -7.263 -1.439 23.122 1.00 97.38 331 ALA A CA 1
ATOM 2349 C C . ALA A 1 331 ? -6.817 -0.884 24.479 1.00 97.38 331 ALA A C 1
ATOM 2351 O O . ALA A 1 331 ? -6.028 -1.507 25.193 1.00 97.38 331 ALA A O 1
ATOM 2352 N N . LEU A 1 332 ? -7.350 0.279 24.845 1.00 97.81 332 LEU A N 1
ATOM 2353 C CA . LEU A 1 332 ? -7.084 0.964 26.107 1.00 97.81 332 LEU A CA 1
ATOM 2354 C C . LEU A 1 332 ? -8.400 1.302 26.801 1.00 97.81 332 LEU A C 1
ATOM 2356 O O . LEU A 1 332 ? -9.372 1.676 26.150 1.00 97.81 332 LEU A O 1
ATOM 2360 N N . ASN A 1 333 ? -8.424 1.254 28.129 1.00 97.69 333 ASN A N 1
ATOM 2361 C CA . ASN A 1 333 ? -9.505 1.872 28.889 1.00 97.69 333 ASN A CA 1
ATOM 2362 C C . ASN A 1 333 ? -9.434 3.393 28.692 1.00 97.69 333 ASN A C 1
ATOM 2364 O O . ASN A 1 333 ? -8.403 3.999 28.968 1.00 97.69 333 ASN A O 1
ATOM 2368 N N . ALA A 1 334 ? -10.514 4.016 28.224 1.00 95.88 334 ALA A N 1
ATOM 2369 C CA . ALA A 1 334 ? -10.516 5.432 27.860 1.00 95.88 334 ALA A CA 1
ATOM 2370 C C . ALA A 1 334 ? -10.277 6.374 29.054 1.00 95.88 334 ALA A C 1
ATOM 2372 O O . ALA A 1 334 ? -9.867 7.513 28.860 1.00 95.88 334 ALA A O 1
ATOM 2373 N N . THR A 1 335 ? -10.536 5.918 30.284 1.00 95.62 335 THR A N 1
ATOM 2374 C CA . THR A 1 335 ? -10.333 6.716 31.499 1.00 95.62 335 THR A CA 1
ATOM 2375 C C . THR A 1 335 ? -8.911 6.589 32.036 1.00 95.62 335 THR A C 1
ATOM 2377 O O . THR A 1 335 ? -8.292 7.599 32.352 1.00 95.62 335 THR A O 1
ATOM 2380 N N . SER A 1 336 ? -8.385 5.367 32.160 1.00 94.94 336 SER A N 1
ATOM 2381 C CA . SER A 1 336 ? -7.042 5.141 32.718 1.00 94.94 336 SER A CA 1
ATOM 2382 C C . SER A 1 336 ? -5.928 5.151 31.672 1.00 94.94 336 SER A C 1
ATOM 2384 O O . SER A 1 336 ? -4.760 5.208 32.042 1.00 94.94 336 SER A O 1
ATOM 2386 N N . LEU A 1 337 ? -6.272 5.080 30.383 1.00 95.56 337 LEU A N 1
ATOM 2387 C CA . LEU A 1 337 ? -5.348 4.938 29.251 1.00 95.56 337 LEU A CA 1
ATOM 2388 C C . LEU A 1 337 ? -4.432 3.710 29.363 1.00 95.56 337 LEU A C 1
ATOM 2390 O O . LEU A 1 337 ? -3.311 3.702 28.861 1.00 95.56 337 LEU A O 1
ATOM 2394 N N . THR A 1 338 ? -4.915 2.650 30.014 1.00 95.44 338 THR A N 1
ATOM 2395 C CA . THR A 1 338 ? -4.162 1.406 30.216 1.00 95.44 338 THR A CA 1
ATOM 2396 C C . THR A 1 338 ? -4.751 0.252 29.401 1.00 95.44 338 THR A C 1
ATOM 2398 O O . THR A 1 338 ? -5.981 0.116 29.367 1.00 95.44 338 THR A O 1
ATOM 2401 N N . PRO A 1 339 ? -3.915 -0.614 28.798 1.00 95.50 339 PRO A N 1
ATOM 2402 C CA . PRO A 1 339 ? -4.363 -1.876 28.216 1.00 95.50 339 PRO A CA 1
ATOM 2403 C C . PRO A 1 339 ? -4.629 -2.921 29.313 1.00 95.50 339 PRO A C 1
ATOM 2405 O O . PRO A 1 339 ? -4.311 -2.704 30.484 1.00 95.50 339 PRO A O 1
ATOM 2408 N N . GLY A 1 340 ? -5.161 -4.084 28.931 1.00 91.81 340 GLY A N 1
ATOM 2409 C CA . GLY A 1 340 ? -5.225 -5.261 29.798 1.00 91.81 340 GLY A CA 1
ATOM 2410 C C . GLY A 1 340 ? -6.605 -5.905 29.850 1.00 91.81 340 GLY A C 1
ATOM 2411 O O . GLY A 1 340 ? -7.302 -5.987 28.844 1.00 91.81 340 GLY A O 1
ATOM 2412 N N . THR A 1 341 ? -6.972 -6.408 31.030 1.00 96.06 341 THR A N 1
ATOM 2413 C CA . THR A 1 341 ? -8.305 -6.977 31.276 1.00 96.06 341 THR A CA 1
ATOM 2414 C C . THR A 1 341 ? -9.241 -5.893 31.789 1.00 96.06 341 THR A C 1
ATOM 2416 O O . THR A 1 341 ? -8.937 -5.217 32.775 1.00 96.06 341 THR A O 1
ATOM 2419 N N . PHE A 1 342 ? -10.385 -5.745 31.136 1.00 97.44 342 PHE A N 1
ATOM 2420 C CA . PHE A 1 342 ? -11.340 -4.678 31.386 1.00 97.44 342 PHE A CA 1
ATOM 2421 C C . PHE A 1 342 ? -12.509 -5.185 32.230 1.00 97.44 342 PHE A C 1
ATOM 2423 O O . PHE A 1 342 ? -13.047 -6.256 31.974 1.00 97.44 342 PHE A O 1
ATOM 2430 N N . ASN A 1 343 ? -12.919 -4.409 33.229 1.00 97.50 343 ASN A N 1
ATOM 2431 C CA . ASN A 1 343 ? -14.247 -4.578 33.816 1.00 97.50 343 ASN A CA 1
ATOM 2432 C C . ASN A 1 343 ? -15.280 -3.951 32.871 1.00 97.50 343 ASN A C 1
ATOM 2434 O O . ASN A 1 343 ? -14.929 -3.089 32.066 1.00 97.50 343 ASN A O 1
ATOM 2438 N N . VAL A 1 344 ? -16.555 -4.312 33.010 1.00 97.50 344 VAL A N 1
ATOM 2439 C CA . VAL A 1 344 ? -17.649 -3.609 32.311 1.00 97.50 344 VAL A CA 1
ATOM 2440 C C . VAL A 1 344 ? -17.948 -2.224 32.905 1.00 97.50 344 VAL A C 1
ATOM 2442 O O . VAL A 1 344 ? -18.592 -1.401 32.251 1.00 97.50 344 VAL A O 1
ATOM 2445 N N . THR A 1 345 ? -17.456 -1.937 34.115 1.00 97.31 345 THR A N 1
ATOM 2446 C CA . THR A 1 345 ? -17.537 -0.628 34.779 1.00 97.31 345 THR A CA 1
ATOM 2447 C C . THR A 1 345 ? -16.158 -0.082 35.163 1.00 97.31 345 THR A C 1
ATOM 2449 O O . THR A 1 345 ? -15.257 -0.810 35.582 1.00 97.31 345 THR A O 1
ATOM 2452 N N . THR A 1 346 ? -15.998 1.237 35.052 1.00 96.62 346 THR A N 1
ATOM 2453 C CA . THR A 1 346 ? -14.820 1.979 35.515 1.00 96.62 346 THR A CA 1
ATOM 2454 C C . THR A 1 346 ? -15.292 3.056 36.486 1.00 96.62 346 THR A C 1
ATOM 2456 O O . THR A 1 346 ? -15.897 4.038 36.065 1.00 96.62 346 THR A O 1
ATOM 2459 N N . GLU A 1 347 ? -14.989 2.926 37.777 1.00 94.56 347 GLU A N 1
ATOM 2460 C CA . GLU A 1 347 ? -15.452 3.875 38.807 1.00 94.56 347 GLU A CA 1
ATOM 2461 C C . GLU A 1 347 ? -14.977 5.315 38.562 1.00 94.56 347 GLU A C 1
ATOM 2463 O O . GLU A 1 347 ? -15.716 6.283 38.776 1.00 94.56 347 GLU A O 1
ATOM 2468 N N . GLN A 1 348 ? -13.752 5.449 38.046 1.00 94.62 348 GLN A N 1
ATOM 2469 C CA . GLN A 1 348 ? -13.131 6.724 37.691 1.00 94.62 348 GLN A CA 1
ATOM 2470 C C . GLN A 1 348 ? -13.778 7.381 36.465 1.00 94.62 348 GLN A C 1
ATOM 2472 O O . GLN A 1 348 ? -13.516 8.553 36.199 1.00 94.62 348 GLN A O 1
ATOM 2477 N N . ASN A 1 349 ? -14.606 6.658 35.701 1.00 92.44 349 ASN A N 1
ATOM 2478 C CA . ASN A 1 349 ? -15.321 7.248 34.581 1.00 92.44 349 ASN A CA 1
ATOM 2479 C C . ASN A 1 349 ? -16.317 8.290 35.108 1.00 92.44 349 ASN A C 1
ATOM 2481 O O . ASN A 1 349 ? -17.122 8.010 35.994 1.00 92.44 349 ASN A O 1
ATOM 2485 N N . LEU A 1 350 ? -16.264 9.502 34.562 1.00 91.25 350 LEU A N 1
ATOM 2486 C CA . LEU A 1 350 ? -17.098 10.623 34.994 1.00 91.25 350 LEU A CA 1
ATOM 2487 C C . LEU A 1 350 ? -18.526 10.570 34.428 1.00 91.25 350 LEU A C 1
ATOM 2489 O O . LEU A 1 350 ? -19.383 11.321 34.886 1.00 91.25 350 LEU A O 1
ATOM 2493 N N . SER A 1 351 ? -18.796 9.679 33.469 1.00 90.69 351 SER A N 1
ATOM 2494 C CA . SER A 1 351 ? -20.155 9.400 32.996 1.00 90.69 351 SER A CA 1
ATOM 2495 C C . SER A 1 351 ? -21.045 8.860 34.121 1.00 90.69 351 SER A C 1
ATOM 2497 O O . SER A 1 351 ? -20.596 8.100 34.983 1.00 90.69 351 SER A O 1
ATOM 2499 N N . THR A 1 352 ? -22.335 9.197 34.076 1.00 93.31 352 THR A N 1
ATOM 2500 C CA . THR A 1 352 ? -23.346 8.739 35.041 1.00 93.31 352 THR A CA 1
ATOM 2501 C C . THR A 1 352 ? -23.565 7.227 35.014 1.00 93.31 352 THR A C 1
ATOM 2503 O O . THR A 1 352 ? -23.858 6.641 36.049 1.00 93.31 352 THR A O 1
ATOM 2506 N N . ASP A 1 353 ? -23.392 6.582 33.858 1.00 94.31 353 ASP A N 1
ATOM 2507 C CA . ASP A 1 353 ? -23.587 5.134 33.698 1.00 94.31 353 ASP A CA 1
ATOM 2508 C C . ASP A 1 353 ? -22.394 4.288 34.179 1.00 94.31 353 ASP A C 1
ATOM 2510 O O . ASP A 1 353 ? -22.506 3.066 34.230 1.00 94.31 353 ASP A O 1
ATOM 2514 N N . LYS A 1 354 ? -21.241 4.909 34.480 1.00 95.88 354 LYS A N 1
ATOM 2515 C CA . LYS A 1 354 ? -19.981 4.262 34.901 1.00 95.88 354 LYS A CA 1
ATOM 2516 C C . LYS A 1 354 ? -19.457 3.137 33.997 1.00 95.88 354 LYS A C 1
ATOM 2518 O O . LYS A 1 354 ? -18.432 2.534 34.313 1.00 95.88 354 LYS A O 1
ATOM 2523 N N . ARG A 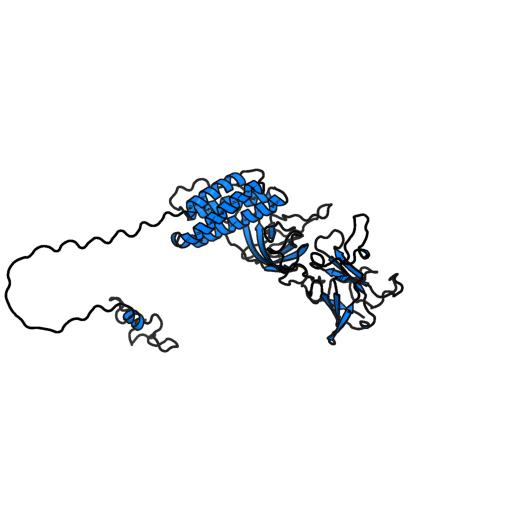1 355 ? -20.082 2.873 32.845 1.00 97.56 355 ARG A N 1
ATOM 2524 C CA . ARG A 1 355 ? -19.675 1.804 31.923 1.00 97.56 355 ARG A CA 1
ATOM 2525 C C . ARG A 1 355 ? -18.284 2.068 31.368 1.00 97.56 355 ARG A C 1
ATOM 2527 O O . ARG A 1 355 ? -17.919 3.212 31.087 1.00 97.56 355 ARG A O 1
ATOM 2534 N N . THR A 1 356 ? -17.488 1.030 31.196 1.00 98.06 356 THR A N 1
ATOM 2535 C CA . THR A 1 356 ? -16.136 1.177 30.661 1.00 98.06 356 THR A CA 1
ATOM 2536 C C . THR A 1 356 ? -16.192 1.546 29.182 1.00 98.06 356 THR A C 1
ATOM 2538 O O . THR A 1 356 ? -16.818 0.852 28.384 1.00 98.06 356 THR A O 1
ATOM 2541 N N . ARG A 1 357 ? -15.529 2.649 28.816 1.00 97.75 357 ARG A N 1
ATOM 2542 C CA . ARG A 1 357 ? -15.249 2.997 27.418 1.00 97.75 357 ARG A CA 1
ATOM 2543 C C . ARG A 1 357 ? -13.892 2.430 27.050 1.00 97.75 357 ARG A C 1
ATOM 2545 O O . ARG A 1 357 ? -12.942 2.598 27.818 1.00 97.75 357 ARG A O 1
ATOM 2552 N N . LEU A 1 358 ? -13.795 1.804 25.887 1.00 98.19 358 LEU A N 1
ATOM 2553 C CA . LEU A 1 358 ? -12.523 1.394 25.310 1.00 98.19 358 LEU A CA 1
ATOM 2554 C C . LEU A 1 358 ? -12.193 2.267 24.109 1.00 98.19 358 LEU A C 1
ATOM 2556 O O . LEU A 1 358 ? -13.060 2.524 23.281 1.00 98.19 358 LEU A O 1
ATOM 2560 N N . ILE A 1 359 ? -10.932 2.675 24.027 1.00 97.75 359 ILE A N 1
ATOM 2561 C CA . ILE A 1 359 ? -10.292 3.210 22.828 1.00 97.75 359 ILE A CA 1
ATOM 2562 C C . ILE A 1 359 ? -9.694 2.013 22.096 1.00 97.75 359 ILE A C 1
ATOM 2564 O O . ILE A 1 359 ? -8.856 1.315 22.661 1.00 97.75 359 ILE A O 1
ATOM 2568 N N . VAL A 1 360 ? -10.112 1.777 20.859 1.00 97.50 360 VAL A N 1
ATOM 2569 C CA . VAL A 1 360 ? -9.610 0.712 19.986 1.00 97.50 360 VAL A CA 1
ATOM 2570 C C . VAL A 1 360 ? -9.002 1.347 18.742 1.00 97.50 360 VAL A C 1
ATOM 2572 O O . VAL A 1 360 ? -9.582 2.264 18.159 1.00 97.50 360 VAL A O 1
ATOM 2575 N N . TYR A 1 361 ? -7.828 0.870 18.334 1.00 96.81 361 TYR A N 1
ATOM 2576 C CA . TYR A 1 361 ? -7.108 1.424 17.190 1.00 96.81 361 TYR A CA 1
ATOM 2577 C C . TYR A 1 361 ? -7.406 0.666 15.903 1.00 96.81 361 TYR A C 1
ATOM 2579 O O . TYR A 1 361 ? -7.328 -0.565 15.850 1.00 96.81 361 TYR A O 1
ATOM 2587 N N . THR A 1 362 ? -7.710 1.421 14.850 1.00 96.50 362 THR A N 1
ATOM 2588 C CA . THR A 1 362 ? -8.148 0.893 13.556 1.00 96.50 362 THR A CA 1
ATOM 2589 C C . THR A 1 362 ? -7.471 1.605 12.383 1.00 96.50 362 THR A C 1
ATOM 2591 O O . THR A 1 362 ? -6.754 2.591 12.567 1.00 96.50 362 THR A O 1
ATOM 2594 N N . THR A 1 363 ? -7.655 1.079 11.174 1.00 96.06 363 THR A N 1
ATOM 2595 C CA . THR A 1 363 ? -7.316 1.760 9.918 1.00 96.06 363 THR A CA 1
ATOM 2596 C C . THR A 1 363 ? -8.301 1.370 8.812 1.00 96.06 363 THR A C 1
ATOM 2598 O O . THR A 1 363 ? -8.878 0.280 8.861 1.00 96.06 363 THR A O 1
ATOM 2601 N N . GLY A 1 364 ? -8.469 2.231 7.805 1.00 94.06 364 GLY A N 1
ATOM 2602 C CA . GLY A 1 364 ? -9.315 1.985 6.632 1.00 94.06 364 GLY A CA 1
ATOM 2603 C C . GLY A 1 364 ? -10.823 2.095 6.877 1.00 94.06 364 GLY A C 1
ATOM 2604 O O . GLY A 1 364 ? -11.606 1.607 6.061 1.00 94.06 364 GLY A O 1
ATOM 2605 N N . LEU A 1 365 ? -11.238 2.717 7.981 1.00 91.38 365 LEU A N 1
ATOM 2606 C CA . LEU A 1 365 ? -12.632 2.868 8.385 1.00 91.38 365 LEU A CA 1
ATOM 2607 C C . LEU A 1 365 ? -13.283 4.134 7.807 1.00 91.38 365 LEU A C 1
ATOM 2609 O O . LEU A 1 365 ? -14.429 4.072 7.369 1.00 91.38 365 LEU A O 1
ATOM 2613 N N . SER A 1 366 ? -12.587 5.276 7.800 1.00 84.31 366 SER A N 1
ATOM 2614 C CA . SER A 1 366 ? -13.217 6.587 7.563 1.00 84.31 366 SER A CA 1
ATOM 2615 C C . SER A 1 366 ? -13.229 7.068 6.111 1.00 84.31 366 SER A C 1
ATOM 2617 O O . SER A 1 366 ? -14.104 7.847 5.742 1.00 84.31 366 SER A O 1
ATOM 2619 N N . SER A 1 367 ? -12.311 6.609 5.256 1.00 77.81 367 SER A N 1
ATOM 2620 C CA . SER A 1 367 ? -12.097 7.186 3.914 1.00 77.81 367 SER A CA 1
ATOM 2621 C C . SER A 1 367 ? -13.256 7.016 2.928 1.00 77.81 367 SER A C 1
ATOM 2623 O O . SER A 1 367 ? -13.306 7.699 1.904 1.00 77.81 367 SER A O 1
ATOM 2625 N N . GLY A 1 368 ? -14.217 6.156 3.252 1.00 78.88 368 GLY A N 1
ATOM 2626 C CA . GLY A 1 368 ? -15.409 5.923 2.449 1.00 78.88 368 GLY A CA 1
ATOM 2627 C C . GLY A 1 368 ? -16.707 5.767 3.236 1.00 78.88 368 GLY A C 1
ATOM 2628 O O . GLY A 1 368 ? -17.745 5.500 2.625 1.00 78.88 368 GLY A O 1
ATOM 2629 N N . ALA A 1 369 ? -16.660 5.912 4.562 1.00 85.62 369 ALA A N 1
ATOM 2630 C CA . ALA A 1 369 ? -17.839 5.842 5.415 1.00 85.62 369 ALA A CA 1
ATOM 2631 C C . ALA A 1 369 ? -18.707 7.098 5.244 1.00 85.62 369 ALA A C 1
ATOM 2633 O O . ALA A 1 369 ? -18.205 8.199 5.013 1.00 85.62 369 ALA A O 1
ATOM 2634 N N . ALA A 1 370 ? -20.027 6.943 5.355 1.00 87.75 370 ALA A N 1
ATOM 2635 C CA . ALA A 1 370 ? -20.935 8.080 5.295 1.00 87.75 370 ALA A CA 1
ATOM 2636 C C . ALA A 1 370 ? -20.907 8.840 6.631 1.00 87.75 370 ALA A C 1
ATOM 2638 O O . ALA A 1 370 ? -21.155 8.247 7.679 1.00 87.75 370 ALA A O 1
ATOM 2639 N N . ASN A 1 371 ? -20.638 10.146 6.592 1.00 91.00 371 ASN A N 1
ATOM 2640 C CA . ASN A 1 371 ? -20.913 11.045 7.713 1.00 91.00 371 ASN A CA 1
ATOM 2641 C C . ASN A 1 371 ? -22.286 11.687 7.475 1.00 91.00 371 ASN A C 1
ATOM 2643 O O . ASN A 1 371 ? -22.402 12.700 6.784 1.00 91.00 371 ASN A O 1
ATOM 2647 N N . SER A 1 372 ? -23.336 11.022 7.951 1.00 91.38 372 SER A N 1
ATOM 2648 C CA . SER A 1 372 ? -24.722 11.476 7.776 1.00 91.38 372 SER A CA 1
ATOM 2649 C C . SER A 1 372 ? -25.214 12.327 8.947 1.00 91.38 372 SER A C 1
ATOM 2651 O O . SER A 1 372 ? -26.240 12.997 8.819 1.00 91.38 372 SER A O 1
ATOM 2653 N N . GLN A 1 373 ? -24.489 12.336 10.071 1.00 92.44 373 GLN A N 1
ATOM 2654 C CA . GLN A 1 373 ? -24.858 13.060 11.285 1.00 92.44 373 GLN A CA 1
ATOM 2655 C C . GLN A 1 373 ? -23.747 13.997 11.768 1.00 92.44 373 GLN A C 1
ATOM 2657 O O . GLN A 1 373 ? -23.201 13.811 12.847 1.00 92.44 373 GLN A O 1
ATOM 2662 N N . THR A 1 374 ? -23.515 15.104 11.065 1.00 92.31 374 THR A N 1
ATOM 2663 C CA . THR A 1 374 ? -22.459 16.076 11.420 1.00 92.31 374 THR A CA 1
ATOM 2664 C C . THR A 1 374 ? -22.607 16.731 12.803 1.00 92.31 374 THR A C 1
ATOM 2666 O O . THR A 1 374 ? -21.681 17.360 13.308 1.00 92.31 374 THR A O 1
ATOM 2669 N N . THR A 1 375 ? -23.760 16.591 13.465 1.00 93.75 375 THR A N 1
ATOM 2670 C CA . THR A 1 375 ? -23.973 17.068 14.842 1.00 93.75 375 THR A CA 1
ATOM 2671 C C . THR A 1 375 ? -23.197 16.266 15.888 1.00 93.75 375 THR A C 1
ATOM 2673 O O . THR A 1 375 ? -23.070 16.722 17.024 1.00 93.75 375 THR A O 1
ATOM 2676 N N . ASN A 1 376 ? -22.699 15.077 15.535 1.00 92.75 376 ASN A N 1
ATOM 2677 C CA . ASN A 1 376 ? -21.868 14.246 16.402 1.00 92.75 376 ASN A CA 1
ATOM 2678 C C . ASN A 1 376 ? -20.356 14.497 16.229 1.00 92.75 376 ASN A C 1
ATOM 2680 O O . ASN A 1 376 ? -19.560 13.902 16.968 1.00 92.75 376 ASN A O 1
ATOM 2684 N N . ASP A 1 377 ? -19.986 15.345 15.264 1.00 93.81 377 ASP A N 1
ATOM 2685 C CA . ASP A 1 377 ? -18.605 15.654 14.932 1.00 93.81 377 ASP A CA 1
ATOM 2686 C C . ASP A 1 377 ? -17.937 16.438 16.067 1.00 93.81 377 ASP A C 1
ATOM 2688 O O . ASP A 1 377 ? -18.549 17.239 16.782 1.00 93.81 377 ASP A O 1
ATOM 2692 N N . VAL A 1 378 ? -16.635 16.222 16.233 1.00 90.81 378 VAL A N 1
ATOM 2693 C CA . VAL A 1 378 ? -15.876 16.813 17.335 1.00 90.81 378 VAL A CA 1
ATOM 2694 C C . VAL A 1 378 ? -15.286 18.146 16.891 1.00 90.81 378 VAL A C 1
ATOM 2696 O O . VAL A 1 378 ? -14.378 18.206 16.064 1.00 90.81 378 VAL A O 1
ATOM 2699 N N . SER A 1 379 ? -15.776 19.236 17.481 1.00 89.69 379 SER A N 1
ATOM 2700 C CA . SER A 1 379 ? -15.196 20.569 17.298 1.00 89.69 379 SER A CA 1
ATOM 2701 C C . SER A 1 379 ? -13.904 20.717 18.101 1.00 89.69 379 SER A C 1
ATOM 2703 O O . SER A 1 379 ? -13.900 20.605 19.326 1.00 89.69 379 SER A O 1
ATOM 2705 N N . THR A 1 380 ? -12.802 21.014 17.419 1.00 85.88 380 THR A N 1
ATOM 2706 C CA . THR A 1 380 ? -11.495 21.282 18.030 1.00 85.88 380 THR A CA 1
ATOM 2707 C C . THR A 1 380 ? -11.000 22.679 17.657 1.00 85.88 380 THR A C 1
ATOM 2709 O O . THR A 1 380 ? -11.495 23.304 16.720 1.00 85.88 380 THR A O 1
ATOM 2712 N N . LYS A 1 381 ? -9.957 23.168 18.343 1.00 82.75 381 LYS A N 1
ATOM 2713 C CA . LYS A 1 381 ? -9.285 24.423 17.954 1.00 82.75 381 LYS A CA 1
ATOM 2714 C C . LYS A 1 381 ? -8.683 24.370 16.541 1.00 82.75 381 LYS A C 1
ATOM 2716 O O . LYS A 1 381 ? -8.477 25.419 15.946 1.00 82.75 381 LYS A O 1
ATOM 2721 N N . GLY A 1 382 ? -8.386 23.170 16.034 1.00 77.81 382 GLY A N 1
ATOM 2722 C CA . GLY A 1 382 ? -7.799 22.936 14.713 1.00 77.81 382 GLY A CA 1
ATOM 2723 C C . GLY A 1 382 ? -8.816 22.618 13.614 1.00 77.81 382 GLY A C 1
ATOM 2724 O O . GLY A 1 382 ? -8.405 22.288 12.507 1.00 77.81 382 GLY A O 1
ATOM 2725 N N . GLY A 1 383 ? -10.120 22.694 13.904 1.00 86.19 383 GLY A N 1
ATOM 2726 C CA . GLY A 1 383 ? -11.194 22.358 12.968 1.00 86.19 383 GLY A CA 1
ATOM 2727 C C . GLY A 1 383 ? -12.123 21.265 13.492 1.00 86.19 383 GLY A C 1
ATOM 2728 O O . GLY A 1 383 ? -12.106 20.923 14.676 1.00 86.19 383 GLY A O 1
ATOM 2729 N N . VAL A 1 384 ? -12.953 20.730 12.601 1.00 89.88 384 VAL A N 1
ATOM 2730 C CA . VAL A 1 384 ? -13.938 19.689 12.914 1.00 89.88 384 VAL A CA 1
ATOM 2731 C C . VAL A 1 384 ? -13.363 18.321 12.553 1.00 89.88 384 VAL A C 1
ATOM 2733 O O . VAL A 1 384 ? -12.898 18.121 11.432 1.00 89.88 384 VAL A O 1
ATOM 2736 N N . ILE A 1 385 ? -13.391 17.386 13.502 1.00 90.19 385 ILE A N 1
ATOM 2737 C CA . ILE A 1 385 ? -13.061 15.980 13.266 1.00 90.19 385 ILE A CA 1
ATOM 2738 C C . ILE A 1 385 ? -14.369 15.229 13.039 1.00 90.19 385 ILE A C 1
ATOM 2740 O O . ILE A 1 385 ? -15.211 15.174 13.938 1.00 90.19 385 ILE A O 1
ATOM 2744 N N . ALA A 1 386 ? -14.515 14.649 11.847 1.00 92.62 386 ALA A N 1
ATOM 2745 C CA . ALA A 1 386 ? -15.679 13.851 11.490 1.00 92.62 386 ALA A CA 1
ATOM 2746 C C . ALA A 1 386 ? -15.787 12.600 12.376 1.00 92.62 386 ALA A C 1
ATOM 2748 O O . ALA A 1 386 ? -14.799 11.884 12.569 1.00 92.62 386 ALA A O 1
ATOM 2749 N N . ASN A 1 387 ? -16.983 12.339 12.893 1.00 95.06 387 ASN A N 1
ATOM 2750 C CA . ASN A 1 387 ? -17.292 11.181 13.711 1.00 95.06 387 ASN A CA 1
ATOM 2751 C C . ASN A 1 387 ? -18.261 10.258 12.965 1.00 95.06 387 ASN A C 1
ATOM 2753 O O . ASN A 1 387 ? -19.465 10.448 12.971 1.00 95.06 387 ASN A O 1
ATOM 2757 N N . PHE A 1 388 ? -17.726 9.192 12.383 1.00 95.38 388 PHE A N 1
ATOM 2758 C CA . PHE A 1 388 ? -18.450 8.243 11.538 1.00 95.38 388 PHE A CA 1
ATOM 2759 C C . PHE A 1 388 ? -19.213 7.168 12.323 1.00 95.38 388 PHE A C 1
ATOM 2761 O O . PHE A 1 388 ? -19.522 6.112 11.765 1.00 95.38 388 PHE A O 1
ATOM 2768 N N . ARG A 1 389 ? -19.486 7.366 13.621 1.00 95.31 389 ARG A N 1
ATOM 2769 C CA . ARG A 1 389 ? -20.081 6.328 14.485 1.00 95.31 389 ARG A CA 1
ATOM 2770 C C . ARG A 1 389 ? -21.397 5.765 13.947 1.00 95.31 389 ARG A C 1
ATOM 2772 O O . ARG A 1 389 ? -21.703 4.608 14.194 1.00 95.31 389 ARG A O 1
ATOM 2779 N N . GLU A 1 390 ? -22.175 6.554 13.213 1.00 94.00 390 GLU A N 1
ATOM 2780 C CA . GLU A 1 390 ? -23.451 6.136 12.632 1.00 94.00 390 GLU A CA 1
ATOM 2781 C C . GLU A 1 390 ? -23.298 5.174 11.445 1.00 94.00 390 GLU A C 1
ATOM 2783 O O . GLU A 1 390 ? -24.259 4.509 11.067 1.00 94.00 390 GLU A O 1
ATOM 2788 N N . SER A 1 391 ? -22.093 5.076 10.883 1.00 93.88 391 SER A N 1
ATOM 2789 C CA . SER A 1 391 ? -21.740 4.162 9.792 1.00 93.88 391 SER A CA 1
ATOM 2790 C C . SER A 1 391 ? -20.950 2.938 10.265 1.00 93.88 391 SER A C 1
ATOM 2792 O O . SER A 1 391 ? -20.488 2.148 9.436 1.00 93.88 391 SER A O 1
ATOM 2794 N N . VAL A 1 392 ? -20.772 2.779 11.581 1.00 96.19 392 VAL A N 1
ATOM 2795 C CA . VAL A 1 392 ? -19.927 1.745 12.182 1.00 96.19 392 VAL A CA 1
ATOM 2796 C C . VAL A 1 392 ? -20.729 0.914 13.173 1.00 96.19 392 VAL A C 1
ATOM 2798 O O . VAL A 1 392 ? -21.351 1.440 14.090 1.00 96.19 392 VAL A O 1
ATOM 2801 N N . ALA A 1 393 ? -20.651 -0.405 13.026 1.00 97.00 393 ALA A N 1
ATOM 2802 C CA . ALA A 1 393 ? -21.132 -1.361 14.013 1.00 97.00 393 ALA A CA 1
ATOM 2803 C C . ALA A 1 393 ? -19.960 -2.164 14.584 1.00 97.00 393 ALA A C 1
ATOM 2805 O O . ALA A 1 393 ? -18.966 -2.414 13.896 1.00 97.00 393 ALA A O 1
ATOM 2806 N N . VAL A 1 394 ? -20.075 -2.575 15.846 1.00 98.44 394 VAL A N 1
ATOM 2807 C CA . VAL A 1 394 ? -19.056 -3.379 16.525 1.00 98.44 394 VAL A CA 1
ATOM 2808 C C . VAL A 1 394 ? -19.718 -4.585 17.155 1.00 98.44 394 VAL A C 1
ATOM 2810 O O . VAL A 1 394 ? -20.515 -4.463 18.082 1.00 98.44 394 VAL A O 1
ATOM 2813 N N . GLU A 1 395 ? -19.344 -5.757 16.663 1.00 98.50 395 GLU A N 1
ATOM 2814 C CA . GLU A 1 395 ? -19.773 -7.029 17.217 1.00 98.50 395 GLU A CA 1
ATOM 2815 C C . GLU A 1 395 ? -18.757 -7.525 18.246 1.00 98.50 395 GLU A C 1
ATOM 2817 O O . GLU A 1 395 ? -17.558 -7.582 17.975 1.00 98.50 395 GLU A O 1
ATOM 2822 N N . ALA A 1 396 ? -19.262 -7.924 19.408 1.00 98.38 396 ALA A N 1
ATOM 2823 C CA . ALA A 1 396 ? -18.545 -8.640 20.448 1.00 98.38 396 ALA A CA 1
ATOM 2824 C C . ALA A 1 396 ? -19.064 -10.077 20.506 1.00 98.38 396 ALA A C 1
ATOM 2826 O O . ALA A 1 396 ? -20.215 -10.310 20.879 1.00 98.38 396 ALA A O 1
ATOM 2827 N N . ARG A 1 397 ? -18.227 -11.045 20.132 1.00 98.38 397 ARG A N 1
ATOM 2828 C CA . ARG A 1 397 ? -18.552 -12.469 20.179 1.00 98.38 397 ARG A CA 1
ATOM 2829 C C . ARG A 1 397 ? -17.872 -13.132 21.371 1.00 98.38 397 ARG A C 1
ATOM 2831 O O . ARG A 1 397 ? -16.654 -13.099 21.505 1.00 98.38 397 ARG A O 1
ATOM 2838 N N . THR A 1 398 ? -18.662 -13.743 22.240 1.00 97.12 398 THR A N 1
ATOM 2839 C CA . THR A 1 398 ? -18.168 -14.509 23.388 1.00 97.12 398 THR A CA 1
ATOM 2840 C C . THR A 1 398 ? -17.793 -15.933 22.973 1.00 97.12 398 THR A C 1
ATOM 2842 O O . THR A 1 398 ? -18.219 -16.432 21.930 1.00 97.12 398 THR A O 1
ATOM 2845 N N . ARG A 1 399 ? -16.999 -16.626 23.799 1.00 94.50 399 ARG A N 1
ATOM 2846 C CA . ARG A 1 399 ? -16.505 -17.986 23.503 1.00 94.50 399 ARG A CA 1
ATOM 2847 C C . ARG A 1 399 ? -17.614 -19.030 23.304 1.00 94.50 399 ARG A C 1
ATOM 2849 O O . ARG A 1 399 ? -17.402 -20.024 22.618 1.00 94.50 399 ARG A O 1
ATOM 2856 N N . ASP A 1 400 ? -18.783 -18.810 23.896 1.00 93.88 400 ASP A N 1
ATOM 2857 C CA . ASP A 1 400 ? -19.979 -19.645 23.732 1.00 93.88 400 ASP A CA 1
ATOM 2858 C C . ASP A 1 400 ? -20.798 -19.308 22.467 1.00 93.88 400 ASP A C 1
ATOM 2860 O O . ASP A 1 400 ? -21.856 -19.890 22.241 1.00 93.88 400 ASP A O 1
ATOM 2864 N N . GLY A 1 401 ? -20.310 -18.390 21.627 1.00 94.75 401 GLY A N 1
ATOM 2865 C CA . GLY A 1 401 ? -20.875 -18.065 20.319 1.00 94.75 401 GLY A CA 1
ATOM 2866 C C . GLY A 1 401 ? -21.952 -16.980 20.325 1.00 94.75 401 GLY A C 1
ATOM 2867 O O . GLY A 1 401 ? -22.451 -16.639 19.251 1.00 94.75 401 GLY A O 1
ATOM 2868 N N . ARG A 1 402 ? -22.308 -16.406 21.484 1.00 97.19 402 ARG A N 1
ATOM 2869 C CA . ARG A 1 402 ? -23.236 -15.263 21.527 1.00 97.19 402 ARG A CA 1
ATOM 2870 C C . ARG A 1 402 ? -22.573 -14.027 20.931 1.00 97.19 402 ARG A C 1
ATOM 2872 O O . ARG A 1 402 ? -21.388 -13.789 21.143 1.00 97.19 402 ARG A O 1
ATOM 2879 N N . VAL A 1 403 ? -23.348 -13.245 20.185 1.00 98.00 403 VAL A N 1
ATOM 2880 C CA . VAL A 1 403 ? -22.891 -12.006 19.549 1.00 98.00 403 VAL A CA 1
ATOM 2881 C C . VAL A 1 403 ? -23.699 -10.844 20.101 1.00 98.00 403 VAL A C 1
ATOM 2883 O O . VAL A 1 403 ? -24.928 -10.858 20.048 1.00 98.00 403 VAL A O 1
ATOM 2886 N N . TYR A 1 404 ? -22.997 -9.839 20.604 1.00 98.38 404 TYR A N 1
ATOM 2887 C CA . TYR A 1 404 ? -23.563 -8.602 21.117 1.00 98.38 404 TYR A CA 1
ATOM 2888 C C . TYR A 1 404 ? -23.120 -7.427 20.251 1.00 98.38 404 TYR A C 1
ATOM 2890 O O . TYR A 1 404 ? -21.999 -7.412 19.749 1.00 98.38 404 TYR A O 1
ATOM 2898 N N . GLN A 1 405 ? -23.985 -6.428 20.102 1.00 98.25 405 GLN A N 1
ATOM 2899 C CA . GLN A 1 405 ? -23.620 -5.154 19.485 1.00 98.25 405 GLN A CA 1
ATOM 2900 C C . GLN A 1 405 ? -23.150 -4.190 20.570 1.00 98.25 405 GLN A C 1
ATOM 2902 O O . GLN A 1 405 ? -23.864 -3.957 21.548 1.00 98.25 405 GLN A O 1
ATOM 2907 N N . LEU A 1 406 ? -21.955 -3.632 20.401 1.00 98.44 406 LEU A N 1
ATOM 2908 C CA . LEU A 1 406 ? -21.415 -2.638 21.317 1.00 98.44 406 LEU A CA 1
ATOM 2909 C C . LEU A 1 406 ? -21.761 -1.226 20.835 1.00 98.44 406 LEU A C 1
ATOM 2911 O O . LEU A 1 406 ? -21.551 -0.919 19.660 1.00 98.44 406 LEU A O 1
ATOM 2915 N N . PRO A 1 407 ? -22.256 -0.341 21.720 1.00 98.06 407 PRO A N 1
ATOM 2916 C CA . PRO A 1 407 ? -22.458 1.056 21.370 1.00 98.06 407 PRO A CA 1
ATOM 2917 C C . PRO A 1 407 ? -21.143 1.723 20.960 1.00 98.06 407 PRO A C 1
ATOM 2919 O O . PRO A 1 407 ? -20.137 1.596 21.663 1.00 98.06 407 PRO A O 1
ATOM 2922 N N . VAL A 1 408 ? -21.180 2.474 19.858 1.00 97.81 408 VAL A N 1
ATOM 2923 C CA . VAL A 1 408 ? -20.054 3.262 19.344 1.00 97.81 408 VAL A CA 1
ATOM 2924 C C . VAL A 1 408 ? -20.293 4.738 19.663 1.00 97.81 408 VAL A C 1
ATOM 2926 O O . VAL A 1 408 ? -21.302 5.311 19.259 1.00 97.81 408 VAL A O 1
ATOM 2929 N N . GLU A 1 409 ? -19.373 5.369 20.392 1.00 95.94 409 GLU A N 1
ATOM 2930 C CA . GLU A 1 409 ? -19.453 6.803 20.728 1.00 95.94 409 GLU A CA 1
ATOM 2931 C C . GLU A 1 409 ? -18.647 7.670 19.752 1.00 95.94 409 GLU A C 1
ATOM 2933 O O . GLU A 1 409 ? -19.019 8.823 19.497 1.00 95.94 409 GLU A O 1
ATOM 2938 N N . PHE A 1 410 ? -17.569 7.115 19.191 1.00 95.94 410 PHE A N 1
ATOM 2939 C CA . PHE A 1 410 ? -16.696 7.794 18.238 1.00 95.94 410 PHE A CA 1
ATOM 2940 C C . PHE A 1 410 ? -16.061 6.805 17.259 1.00 95.94 410 PHE A C 1
ATOM 2942 O O . PHE A 1 410 ? -15.598 5.752 17.689 1.00 95.94 410 PHE A O 1
ATOM 2949 N N . ALA A 1 411 ? -15.981 7.159 15.979 1.00 95.81 411 ALA A N 1
ATOM 2950 C CA . ALA A 1 411 ? -15.160 6.455 14.998 1.00 95.81 411 ALA A CA 1
ATOM 2951 C C . ALA A 1 411 ? -14.579 7.458 13.996 1.00 95.81 411 ALA A C 1
ATOM 2953 O O . ALA A 1 411 ? -15.334 8.153 13.324 1.00 95.81 411 ALA A O 1
ATOM 2954 N N . GLY A 1 412 ? -13.257 7.557 13.880 1.00 93.00 412 GLY A N 1
ATOM 2955 C CA . GLY A 1 412 ? -12.649 8.522 12.963 1.00 93.00 412 GLY A CA 1
ATOM 2956 C C . GLY A 1 412 ? -11.142 8.670 13.124 1.00 93.00 412 GLY A C 1
ATOM 2957 O O . GLY A 1 412 ? -10.505 7.946 13.889 1.00 93.00 412 GLY A O 1
ATOM 2958 N N . ALA A 1 413 ? -10.564 9.616 12.385 1.00 88.38 413 ALA A N 1
ATOM 2959 C CA . ALA A 1 413 ? -9.130 9.893 12.420 1.00 88.38 413 ALA A CA 1
ATOM 2960 C C . ALA A 1 413 ? -8.663 10.298 13.829 1.00 88.38 413 ALA A C 1
ATOM 2962 O O . ALA A 1 413 ? -9.330 11.078 14.513 1.00 88.38 413 ALA A O 1
ATOM 2963 N N . MET A 1 414 ? -7.496 9.796 14.249 1.00 80.88 414 MET A N 1
ATOM 2964 C CA . MET A 1 414 ? -6.916 10.148 15.542 1.00 80.88 414 MET A CA 1
ATOM 2965 C C . MET A 1 414 ? -5.742 11.120 15.403 1.00 80.88 414 MET A C 1
ATOM 2967 O O . MET A 1 414 ? -4.643 10.747 14.988 1.00 80.88 414 MET A O 1
ATOM 2971 N N . GLY A 1 415 ? -5.940 12.346 15.890 1.00 72.06 415 GLY A N 1
ATOM 2972 C CA . GLY A 1 415 ? -4.857 13.309 16.089 1.00 72.06 415 GLY A CA 1
ATOM 2973 C C . GLY A 1 415 ? -4.053 13.572 14.812 1.00 72.06 415 GLY A C 1
ATOM 2974 O O . GLY A 1 415 ? -4.623 13.852 13.762 1.00 72.06 415 GLY A O 1
ATOM 2975 N N . SER A 1 416 ? -2.723 13.509 14.916 1.00 70.50 416 SER A N 1
ATOM 2976 C CA . SER A 1 416 ? -1.782 13.804 13.825 1.00 70.50 416 SER A CA 1
ATOM 2977 C C . SER A 1 416 ? -1.178 12.565 13.151 1.00 70.50 416 SER A C 1
ATOM 2979 O O . SER A 1 416 ? -0.337 12.711 12.263 1.00 70.50 416 SER A O 1
ATOM 2981 N N . VAL A 1 417 ? -1.562 11.346 13.554 1.00 78.62 417 VAL A N 1
ATOM 2982 C CA . VAL A 1 417 ? -0.979 10.116 12.996 1.00 78.62 417 VAL A CA 1
ATOM 2983 C C . VAL A 1 417 ? -1.764 9.699 11.757 1.00 78.62 417 VAL A C 1
ATOM 2985 O O . VAL A 1 417 ? -2.860 9.152 11.848 1.00 78.62 417 VAL A O 1
ATOM 2988 N N . ALA A 1 418 ? -1.197 9.960 10.581 1.00 85.94 418 ALA A N 1
ATOM 2989 C CA . ALA A 1 418 ? -1.860 9.682 9.313 1.00 85.94 418 ALA A CA 1
ATOM 2990 C C . ALA A 1 418 ? -2.210 8.189 9.150 1.00 85.94 418 ALA A C 1
ATOM 2992 O O . ALA A 1 418 ? -1.364 7.311 9.323 1.00 85.94 418 ALA A O 1
ATOM 2993 N N . GLY A 1 419 ? -3.471 7.922 8.802 1.00 89.38 419 GLY A N 1
ATOM 2994 C CA . GLY A 1 419 ? -4.024 6.583 8.578 1.00 89.38 419 GLY A CA 1
ATOM 2995 C C . GLY A 1 419 ? -4.320 5.760 9.829 1.00 89.38 419 GLY A C 1
ATOM 2996 O O . GLY A 1 419 ? -4.882 4.671 9.702 1.00 89.38 419 GLY A O 1
ATOM 2997 N N . LEU A 1 420 ? -3.980 6.262 11.019 1.00 92.00 420 LEU A N 1
ATOM 2998 C CA . LEU A 1 420 ? -4.413 5.676 12.281 1.00 92.00 420 LEU A CA 1
ATOM 2999 C C . LEU A 1 420 ? -5.752 6.288 12.696 1.00 92.00 420 LEU A C 1
ATOM 3001 O O . LEU A 1 420 ? -5.928 7.507 12.749 1.00 92.00 420 LEU A O 1
ATOM 3005 N N . GLU A 1 421 ? -6.695 5.420 13.021 1.00 94.62 421 GLU A N 1
ATOM 3006 C CA . GLU A 1 421 ? -8.052 5.793 13.385 1.00 94.62 421 GLU A CA 1
ATOM 3007 C C . GLU A 1 421 ? -8.375 5.269 14.781 1.00 94.62 421 GLU A C 1
ATOM 3009 O O . GLU A 1 421 ? -7.878 4.228 15.218 1.00 94.62 421 GLU A O 1
ATOM 3014 N N . GLN A 1 422 ? -9.221 6.008 15.484 1.00 94.88 422 GLN A N 1
ATOM 3015 C CA . GLN A 1 422 ? -9.686 5.686 16.820 1.00 94.88 422 GLN A CA 1
ATOM 3016 C C . GLN A 1 422 ? -11.167 5.317 16.778 1.00 94.88 422 GLN A C 1
ATOM 3018 O O . GLN A 1 422 ? -11.980 5.997 16.152 1.00 94.88 422 GLN A O 1
ATOM 3023 N N . LEU A 1 423 ? -11.502 4.257 17.506 1.00 97.00 423 LEU A N 1
ATOM 3024 C CA . LEU A 1 423 ? -12.851 3.761 17.717 1.00 97.00 423 LEU A CA 1
ATOM 3025 C C . LEU A 1 423 ? -13.133 3.710 19.222 1.00 97.00 423 LEU A C 1
ATOM 3027 O O . LEU A 1 423 ? -12.447 3.001 19.955 1.00 97.00 423 LEU A O 1
ATOM 3031 N N . ASN A 1 424 ? -14.148 4.438 19.683 1.00 97.25 424 ASN A N 1
ATOM 3032 C CA . ASN A 1 424 ? -14.589 4.407 21.074 1.00 97.25 424 ASN A CA 1
ATOM 3033 C C . ASN A 1 424 ? -15.847 3.557 21.204 1.00 97.25 424 ASN A C 1
ATOM 3035 O O . ASN A 1 424 ? -16.896 3.916 20.664 1.00 97.25 424 ASN A O 1
ATOM 3039 N N . ILE A 1 425 ? -15.745 2.469 21.961 1.00 98.25 425 ILE A N 1
ATOM 3040 C CA . ILE A 1 425 ? -16.850 1.545 22.238 1.00 98.25 425 ILE A CA 1
ATOM 3041 C C . ILE A 1 425 ? -17.185 1.520 23.722 1.00 98.25 425 ILE A C 1
ATOM 3043 O O . ILE A 1 425 ? -16.313 1.732 24.565 1.00 98.25 425 ILE A O 1
ATOM 3047 N N . ILE A 1 426 ? -18.439 1.219 24.048 1.00 98.25 426 ILE A N 1
ATOM 3048 C CA . ILE A 1 426 ? -18.889 1.046 25.430 1.00 98.25 426 ILE A CA 1
ATOM 3049 C C . ILE A 1 426 ? -19.079 -0.442 25.720 1.00 98.25 426 ILE A C 1
ATOM 3051 O O . ILE A 1 426 ? -19.817 -1.124 25.008 1.00 98.25 426 ILE A O 1
ATOM 3055 N N . LEU A 1 427 ? -18.457 -0.945 26.788 1.00 98.12 427 LEU A N 1
ATOM 3056 C CA . LEU A 1 427 ? -18.733 -2.295 27.269 1.00 98.12 427 LEU A CA 1
ATOM 3057 C C . LEU A 1 427 ? -20.137 -2.369 27.875 1.00 98.12 427 LEU A C 1
ATOM 3059 O O . LEU A 1 427 ? -20.572 -1.477 28.610 1.00 98.12 427 LEU A O 1
ATOM 3063 N N . ILE A 1 428 ? -20.848 -3.444 27.550 1.00 98.06 428 ILE A N 1
ATOM 3064 C CA . ILE A 1 428 ? -22.204 -3.703 28.035 1.00 98.06 428 ILE A CA 1
ATOM 3065 C C . ILE A 1 428 ? -22.169 -4.669 29.234 1.00 98.06 428 ILE A C 1
ATOM 3067 O O . ILE A 1 428 ? -21.266 -5.510 29.297 1.00 98.06 428 ILE A O 1
ATOM 3071 N N . PRO A 1 429 ? -23.114 -4.572 30.190 1.00 97.00 429 PRO A N 1
ATOM 3072 C CA . PRO A 1 429 ? -23.131 -5.421 31.386 1.00 97.00 429 PRO A CA 1
ATOM 3073 C C . PRO A 1 429 ? -23.131 -6.930 31.102 1.00 97.00 429 PRO A C 1
ATOM 3075 O O . PRO A 1 429 ? -22.582 -7.702 31.882 1.00 97.00 429 PRO A O 1
ATOM 3078 N N . GLU A 1 430 ? -23.701 -7.350 29.974 1.00 97.12 430 GLU A N 1
ATOM 3079 C CA . GLU A 1 430 ? -23.816 -8.741 29.527 1.00 97.12 430 GLU A CA 1
ATOM 3080 C C . GLU A 1 430 ? -22.458 -9.400 29.246 1.00 97.12 430 GLU A C 1
ATOM 3082 O O . GLU A 1 430 ? -22.367 -10.625 29.207 1.00 97.12 430 GLU A O 1
ATOM 3087 N N . LEU A 1 431 ? -21.398 -8.604 29.066 1.00 97.56 431 LEU A N 1
ATOM 3088 C CA . LEU A 1 431 ? -20.031 -9.101 28.901 1.00 97.56 431 LEU A CA 1
ATOM 3089 C C . LEU A 1 431 ? -19.288 -9.299 30.230 1.00 97.56 431 LEU A C 1
ATOM 3091 O O . LEU A 1 431 ? -18.134 -9.727 30.216 1.00 97.56 431 LEU A O 1
ATOM 3095 N N . SER A 1 432 ? -19.912 -8.995 31.371 1.00 96.94 432 SER A N 1
ATOM 3096 C CA . SER A 1 432 ? -19.299 -9.192 32.688 1.00 96.94 432 SER A CA 1
ATOM 3097 C C . SER A 1 432 ? -18.893 -10.656 32.877 1.00 96.94 432 SER A C 1
ATOM 3099 O O . SER A 1 432 ? -19.693 -11.564 32.644 1.00 96.94 432 SER A O 1
ATOM 3101 N N . GLY A 1 433 ? -17.635 -10.898 33.250 1.00 95.25 433 GLY A N 1
ATOM 3102 C CA . GLY A 1 433 ? -17.084 -12.247 33.389 1.00 95.25 433 GLY A CA 1
ATOM 3103 C C . GLY A 1 433 ? -16.986 -13.069 32.095 1.00 95.25 433 GLY A C 1
ATOM 3104 O O . GLY A 1 433 ? -16.719 -14.267 32.171 1.00 95.25 433 GLY A O 1
ATOM 3105 N N . ALA A 1 434 ? -17.178 -12.475 30.909 1.00 96.56 434 ALA A N 1
ATOM 3106 C CA . ALA A 1 434 ? -17.158 -13.208 29.637 1.00 96.56 434 ALA A CA 1
ATOM 3107 C C . ALA A 1 434 ? -15.774 -13.777 29.263 1.00 96.56 434 ALA A C 1
ATOM 3109 O O . ALA A 1 434 ? -15.676 -14.647 28.394 1.00 96.56 434 ALA A O 1
ATOM 3110 N N . GLY A 1 435 ? -14.700 -13.311 29.907 1.00 97.00 435 GLY A N 1
ATOM 3111 C CA . GLY A 1 435 ? -13.336 -13.716 29.600 1.00 97.00 435 GLY A CA 1
ATOM 3112 C C . GLY A 1 435 ? -12.890 -13.142 28.258 1.00 97.00 435 GLY A C 1
ATOM 3113 O O . GLY A 1 435 ? -12.956 -11.936 28.036 1.00 97.00 435 GLY A O 1
ATOM 3114 N N . THR A 1 436 ? -12.402 -13.992 27.359 1.00 97.38 436 THR A N 1
ATOM 3115 C CA . THR A 1 436 ? -11.982 -13.560 26.020 1.00 97.38 436 THR A CA 1
ATOM 3116 C C . THR A 1 436 ? -13.193 -13.309 25.123 1.00 97.38 436 THR A C 1
ATOM 3118 O O . THR A 1 436 ? -14.027 -14.196 24.932 1.00 97.38 436 THR A O 1
ATOM 3121 N N . VAL A 1 437 ? -13.249 -12.112 24.544 1.00 98.06 437 VAL A N 1
ATOM 3122 C CA . VAL A 1 437 ? -14.292 -11.659 23.621 1.00 98.06 437 VAL A CA 1
ATOM 3123 C C . VAL A 1 437 ? -13.645 -11.257 22.302 1.00 98.06 437 VAL A C 1
ATOM 3125 O O . VAL A 1 437 ? -12.721 -10.446 22.286 1.00 98.06 437 VAL A O 1
ATOM 3128 N N . ASP A 1 438 ? -14.142 -11.813 21.205 1.00 98.19 438 ASP A N 1
ATOM 3129 C CA . ASP A 1 438 ? -13.759 -11.461 19.841 1.00 98.19 438 ASP A CA 1
ATOM 3130 C C . ASP A 1 438 ? -14.474 -10.176 19.412 1.00 98.19 438 ASP A C 1
ATOM 3132 O O . ASP A 1 438 ? -15.703 -10.116 19.406 1.00 98.19 438 ASP A O 1
ATOM 3136 N N . LEU A 1 439 ? -13.719 -9.151 19.027 1.00 98.25 439 LEU A N 1
ATOM 3137 C CA . LEU A 1 439 ? -14.241 -7.916 18.454 1.00 98.25 439 LEU A CA 1
ATOM 3138 C C . LEU A 1 439 ? -14.128 -7.948 16.934 1.00 98.25 439 LEU A C 1
ATOM 3140 O O . LEU A 1 439 ? -13.075 -8.262 16.378 1.00 98.25 439 LEU A O 1
ATOM 3144 N N . THR A 1 440 ? -15.205 -7.563 16.257 1.00 98.19 440 THR A N 1
ATOM 3145 C CA . THR A 1 440 ? -15.225 -7.314 14.812 1.00 98.19 440 THR A CA 1
ATOM 3146 C C . THR A 1 440 ? -15.877 -5.968 14.538 1.00 98.19 440 THR A C 1
ATOM 3148 O O . THR A 1 440 ? -16.976 -5.696 15.018 1.00 98.19 440 THR A O 1
ATOM 3151 N N . VAL A 1 441 ? -15.221 -5.140 13.732 1.00 97.62 441 VAL A N 1
ATOM 3152 C CA . VAL A 1 441 ? -15.747 -3.853 13.271 1.00 97.62 441 VAL A CA 1
ATOM 3153 C C . VAL A 1 441 ? -16.362 -4.029 11.893 1.00 97.62 441 VAL A C 1
ATOM 3155 O O . VAL A 1 441 ? -15.796 -4.705 11.031 1.00 97.62 441 VAL A O 1
ATOM 3158 N N . ILE A 1 442 ? -17.524 -3.419 11.687 1.00 96.31 442 ILE A N 1
ATOM 3159 C CA . ILE A 1 442 ? -18.275 -3.476 10.439 1.00 96.31 442 ILE A CA 1
ATOM 3160 C C . ILE A 1 442 ? -18.531 -2.049 9.974 1.00 96.31 442 ILE A C 1
ATOM 3162 O O . ILE A 1 442 ? -19.143 -1.263 10.694 1.00 96.31 442 ILE A O 1
ATOM 3166 N N . ALA A 1 443 ? -18.073 -1.722 8.770 1.00 93.69 443 ALA A N 1
ATOM 3167 C CA . ALA A 1 443 ? -18.267 -0.414 8.155 1.00 93.69 443 ALA A CA 1
ATOM 3168 C C . ALA A 1 443 ? -18.360 -0.569 6.633 1.00 93.69 443 ALA A C 1
ATOM 3170 O O . ALA A 1 443 ? -17.622 -1.356 6.042 1.00 93.69 443 ALA A O 1
ATOM 3171 N N . GLY A 1 444 ? -19.286 0.148 5.987 1.00 87.56 444 GLY A N 1
ATOM 3172 C CA . GLY A 1 444 ? -19.450 0.093 4.525 1.00 87.56 444 GLY A CA 1
ATOM 3173 C C . GLY A 1 444 ? -19.723 -1.315 3.968 1.00 87.56 444 GLY A C 1
ATOM 3174 O O . GLY A 1 444 ? -19.275 -1.640 2.874 1.00 87.56 444 GLY A O 1
ATOM 3175 N N . GLY A 1 445 ? -20.389 -2.181 4.743 1.00 88.50 445 GLY A N 1
ATOM 3176 C CA . GLY A 1 445 ? -20.627 -3.588 4.387 1.00 88.50 445 GLY A CA 1
ATOM 3177 C C . GLY A 1 445 ? -19.406 -4.510 4.525 1.00 88.50 445 GLY A C 1
ATOM 3178 O O . GLY A 1 445 ? -19.524 -5.709 4.284 1.00 88.50 445 GLY A O 1
ATOM 3179 N N . GLN A 1 446 ? -18.254 -3.980 4.940 1.00 92.94 446 GLN A N 1
ATOM 3180 C CA . GLN A 1 446 ? -17.007 -4.720 5.113 1.00 92.94 446 GLN A CA 1
ATOM 3181 C C . GLN A 1 446 ? -16.752 -5.031 6.582 1.00 92.94 446 GLN A C 1
ATOM 3183 O O . GLN A 1 446 ? -17.108 -4.251 7.465 1.00 92.94 446 GLN A O 1
ATOM 3188 N N . ARG A 1 447 ? -16.132 -6.185 6.839 1.00 95.69 447 ARG A N 1
ATOM 3189 C CA . ARG A 1 447 ? -15.798 -6.664 8.185 1.00 95.69 447 ARG A CA 1
ATOM 3190 C C . ARG A 1 447 ? -14.289 -6.620 8.388 1.00 95.69 447 ARG A C 1
ATOM 3192 O O . ARG A 1 447 ? -13.540 -6.979 7.481 1.00 95.69 447 ARG A O 1
ATOM 3199 N N . SER A 1 448 ? -13.855 -6.224 9.577 1.00 97.44 448 SER A N 1
ATOM 3200 C CA . SER A 1 448 ? -12.451 -6.306 9.974 1.00 97.44 448 SER A CA 1
ATOM 3201 C C . SER A 1 448 ? -12.010 -7.741 10.260 1.00 97.44 448 SER A C 1
ATOM 3203 O O . SER A 1 448 ? -12.818 -8.670 10.321 1.00 97.44 448 SER A O 1
ATOM 3205 N N . ASN A 1 449 ? -10.711 -7.915 10.511 1.00 97.50 449 ASN A N 1
ATOM 3206 C CA . ASN A 1 449 ? -10.216 -9.057 11.278 1.00 97.50 449 ASN A CA 1
ATOM 3207 C C . ASN A 1 449 ? -10.901 -9.143 12.652 1.00 97.50 449 ASN A C 1
ATOM 3209 O O . ASN A 1 449 ? -11.400 -8.141 13.173 1.00 97.50 449 ASN A O 1
ATOM 3213 N N . SER A 1 450 ? -10.879 -10.344 13.232 1.00 96.38 450 SER A N 1
ATOM 3214 C CA . SER A 1 450 ? -11.285 -10.576 14.618 1.00 96.38 450 SER A CA 1
ATOM 3215 C C . SER A 1 450 ? -10.086 -10.363 15.538 1.00 96.38 450 SER A C 1
ATOM 3217 O O . SER A 1 450 ? -9.070 -11.043 15.381 1.00 96.38 450 SER A O 1
ATOM 3219 N N . ALA A 1 451 ? -10.201 -9.434 16.483 1.00 97.25 451 ALA A N 1
ATOM 3220 C CA . ALA A 1 451 ? -9.189 -9.190 17.509 1.00 97.25 451 ALA A CA 1
ATOM 3221 C C . ALA A 1 451 ? -9.820 -9.293 18.899 1.00 97.25 451 ALA A C 1
ATOM 3223 O O . ALA A 1 451 ? -10.975 -8.924 19.086 1.00 97.25 451 ALA A O 1
ATOM 3224 N N . THR A 1 452 ? -9.084 -9.791 19.886 1.00 97.75 452 THR A N 1
ATOM 3225 C CA . THR A 1 452 ? -9.649 -10.142 21.190 1.00 97.75 452 THR A CA 1
ATOM 3226 C C . THR A 1 452 ? -9.462 -9.053 22.235 1.00 97.75 452 THR A C 1
ATOM 3228 O O . THR A 1 452 ? -8.438 -8.377 22.292 1.00 97.75 452 THR A O 1
ATOM 3231 N N . ILE A 1 453 ? -10.430 -8.926 23.134 1.00 98.00 453 ILE A N 1
ATOM 3232 C CA . ILE A 1 453 ? -10.263 -8.247 24.422 1.00 98.00 453 ILE A CA 1
ATOM 3233 C C . ILE A 1 453 ? -10.557 -9.226 25.554 1.00 98.00 453 ILE A C 1
ATOM 3235 O O . ILE A 1 453 ? -11.276 -10.208 25.369 1.00 98.00 453 ILE A O 1
ATOM 3239 N N . SER A 1 454 ? -10.017 -8.949 26.738 1.00 97.44 454 SER A N 1
ATOM 3240 C CA . SER A 1 454 ? -10.336 -9.706 27.950 1.00 97.44 454 SER A CA 1
ATOM 3241 C C . SER A 1 454 ? -11.265 -8.883 28.832 1.00 97.44 454 SER A C 1
ATOM 3243 O O . SER A 1 454 ? -10.906 -7.775 29.231 1.00 97.44 454 SER A O 1
ATOM 3245 N N . VAL A 1 455 ? -12.435 -9.429 29.149 1.00 97.31 455 VAL A N 1
ATOM 3246 C CA . VAL A 1 455 ? -13.451 -8.820 30.012 1.00 97.31 455 VAL A CA 1
ATOM 3247 C C . VAL A 1 455 ? -13.640 -9.679 31.261 1.00 97.31 455 VAL A C 1
ATOM 3249 O O . VAL A 1 455 ? -13.715 -10.905 31.161 1.00 97.31 455 VAL A O 1
ATOM 3252 N N . ARG A 1 456 ? -13.687 -9.052 32.438 1.00 92.75 456 ARG A N 1
ATOM 3253 C CA . ARG A 1 456 ? -13.861 -9.732 33.730 1.00 92.75 456 ARG A CA 1
ATOM 3254 C C . ARG A 1 456 ? -15.024 -9.184 34.536 1.00 92.75 456 ARG A C 1
ATOM 3256 O O . ARG A 1 456 ? -15.385 -8.002 34.332 1.00 92.75 456 ARG A O 1
#

Secondary structure (DSSP, 8-state):
--EEETTTTEEEEPTT-TTTT-STTSS-SS--HHHHHHHS-PPPPPPP--------------PPPPPPPPPPPPPPPPSHHHHHHHHHHHHHHHHTSS---HHHHHHHHHHHHHHHHHHHHHGGGGGGGHHHHHHHHHHHHHHHHHHHHHHTT--SHHHHHHHHHHHHHHHHHHHHH-TTS--------TTGGGS-SS--EEEEEEEETTT--SEE-TT-EEEEEE-TTTS-S-SS-EE----TT-PPPS-BTTBEEEETTEEEPEEEE-SSEEEEEPPTT---TTS-SEEEEEEEEE-TTS-EEEEEEEEES---EE-BTTSSSSSBB-EEETTT---SEEPSB-TT--STT-BPEEEEEEESSSTT-----GGGSEEETTEEEP--GGGEEEEEEETTS-EEEEPEEEEEE-TT-TT-EEEEEE--GGGTT-EEEEEEEEETTEE---EEEEE-

pLDDT: mean 86.87, std 15.37, range [30.73, 98.5]